Protein 6GUG (pdb70)

Organism: Aspergillus fumigatus (strain ATCC MYA-4609 / CBS 101355 / FGSC A1100 / Af293) (NCBI:txid330879)

Radius of gyration: 23.41 Å; Cα contacts (8 Å, |Δi|>4): 1168; chains: 2; bounding box: 58×47×72 Å

InterPro domains:
  IPR000801 Esterase-like [PF00756] (25-199)
  IPR029058 Alpha/Beta hydrolase fold [G3DSA:3.40.50.1820] (12-285)
  IPR029058 Alpha/Beta hydrolase fold [SSF53474] (6-284)
  IPR052558 Siderophore Hydrolyzing Esterase D [PTHR40841] (7-288)

Sequence (556 aa):
PTPVPLPNSEQFYLENDRGEPYLIQVSWPLHWEDKQTGRGPLPIIYIVDGNALFLTATEAAWRRAAASSHFAGGGIIVAIGYPLKGKLYDARRRSFDLTPPTACCAPVGYGGADVFLDFIENSVRPAVQARFPQVSLAREALYGHAYGGLLALHALFTRPQSSFDCYIASSPSIWWNSLCILHEAKAFVETQSPSLMVSWGSWEQHPPRWADELLDHYEARKRTAAELRMADNALDLCAMLHGCSRLHALIKTEYEGEDHTSVMSCSVSRGLTMFFEDWPFHQSPLPNSEQFYLENDRGEPYLIQVSWPLHWEDKQTGRGPLPIIYIVDGNALFLTATEAAWRRAAASSHFAGGGIIVAIGYPLKGKLYDARRRSFDLTPPTACCAPVGYGGADVFLDFIENSVRPAVQARFPQVSLAREALYGHAYGGLLALHALFTRPQSFDCYIASSPSIWWNSLCILHEAKAFVETSPSLMVSWGSWEQHPPRWADELLDHYEARKRTAAELRMADNALDLCAMLHGCSRLHALIKTEYEGEDHTSVMSCSVSRGLTMFFEDWPFHQ

Secondary structure (DSSP, 8-state):
-BPPP-SSEEEEEEE-TTS-EEEEEEE--TT-SSGGG--EEEEEEEEESHHHHHHHHHHHHHHGGGSTT--S--EEEEEE---SS-S--HHHHHHHTS---TTPPTT---HHHHHHHIIIIIHHHHHHHSTTEEEEEEEEEEETHHHHHHHHHHHH-TTS-SEEEEES--TTHHHHTHHHHHHHHHH----EEEEEEEHHHHSPPPPTT--HHHHHHHHHHHHHH-HHHHHHHHHHHHTT-TT-SEEEEEEETT--TTTHHHHHHHHHHHHHHHSPSPPP-/--SSEEEEEEE-TTS-EEEEEEE--TT-SSGGG--EEEEEEEEESHHHHHHHHHHHHHHGGGSTT-----EEEEEE---SS-S--HHHHHHHTS---TTPPTT---HHHHHHHIIIIIHHHHHHH-TTEEEEEEEEEEETHHHHHHHHHHHH-GGG-SEEEEES--TTHHHHTHHHHHHHHHH---EEEEEEEHHHHSPPPPTT--HHHHHHHHHHHHHHTHHHHHHHHHHHHTT-TT-SEEEEEEETT--TTTHHHHHHHHHHHHHHHSPSPP-

GO terms:
  GO:0005737 cytoplasm (C, IDA)
  GO:0016788 hydrolase activity, acting on ester bonds (F, IMP)
  GO:0033214 siderophore-iron import into cell (P, IMP)

B-factor: mean 24.09, std 9.05, range [10.11, 66.51]

Nearest PDB structures (foldseek):
  6gug-assembly1_A  TM=1.004E+00  e=7.668E-62  Aspergillus fumigatus Af293
  6gur-assembly1_B  TM=1.001E+00  e=9.579E-60  Aspergillus fumigatus Af293
  6gui-assembly1_B  TM=9.992E-01  e=1.543E-59  Aspergillus fumigatus Af293
  6gul-assembly1_B  TM=1.002E+00  e=9.224E-59  Aspergillus fumigatus Af293
  6gud-assembly1_B  TM=9.989E-01  e=9.224E-59  Aspergillus fumigatus Af293

Structure (mmCIF, N/CA/C/O backbone):
data_6GUG
#
_entry.id   6GUG
#
_cell.length_a   54.790
_cell.length_b   92.360
_cell.length_c   130.840
_cell.angle_alpha   90.00
_cell.angle_beta   90.00
_cell.angle_gamma   90.00
#
_symmetry.space_group_name_H-M   'P 21 21 21'
#
loop_
_entity.id
_entity.type
_entity.pdbx_description
1 polymer 'Siderophore esterase IroE-like, putative'
2 non-polymer GLYCEROL
3 non-polymer 'SULFATE ION'
4 water water
#
loop_
_atom_site.group_PDB
_atom_site.id
_atom_site.type_symbol
_atom_site.label_atom_id
_atom_site.label_alt_id
_atom_site.label_comp_id
_atom_site.label_asym_id
_atom_site.label_entity_id
_atom_site.label_seq_id
_atom_site.pdbx_PDB_ins_code
_atom_site.Cartn_x
_atom_site.Cartn_y
_atom_site.Cartn_z
_atom_site.occupancy
_atom_site.B_iso_or_equiv
_atom_site.auth_seq_id
_atom_site.auth_comp_id
_atom_site.auth_asym_id
_atom_site.auth_atom_id
_atom_site.pdbx_PDB_model_num
ATOM 1 N N . PRO A 1 5 ? 80.788 74.120 56.286 1.00 29.53 5 PRO A N 1
ATOM 2 C CA . PRO A 1 5 ? 79.929 74.884 55.379 1.00 28.11 5 PRO A CA 1
ATOM 3 C C . PRO A 1 5 ? 79.785 74.254 53.993 1.00 27.21 5 PRO A C 1
ATOM 4 O O . PRO A 1 5 ? 80.672 73.521 53.550 1.00 27.89 5 PRO A O 1
ATOM 8 N N . THR A 1 6 ? 78.666 74.552 53.332 1.00 25.41 6 THR A N 1
ATOM 9 C CA . THR A 1 6 ? 78.347 74.023 52.004 1.00 25.41 6 THR A CA 1
ATOM 10 C C . THR A 1 6 ? 78.170 75.178 51.019 1.00 24.49 6 THR A C 1
ATOM 11 O O . THR A 1 6 ? 78.076 76.335 51.441 1.00 23.64 6 THR A O 1
ATOM 15 N N . PRO A 1 7 ? 78.113 74.875 49.705 1.00 24.33 7 PRO A N 1
ATOM 16 C CA . PRO A 1 7 ? 77.692 75.900 48.745 1.00 23.97 7 PRO A CA 1
ATOM 17 C C . PRO A 1 7 ? 76.241 76.335 48.966 1.00 23.67 7 PRO A C 1
ATOM 18 O O . PRO A 1 7 ? 75.452 75.587 49.552 1.00 23.47 7 PRO A O 1
ATOM 22 N N . VAL A 1 8 ? 75.911 77.540 48.510 1.00 22.93 8 VAL A N 1
ATOM 23 C CA . VAL A 1 8 ? 74.556 78.078 48.619 1.00 22.83 8 VAL A CA 1
ATOM 24 C C . VAL A 1 8 ? 73.758 77.635 47.391 1.00 23.57 8 VAL A C 1
ATOM 25 O O . VAL A 1 8 ? 74.103 78.018 46.270 1.00 23.98 8 VAL A O 1
ATOM 29 N N . PRO A 1 9 ? 72.696 76.827 47.592 1.00 25.39 9 PRO A N 1
ATOM 30 C CA . PRO A 1 9 ? 71.833 76.468 46.472 1.00 25.48 9 PRO A CA 1
ATOM 31 C C . PRO A 1 9 ? 70.783 77.546 46.229 1.00 24.51 9 PRO A C 1
ATOM 32 O O . PRO A 1 9 ? 70.448 78.301 47.149 1.00 24.71 9 PRO A O 1
ATOM 36 N N . LEU A 1 10 ? 70.281 77.618 44.999 1.00 23.14 10 LEU A N 1
ATOM 37 C CA . LEU A 1 10 ? 69.174 78.507 44.664 1.00 22.50 10 LEU A CA 1
ATOM 38 C C . LEU A 1 10 ? 67.941 77.648 44.376 1.00 21.84 10 LEU A C 1
ATOM 39 O O . LEU A 1 10 ? 67.883 76.992 43.331 1.00 21.98 10 LEU A O 1
ATOM 44 N N . PRO A 1 11 ? 66.955 77.634 45.301 1.00 20.94 11 PRO A N 1
ATOM 45 C CA . PRO A 1 11 ? 65.758 76.822 45.064 1.00 21.07 11 PRO A CA 1
ATOM 46 C C . PRO A 1 11 ? 64.865 77.402 43.972 1.00 19.77 11 PRO A C 1
ATOM 47 O O . PRO A 1 11 ? 65.027 78.563 43.588 1.00 18.88 11 PRO A O 1
ATOM 51 N N . ASN A 1 12 ? 63.943 76.580 43.474 1.00 19.43 12 ASN A N 1
ATOM 52 C CA . ASN A 1 12 ? 62.980 76.982 42.442 1.00 19.45 12 ASN A CA 1
ATOM 53 C C . ASN A 1 12 ? 63.644 77.735 41.288 1.00 19.15 12 ASN A C 1
ATOM 54 O O . ASN A 1 12 ? 63.187 78.801 40.861 1.00 18.44 12 ASN A O 1
ATOM 59 N N . SER A 1 13 ? 64.740 77.158 40.807 1.00 19.64 13 SER A N 1
ATOM 60 C CA . SER A 1 13 ? 65.493 77.707 39.694 1.00 20.72 13 SER A CA 1
ATOM 61 C C . SER A 1 13 ? 66.276 76.607 38.996 1.00 20.18 13 SER A C 1
ATOM 62 O O . SER A 1 13 ? 66.507 75.532 39.558 1.00 20.58 13 SER A O 1
ATOM 65 N N . GLU A 1 14 ? 66.668 76.886 37.762 1.00 20.19 14 GLU A N 1
ATOM 66 C CA . GLU A 1 14 ? 67.584 76.025 37.026 1.00 20.98 14 GLU A CA 1
ATOM 67 C C . GLU A 1 14 ? 68.271 76.833 35.943 1.00 20.31 14 GLU A C 1
ATOM 68 O O . GLU A 1 14 ? 67.848 77.949 35.621 1.00 19.61 14 GLU A O 1
ATOM 74 N N . GLN A 1 15 ? 69.342 76.270 35.401 1.00 20.44 15 GLN A N 1
ATOM 75 C CA . GLN A 1 15 ? 70.047 76.886 34.291 1.00 20.32 15 GLN A CA 1
ATOM 76 C C . GLN A 1 15 ? 70.326 75.858 33.208 1.00 19.76 15 GLN A C 1
ATOM 77 O O . GLN A 1 15 ? 70.367 74.653 33.469 1.00 20.09 15 GLN A O 1
ATOM 83 N N . PHE A 1 16 ? 70.506 76.348 31.990 1.00 19.32 16 PHE A N 1
ATOM 84 C CA . PHE A 1 16 ? 70.898 75.508 30.866 1.00 19.58 16 PHE A CA 1
ATOM 85 C C . PHE A 1 16 ? 71.584 76.352 29.804 1.00 19.24 16 PHE A C 1
ATOM 86 O O . PHE A 1 16 ? 71.355 77.562 29.715 1.00 19.54 16 PHE A O 1
ATOM 94 N N . TYR A 1 17 ? 72.438 75.707 29.017 1.00 19.83 17 TYR A N 1
ATOM 95 C CA . TYR A 1 17 ? 73.143 76.376 27.934 1.00 20.01 17 TYR A CA 1
ATOM 96 C C . TYR A 1 17 ? 72.365 76.237 26.627 1.00 20.09 17 TYR A C 1
ATOM 97 O O . TYR A 1 17 ? 71.787 75.184 26.349 1.00 20.02 17 TYR A O 1
ATOM 106 N N . LEU A 1 18 ? 72.331 77.324 25.860 1.00 20.24 18 LEU A N 1
ATOM 107 C CA . LEU A 1 18 ? 71.807 77.346 24.493 1.00 21.53 18 LEU A CA 1
ATOM 108 C C . LEU A 1 18 ? 72.803 78.105 23.635 1.00 21.76 18 LEU A C 1
ATOM 109 O O . LEU A 1 18 ? 73.446 79.037 24.116 1.00 22.26 18 LEU A O 1
ATOM 114 N N . GLU A 1 19 ? 72.925 77.720 22.368 1.00 22.32 19 GLU A N 1
ATOM 115 C CA . GLU A 1 19 ? 73.718 78.499 21.420 1.00 23.13 19 GLU A CA 1
ATOM 116 C C . GLU A 1 19 ? 72.836 79.048 20.307 1.00 22.02 19 GLU A C 1
ATOM 117 O O . GLU A 1 19 ? 71.807 78.458 19.967 1.00 21.83 19 GLU A O 1
ATOM 123 N N . ASN A 1 20 ? 73.243 80.190 19.761 1.00 21.27 20 ASN A N 1
ATOM 124 C CA . ASN A 1 20 ? 72.529 80.815 18.644 1.00 21.61 20 ASN A CA 1
ATOM 125 C C . ASN A 1 20 ? 72.868 80.111 17.322 1.00 23.32 20 ASN A C 1
ATOM 126 O O . ASN A 1 20 ? 73.644 79.149 17.303 1.00 23.40 20 ASN A O 1
ATOM 131 N N . ASP A 1 21 ? 72.281 80.588 16.225 1.00 25.38 21 ASP A N 1
ATOM 132 C CA . ASP A 1 21 ? 72.564 80.050 14.881 1.00 27.77 21 ASP A CA 1
ATOM 133 C C . ASP A 1 21 ? 74.033 80.181 14.436 1.00 28.69 21 ASP A C 1
ATOM 134 O O . ASP A 1 21 ? 74.493 79.413 13.589 1.00 30.76 21 ASP A O 1
ATOM 139 N N . ARG A 1 22 ? 74.750 81.149 15.011 1.00 29.45 22 ARG A N 1
ATOM 140 C CA . ARG A 1 22 ? 76.172 81.381 14.723 1.00 30.45 22 ARG A CA 1
ATOM 141 C C . ARG A 1 22 ? 77.134 80.524 15.573 1.00 27.90 22 ARG A C 1
ATOM 142 O O . ARG A 1 22 ? 78.353 80.654 15.435 1.00 27.48 22 ARG A O 1
ATOM 150 N N . GLY A 1 23 ? 76.599 79.666 16.447 1.00 26.05 23 GLY A N 1
ATOM 151 C CA . GLY A 1 23 ? 77.414 78.789 17.295 1.00 25.05 23 GLY A CA 1
ATOM 152 C C . GLY A 1 23 ? 77.994 79.440 18.544 1.00 23.89 23 GLY A C 1
ATOM 153 O O . GLY A 1 23 ? 78.932 78.905 19.140 1.00 24.16 23 GLY A O 1
ATOM 154 N N . GLU A 1 24 ? 77.429 80.578 18.951 1.00 22.44 24 GLU A N 1
ATOM 155 C CA . GLU A 1 24 ? 77.911 81.333 20.110 1.00 21.96 24 GLU A CA 1
ATOM 156 C C . GLU A 1 24 ? 77.103 80.937 21.351 1.00 20.16 24 GLU A C 1
ATOM 157 O O . GLU A 1 24 ? 75.879 80.848 21.274 1.00 19.72 24 GLU A O 1
ATOM 163 N N . PRO A 1 25 ? 77.778 80.704 22.498 1.00 19.18 25 PRO A N 1
ATOM 164 C CA . PRO A 1 25 ? 77.100 80.148 23.673 1.00 18.67 25 PRO A CA 1
ATOM 165 C C . PRO A 1 25 ? 76.377 81.171 24.556 1.00 18.18 25 PRO A C 1
ATOM 166 O O . PRO A 1 25 ? 76.840 82.306 24.706 1.00 17.50 25 PRO A O 1
ATOM 170 N N . TYR A 1 26 ? 75.259 80.741 25.140 1.00 17.17 26 TYR A N 1
ATOM 171 C CA . TYR A 1 26 ? 74.523 81.514 26.144 1.00 17.16 26 TYR A CA 1
ATOM 172 C C . TYR A 1 26 ? 74.222 80.649 27.358 1.00 17.50 26 TYR A C 1
ATOM 173 O O . TYR A 1 26 ? 74.007 79.445 27.232 1.00 17.68 26 TYR A O 1
ATOM 182 N N . LEU A 1 27 ? 74.230 81.281 28.529 1.00 17.63 27 LEU A N 1
ATOM 183 C CA . LEU A 1 27 ? 73.745 80.686 29.768 1.00 18.10 27 LEU A CA 1
ATOM 184 C C . LEU A 1 27 ? 72.360 81.256 30.048 1.00 17.67 27 LEU A C 1
ATOM 185 O O . LEU A 1 27 ? 72.218 82.463 30.261 1.00 17.94 27 LEU A O 1
ATOM 190 N N . ILE A 1 28 ? 71.351 80.388 30.039 1.00 17.21 28 ILE A N 1
ATOM 191 C CA . ILE A 1 28 ? 69.977 80.774 30.345 1.00 17.30 28 ILE A CA 1
ATOM 192 C C . ILE A 1 28 ? 69.688 80.353 31.780 1.00 17.31 28 ILE A C 1
ATOM 193 O O . ILE A 1 28 ? 69.828 79.178 32.114 1.00 17.75 28 ILE A O 1
ATOM 198 N N . GLN A 1 29 ? 69.307 81.315 32.621 1.00 17.10 29 GLN A N 1
ATOM 199 C CA . GLN A 1 29 ? 68.933 81.052 34.009 1.00 17.14 29 GLN A CA 1
ATOM 200 C C . GLN A 1 29 ? 67.459 81.379 34.192 1.00 16.94 29 GLN A C 1
ATOM 201 O O . GLN A 1 29 ? 66.999 82.444 33.772 1.00 16.93 29 GLN A O 1
ATOM 207 N N . VAL A 1 30 ? 66.728 80.459 34.817 1.00 16.91 30 VAL A N 1
ATOM 208 C CA . VAL A 1 30 ? 65.282 80.576 34.976 1.00 17.28 30 VAL A CA 1
ATOM 209 C C . VAL A 1 30 ? 64.914 80.379 36.441 1.00 16.97 30 VAL A C 1
ATOM 210 O O . VAL A 1 30 ? 65.489 79.527 37.113 1.00 17.30 30 VAL A O 1
ATOM 214 N N . SER A 1 31 ? 63.965 81.178 36.928 1.00 16.50 31 SER A N 1
ATOM 215 C CA . SER A 1 31 ? 63.368 80.961 38.245 1.00 16.48 31 SER A CA 1
ATOM 216 C C . SER A 1 31 ? 61.858 81.166 38.197 1.00 16.32 31 SER A C 1
ATOM 217 O O . SER A 1 31 ? 61.329 81.826 37.298 1.00 16.31 31 SER A O 1
ATOM 220 N N . TRP A 1 32 ? 61.183 80.576 39.178 1.00 16.59 32 TRP A N 1
ATOM 221 C CA . TRP A 1 32 ? 59.723 80.567 39.256 1.00 16.93 32 TRP A CA 1
ATOM 222 C C . TRP A 1 32 ? 59.307 80.802 40.712 1.00 17.06 32 TRP A C 1
ATOM 223 O O . TRP A 1 32 ? 60.165 80.758 41.600 1.00 17.35 32 TRP A O 1
ATOM 234 N N . PRO A 1 33 ? 58.008 81.081 40.966 1.00 17.19 33 PRO A N 1
ATOM 235 C CA . PRO A 1 33 ? 57.596 81.458 42.327 1.00 17.30 33 PRO A CA 1
ATOM 236 C C . PRO A 1 33 ? 58.031 80.468 43.411 1.00 17.65 33 PRO A C 1
ATOM 237 O O . PRO A 1 33 ? 57.927 79.253 43.218 1.00 18.13 33 PRO A O 1
ATOM 241 N N . LEU A 1 34 ? 58.523 81.001 44.528 1.00 18.14 34 LEU A N 1
ATOM 242 C CA . LEU A 1 34 ? 59.140 80.197 45.589 1.00 18.98 34 LEU A CA 1
ATOM 243 C C . LEU A 1 34 ? 58.158 79.248 46.278 1.00 20.16 34 LEU A C 1
ATOM 244 O O . LEU A 1 34 ? 58.549 78.159 46.703 1.00 20.06 34 LEU A O 1
ATOM 249 N N . HIS A 1 35 ? 56.893 79.657 46.375 1.00 21.38 35 HIS A N 1
ATOM 250 C CA . HIS A 1 35 ? 55.849 78.838 47.009 1.00 22.80 35 HIS A CA 1
ATOM 251 C C . HIS A 1 35 ? 55.459 77.574 46.223 1.00 23.30 35 HIS A C 1
ATOM 252 O O . HIS A 1 35 ? 54.791 76.696 46.774 1.00 25.18 35 HIS A O 1
ATOM 259 N N . TRP A 1 36 ? 55.861 77.484 44.952 1.00 22.98 36 TRP A N 1
ATOM 260 C CA . TRP A 1 36 ? 55.663 76.265 44.155 1.00 23.37 36 TRP A CA 1
ATOM 261 C C . TRP A 1 36 ? 56.497 75.108 44.700 1.00 25.87 36 TRP A C 1
ATOM 262 O O . TRP A 1 36 ? 57.647 75.299 45.104 1.00 25.62 36 TRP A O 1
ATOM 273 N N . GLU A 1 37 ? 55.918 73.910 44.684 1.00 29.55 37 GLU A N 1
ATOM 274 C CA . GLU A 1 37 ? 56.630 72.689 45.077 1.00 33.15 37 GLU A CA 1
ATOM 275 C C . GLU A 1 37 ? 57.683 72.322 44.022 1.00 33.14 37 GLU A C 1
ATOM 276 O O . GLU A 1 37 ? 58.777 71.866 44.361 1.00 33.98 37 GLU A O 1
ATOM 282 N N . ASP A 1 38 ? 57.335 72.523 42.751 1.00 33.53 38 ASP A N 1
ATOM 283 C CA . ASP A 1 38 ? 58.262 72.348 41.624 1.00 35.04 38 ASP A CA 1
ATOM 284 C C . ASP A 1 38 ? 57.750 73.113 40.389 1.00 34.53 38 ASP A C 1
ATOM 285 O O . ASP A 1 38 ? 56.712 73.774 40.468 1.00 33.85 38 ASP A O 1
ATOM 290 N N . LYS A 1 39 ? 58.481 73.047 39.272 1.00 35.19 39 LYS A N 1
ATOM 291 C CA . LYS A 1 39 ? 58.050 73.662 37.995 1.00 36.79 39 LYS A CA 1
ATOM 292 C C . LYS A 1 39 ? 56.636 73.260 37.561 1.00 37.37 39 LYS A C 1
ATOM 293 O O . LYS A 1 39 ? 55.886 74.086 37.036 1.00 37.88 39 LYS A O 1
ATOM 299 N N . GLN A 1 40 ? 56.295 71.988 37.771 1.00 38.17 40 GLN A N 1
ATOM 300 C CA . GLN A 1 40 ? 54.982 71.438 37.396 1.00 39.92 40 GLN A CA 1
ATOM 301 C C . GLN A 1 40 ? 53.792 72.071 38.149 1.00 37.66 40 GLN A C 1
ATOM 302 O O . GLN A 1 40 ? 52.665 72.041 37.648 1.00 38.33 40 GLN A O 1
ATOM 308 N N . THR A 1 41 ? 54.044 72.643 39.330 1.00 35.42 41 THR A N 1
ATOM 309 C CA . THR A 1 41 ? 53.020 73.364 40.106 1.00 34.27 41 THR A CA 1
ATOM 310 C C . THR A 1 41 ? 52.265 74.421 39.290 1.00 34.37 41 THR A C 1
ATOM 311 O O . THR A 1 41 ? 51.044 74.540 39.408 1.00 35.10 41 THR A O 1
ATOM 315 N N . GLY A 1 42 ? 52.996 75.182 38.477 1.00 34.17 42 GLY A N 1
ATOM 316 C CA . GLY A 1 42 ? 52.405 76.232 37.652 1.00 34.78 42 GLY A CA 1
ATOM 317 C C . GLY A 1 42 ? 51.571 75.692 36.508 1.00 36.01 42 GLY A C 1
ATOM 318 O O . GLY A 1 42 ? 52.037 74.840 35.754 1.00 36.03 42 GLY A O 1
ATOM 319 N N . ARG A 1 43 ? 50.344 76.197 36.387 1.00 37.86 43 ARG A N 1
ATOM 320 C CA . ARG A 1 43 ? 49.412 75.798 35.330 1.00 39.63 43 ARG A CA 1
ATOM 321 C C . ARG A 1 43 ? 48.607 77.019 34.883 1.00 38.53 43 ARG A C 1
ATOM 322 O O . ARG A 1 43 ? 48.199 77.831 35.718 1.00 39.90 43 ARG A O 1
ATOM 330 N N . GLY A 1 44 ? 48.389 77.150 33.575 1.00 36.52 44 GLY A N 1
ATOM 331 C CA . GLY A 1 44 ? 47.600 78.255 33.020 1.00 34.82 44 GLY A CA 1
ATOM 332 C C . GLY A 1 44 ? 48.425 79.497 32.705 1.00 33.08 44 GLY A C 1
ATOM 333 O O . GLY A 1 44 ? 49.647 79.402 32.570 1.00 31.63 44 GLY A O 1
ATOM 334 N N . PRO A 1 45 ? 47.769 80.674 32.585 1.00 32.23 45 PRO A N 1
ATOM 335 C CA . PRO A 1 45 ? 48.476 81.879 32.128 1.00 30.05 45 PRO A CA 1
ATOM 336 C C . PRO A 1 45 ? 49.410 82.498 33.172 1.00 27.58 45 PRO A C 1
ATOM 337 O O . PRO A 1 45 ? 49.006 82.697 34.319 1.00 27.78 45 PRO A O 1
ATOM 341 N N . LEU A 1 46 ? 50.645 82.794 32.761 1.00 24.90 46 LEU A N 1
ATOM 342 C CA . LEU A 1 46 ? 51.617 83.495 33.604 1.00 23.47 46 LEU A CA 1
ATOM 343 C C . LEU A 1 46 ? 52.404 84.528 32.794 1.00 21.17 46 LEU A C 1
ATOM 344 O O . LEU A 1 46 ? 52.669 84.309 31.608 1.00 20.75 46 LEU A O 1
ATOM 349 N N . PRO A 1 47 ? 52.787 85.652 33.435 1.00 19.42 47 PRO A N 1
ATOM 350 C CA . PRO A 1 47 ? 53.689 86.598 32.789 1.00 18.61 47 PRO A CA 1
ATOM 351 C C . PRO A 1 47 ? 55.133 86.114 32.860 1.00 18.14 47 PRO A C 1
ATOM 352 O O . PRO A 1 47 ? 55.508 85.400 33.796 1.00 17.86 47 PRO A O 1
ATOM 356 N N . ILE A 1 48 ? 55.927 86.511 31.872 1.00 17.72 48 ILE A N 1
ATOM 357 C CA . ILE A 1 48 ? 57.333 86.125 31.789 1.00 18.08 48 ILE A CA 1
ATOM 358 C C . ILE A 1 48 ? 58.168 87.348 31.410 1.00 17.32 48 ILE A C 1
ATOM 359 O O . ILE A 1 48 ? 57.755 88.154 30.577 1.00 17.10 48 ILE A O 1
ATOM 364 N N . ILE A 1 49 ? 59.330 87.489 32.046 1.00 16.26 49 ILE A N 1
ATOM 365 C CA . ILE A 1 49 ? 60.236 88.613 31.790 1.00 16.12 49 ILE A CA 1
ATOM 366 C C . ILE A 1 49 ? 61.601 88.064 31.370 1.00 15.71 49 ILE A C 1
ATOM 367 O O . ILE A 1 49 ? 62.160 87.189 32.039 1.00 15.94 49 ILE A O 1
ATOM 372 N N . TYR A 1 50 ? 62.099 88.561 30.237 1.00 15.43 50 TYR A N 1
ATOM 373 C CA . TYR A 1 50 ? 63.413 88.206 29.709 1.00 15.74 50 TYR A CA 1
ATOM 374 C C . TYR A 1 50 ? 64.379 89.339 30.031 1.00 15.28 50 TYR A C 1
ATOM 375 O O . TYR A 1 50 ? 64.112 90.495 29.694 1.00 15.33 50 TYR A O 1
ATOM 384 N N . ILE A 1 51 ? 65.493 88.998 30.679 1.00 14.98 51 ILE A N 1
ATOM 385 C CA . ILE A 1 51 ? 66.465 89.975 31.174 1.00 14.77 51 ILE A CA 1
ATOM 386 C C . ILE A 1 51 ? 67.808 89.735 30.487 1.00 14.54 51 ILE A C 1
ATOM 387 O O . ILE A 1 51 ? 68.412 88.678 30.667 1.00 15.03 51 ILE A O 1
ATOM 392 N N . VAL A 1 52 ? 68.260 90.711 29.696 1.00 14.50 52 VAL A N 1
ATOM 393 C CA . VAL A 1 52 ? 69.578 90.639 29.041 1.00 15.01 52 VAL A CA 1
ATOM 394 C C . VAL A 1 52 ? 70.664 91.147 30.000 1.00 15.54 52 VAL A C 1
ATOM 395 O O . VAL A 1 52 ? 70.351 91.766 31.020 1.00 15.72 52 VAL A O 1
ATOM 399 N N . ASP A 1 53 ? 71.931 90.874 29.672 1.00 16.10 53 ASP A N 1
ATOM 400 C CA . ASP A 1 53 ? 73.029 90.873 30.663 1.00 16.24 53 ASP A CA 1
ATOM 401 C C . ASP A 1 53 ? 72.599 90.035 31.870 1.00 15.81 53 ASP A C 1
ATOM 402 O O . ASP A 1 53 ? 72.706 90.469 33.021 1.00 16.21 53 ASP A O 1
ATOM 407 N N . GLY A 1 54 ? 72.102 88.833 31.583 1.00 15.48 54 GLY A N 1
ATOM 408 C CA . GLY A 1 54 ? 71.424 87.993 32.569 1.00 15.23 54 GLY A CA 1
ATOM 409 C C . GLY A 1 54 ? 72.219 87.706 33.827 1.00 15.15 54 GLY A C 1
ATOM 410 O O . GLY A 1 54 ? 71.665 87.693 34.929 1.00 15.41 54 GLY A O 1
ATOM 411 N N . ASN A 1 55 ? 73.525 87.507 33.663 1.00 15.03 55 ASN A N 1
ATOM 412 C CA . ASN A 1 55 ? 74.415 87.193 34.788 1.00 15.43 55 ASN A CA 1
ATOM 413 C C . ASN A 1 55 ? 74.384 88.270 35.872 1.00 15.79 55 ASN A C 1
ATOM 414 O O . ASN A 1 55 ? 74.483 87.960 37.060 1.00 16.69 55 ASN A O 1
ATOM 419 N N . ALA A 1 56 ? 74.261 89.527 35.451 1.00 15.74 56 ALA A N 1
ATOM 420 C CA . ALA A 1 56 ? 74.324 90.669 36.364 1.00 15.88 56 ALA A CA 1
ATOM 421 C C . ALA A 1 56 ? 73.071 90.883 37.213 1.00 15.72 56 ALA A C 1
ATOM 422 O O . ALA A 1 56 ? 73.154 91.538 38.253 1.00 16.05 56 ALA A O 1
ATOM 424 N N . LEU A 1 57 ? 71.928 90.353 36.770 1.00 15.52 57 LEU A N 1
ATOM 425 C CA . LEU A 1 57 ? 70.616 90.692 37.347 1.00 15.70 57 LEU A CA 1
ATOM 426 C C . LEU A 1 57 ? 69.726 89.523 37.798 1.00 14.83 57 LEU A C 1
ATOM 427 O O . LEU A 1 57 ? 68.693 89.759 38.430 1.00 14.88 57 LEU A O 1
ATOM 432 N N . PHE A 1 58 ? 70.109 88.283 37.489 1.00 14.59 58 PHE A N 1
ATOM 433 C CA . PHE A 1 58 ? 69.243 87.117 37.720 1.00 14.82 58 PHE A CA 1
ATOM 434 C C . PHE A 1 58 ? 68.837 86.934 39.182 1.00 14.46 58 PHE A C 1
ATOM 435 O O . PHE A 1 58 ? 67.668 86.693 39.477 1.00 14.62 58 PHE A O 1
ATOM 443 N N . LEU A 1 59 ? 69.807 87.045 40.086 1.00 14.27 59 LEU A N 1
ATOM 444 C CA . LEU A 1 59 ? 69.562 86.798 41.513 1.00 14.71 59 LEU A CA 1
ATOM 445 C C . LEU A 1 59 ? 68.668 87.866 42.150 1.00 14.47 59 LEU A C 1
ATOM 446 O O . LEU A 1 59 ? 67.782 87.536 42.940 1.00 15.07 59 LEU A O 1
ATOM 451 N N . THR A 1 60 ? 68.890 89.131 41.789 1.00 13.95 60 THR A N 1
ATOM 452 C CA . THR A 1 60 ? 68.079 90.247 42.287 1.00 13.99 60 THR A CA 1
ATOM 453 C C . THR A 1 60 ? 66.647 90.166 41.757 1.00 14.06 60 THR A C 1
ATOM 454 O O . THR A 1 60 ? 65.695 90.332 42.519 1.00 14.55 60 THR A O 1
ATOM 458 N N . ALA A 1 61 ? 66.500 89.910 40.458 1.00 14.03 61 ALA A N 1
ATOM 459 C CA . ALA A 1 61 ? 65.174 89.731 39.859 1.00 14.12 61 ALA A CA 1
ATOM 460 C C . ALA A 1 61 ? 64.436 88.553 40.498 1.00 14.25 61 ALA A C 1
ATOM 461 O O . ALA A 1 61 ? 63.261 88.673 40.849 1.00 14.62 61 ALA A O 1
ATOM 463 N N . THR A 1 62 ? 65.143 87.435 40.666 1.00 14.44 62 THR A N 1
ATOM 464 C CA . THR A 1 62 ? 64.592 86.228 41.296 1.00 14.84 62 THR A CA 1
ATOM 465 C C . THR A 1 62 ? 64.094 86.506 42.714 1.00 14.59 62 THR A C 1
ATOM 466 O O . THR A 1 62 ? 62.948 86.200 43.044 1.00 15.18 62 THR A O 1
ATOM 470 N N . GLU A 1 63 ? 64.956 87.095 43.538 1.00 14.27 63 GLU A N 1
ATOM 471 C CA . GLU A 1 63 ? 64.626 87.334 44.944 1.00 14.21 63 GLU A CA 1
ATOM 472 C C . GLU A 1 63 ? 63.592 88.448 45.127 1.00 14.28 63 GLU A C 1
ATOM 473 O O . GLU A 1 63 ? 62.743 88.356 46.016 1.00 14.51 63 GLU A O 1
ATOM 479 N N . ALA A 1 64 ? 63.658 89.489 44.295 1.00 14.07 64 ALA A N 1
ATOM 480 C CA . ALA A 1 64 ? 62.637 90.545 44.303 1.00 14.30 64 ALA A CA 1
ATOM 481 C C . ALA A 1 64 ? 61.260 89.983 43.953 1.00 14.56 64 ALA A C 1
ATOM 482 O O . ALA A 1 64 ? 60.271 90.342 44.588 1.00 15.28 64 ALA A O 1
ATOM 484 N N . ALA A 1 65 ? 61.209 89.090 42.963 1.00 14.34 65 ALA A N 1
ATOM 485 C CA . ALA A 1 65 ? 59.970 88.385 42.612 1.00 14.33 65 ALA A CA 1
ATOM 486 C C . ALA A 1 65 ? 59.437 87.559 43.787 1.00 14.61 65 ALA A C 1
ATOM 487 O O . ALA A 1 65 ? 58.237 87.571 44.062 1.00 14.89 65 ALA A O 1
ATOM 489 N N . TRP A 1 66 ? 60.334 86.863 44.483 1.00 14.50 66 TRP A N 1
ATOM 490 C CA . TRP A 1 66 ? 59.960 86.075 45.663 1.00 14.80 66 TRP A CA 1
ATOM 491 C C . TRP A 1 66 ? 59.461 86.934 46.824 1.00 14.70 66 TRP A C 1
ATOM 492 O O . TRP A 1 66 ? 58.502 86.557 47.502 1.00 15.27 66 TRP A O 1
ATOM 503 N N . ARG A 1 67 ? 60.100 88.085 47.041 1.00 14.39 67 ARG A N 1
ATOM 504 C CA . ARG A 1 67 ? 59.654 89.040 48.068 1.00 14.36 67 ARG A CA 1
ATOM 505 C C . ARG A 1 67 ? 58.213 89.527 47.854 1.00 14.60 67 ARG A C 1
ATOM 506 O O . ARG A 1 67 ? 57.508 89.800 48.827 1.00 15.31 67 ARG A O 1
ATOM 514 N N . ARG A 1 68 ? 57.771 89.602 46.597 1.00 14.82 68 ARG A N 1
ATOM 515 C CA . ARG A 1 68 ? 56.393 90.008 46.288 1.00 15.42 68 ARG A CA 1
ATOM 516 C C . ARG A 1 68 ? 55.313 89.086 46.860 1.00 16.03 68 ARG A C 1
ATOM 517 O O . ARG A 1 68 ? 54.180 89.531 47.031 1.00 16.52 68 ARG A O 1
ATOM 525 N N . ALA A 1 69 ? 55.648 87.830 47.161 1.00 16.70 69 ALA A N 1
ATOM 526 C CA . ALA A 1 69 ? 54.695 86.893 47.780 1.00 17.94 69 ALA A CA 1
ATOM 527 C C . ALA A 1 69 ? 54.071 87.404 49.090 1.00 19.17 69 ALA A C 1
ATOM 528 O O . ALA A 1 69 ? 52.932 87.054 49.405 1.00 20.82 69 ALA A O 1
ATOM 530 N N . ALA A 1 70 ? 54.814 88.229 49.834 1.00 19.69 70 ALA A N 1
ATOM 531 C CA . ALA A 1 70 ? 54.324 88.858 51.070 1.00 20.54 70 ALA A CA 1
ATOM 532 C C . ALA A 1 70 ? 53.607 90.208 50.870 1.00 21.18 70 ALA A C 1
ATOM 533 O O . ALA A 1 70 ? 53.112 90.783 51.842 1.00 22.54 70 ALA A O 1
ATOM 535 N N . ALA A 1 71 ? 53.541 90.703 49.630 1.00 20.51 71 ALA A N 1
ATOM 536 C CA . ALA A 1 71 ? 52.928 92.001 49.321 1.00 20.38 71 ALA A CA 1
ATOM 537 C C . ALA A 1 71 ? 51.430 91.855 49.058 1.00 20.85 71 ALA A C 1
ATOM 538 O O . ALA A 1 71 ? 50.976 90.807 48.591 1.00 20.64 71 ALA A O 1
ATOM 540 N N . SER A 1 72 ? 50.682 92.924 49.335 1.00 21.86 72 SER A N 1
ATOM 541 C CA A SER A 1 72 ? 49.219 92.920 49.218 0.50 22.69 72 SER A CA 1
ATOM 542 C CA B SER A 1 72 ? 49.220 92.907 49.222 0.50 22.40 72 SER A CA 1
ATOM 543 C C . SER A 1 72 ? 48.722 92.745 47.781 1.00 22.22 72 SER A C 1
ATOM 544 O O . SER A 1 72 ? 47.681 92.128 47.555 1.00 22.91 72 SER A O 1
ATOM 549 N N . HIS A 1 73 ? 49.469 93.285 46.814 1.00 20.77 73 HIS A N 1
ATOM 550 C CA . HIS A 1 73 ? 49.069 93.246 45.394 1.00 20.32 73 HIS A CA 1
ATOM 551 C C . HIS A 1 73 ? 49.576 92.005 44.622 1.00 19.70 73 HIS A C 1
ATOM 552 O O . HIS A 1 73 ? 49.465 91.954 43.394 1.00 19.64 73 HIS A O 1
ATOM 559 N N . PHE A 1 74 ? 50.111 91.010 45.337 1.00 19.10 74 PHE A N 1
ATOM 560 C CA . PHE A 1 74 ? 50.592 89.758 44.730 1.00 19.21 74 PHE A CA 1
ATOM 561 C C . PHE A 1 74 ? 49.462 89.008 44.020 1.00 20.60 74 PHE A C 1
ATOM 562 O O . PHE A 1 74 ? 48.364 88.881 44.565 1.00 21.56 74 PHE A O 1
ATOM 570 N N . ALA A 1 75 ? 49.745 88.523 42.810 1.00 20.97 75 ALA A N 1
ATOM 571 C CA . ALA A 1 75 ? 48.763 87.807 41.985 1.00 21.41 75 ALA A CA 1
ATOM 572 C C . ALA A 1 75 ? 49.320 86.487 41.431 1.00 21.57 75 ALA A C 1
ATOM 573 O O . ALA A 1 75 ? 48.992 86.086 40.310 1.00 22.82 75 ALA A O 1
ATOM 575 N N . GLY A 1 76 ? 50.150 85.813 42.229 1.00 21.09 76 GLY A N 1
ATOM 576 C CA . GLY A 1 76 ? 50.729 84.516 41.864 1.00 20.70 76 GLY A CA 1
ATOM 577 C C . GLY A 1 76 ? 52.124 84.554 41.259 1.00 20.51 76 GLY A C 1
ATOM 578 O O . GLY A 1 76 ? 52.767 83.507 41.134 1.00 21.18 76 GLY A O 1
ATOM 579 N N . GLY A 1 77 ? 52.593 85.741 40.873 1.00 19.52 77 GLY A N 1
ATOM 580 C CA . GLY A 1 77 ? 53.949 85.916 40.360 1.00 19.45 77 GLY A CA 1
ATOM 581 C C . GLY A 1 77 ? 54.093 85.577 38.887 1.00 19.01 77 GLY A C 1
ATOM 582 O O . GLY A 1 77 ? 53.130 85.653 38.121 1.00 20.29 77 GLY A O 1
ATOM 583 N N . GLY A 1 78 ? 55.310 85.210 38.497 1.00 18.28 78 GLY A N 1
ATOM 584 C CA . GLY A 1 78 ? 55.629 84.899 37.104 1.00 18.27 78 GLY A CA 1
ATOM 585 C C . GLY A 1 78 ? 56.987 84.238 36.962 1.00 18.06 78 GLY A C 1
ATOM 586 O O . GLY A 1 78 ? 57.607 83.862 37.958 1.00 18.22 78 GLY A O 1
ATOM 587 N N . ILE A 1 79 ? 57.445 84.107 35.719 1.00 17.76 79 ILE A N 1
ATOM 588 C CA . ILE A 1 79 ? 58.702 83.422 35.405 1.00 18.23 79 ILE A CA 1
ATOM 589 C C . ILE A 1 79 ? 59.778 84.454 35.050 1.00 17.34 79 ILE A C 1
ATOM 590 O O . ILE A 1 79 ? 59.529 85.372 34.268 1.00 17.39 79 ILE A O 1
ATOM 595 N N . ILE A 1 80 ? 60.960 84.294 35.646 1.00 16.85 80 ILE A N 1
ATOM 596 C CA . ILE A 1 80 ? 62.132 85.126 35.360 1.00 17.47 80 ILE A CA 1
ATOM 597 C C . ILE A 1 80 ? 63.053 84.341 34.431 1.00 16.75 80 ILE A C 1
ATOM 598 O O . ILE A 1 80 ? 63.382 83.196 34.727 1.00 16.87 80 ILE A O 1
ATOM 603 N N . VAL A 1 81 ? 63.462 84.957 33.320 1.00 16.43 81 VAL A N 1
ATOM 604 C CA . VAL A 1 81 ? 64.437 84.366 32.394 1.00 16.57 81 VAL A CA 1
ATOM 605 C C . VAL A 1 81 ? 65.595 85.341 32.207 1.00 16.34 81 VAL A C 1
ATOM 606 O O . VAL A 1 81 ? 65.420 86.415 31.633 1.00 17.25 81 VAL A O 1
ATOM 610 N N . ALA A 1 82 ? 66.773 84.963 32.697 1.00 15.36 82 ALA A N 1
ATOM 611 C CA . ALA A 1 82 ? 67.982 85.760 32.526 1.00 15.30 82 ALA A CA 1
ATOM 612 C C . ALA A 1 82 ? 68.808 85.165 31.390 1.00 15.37 82 ALA A C 1
ATOM 613 O O . ALA A 1 82 ? 69.161 83.984 31.426 1.00 15.75 82 ALA A O 1
ATOM 615 N N . ILE A 1 83 ? 69.098 85.988 30.384 1.00 15.04 83 ILE A N 1
ATOM 616 C CA . ILE A 1 83 ? 69.823 85.562 29.190 1.00 15.12 83 ILE A CA 1
ATOM 617 C C . ILE A 1 83 ? 71.238 86.115 29.308 1.00 14.98 83 ILE A C 1
ATOM 618 O O . ILE A 1 83 ? 71.465 87.314 29.115 1.00 15.11 83 ILE A O 1
ATOM 623 N N . GLY A 1 84 ? 72.174 85.231 29.649 1.00 15.22 84 GLY A N 1
ATOM 624 C CA . GLY A 1 84 ? 73.549 85.606 29.964 1.00 15.73 84 GLY A CA 1
ATOM 625 C C . GLY A 1 84 ? 74.583 84.824 29.181 1.00 16.27 84 GLY A C 1
ATOM 626 O O . GLY A 1 84 ? 74.266 84.189 28.172 1.00 16.59 84 GLY A O 1
ATOM 627 N N . TYR A 1 85 ? 75.821 84.867 29.669 1.00 16.88 85 TYR A N 1
ATOM 628 C CA . TYR A 1 85 ? 76.975 84.260 29.002 1.00 17.62 85 TYR A CA 1
ATOM 629 C C . TYR A 1 85 ? 77.745 83.363 29.971 1.00 18.55 85 TYR A C 1
ATOM 630 O O . TYR A 1 85 ? 77.632 83.536 31.188 1.00 18.72 85 TYR A O 1
ATOM 639 N N . PRO A 1 86 ? 78.528 82.396 29.442 1.00 19.77 86 PRO A N 1
ATOM 640 C CA . PRO A 1 86 ? 79.420 81.631 30.323 1.00 20.37 86 PRO A CA 1
ATOM 641 C C . PRO A 1 86 ? 80.532 82.526 30.882 1.00 20.67 86 PRO A C 1
ATOM 642 O O . PRO A 1 86 ? 81.403 82.972 30.131 1.00 21.42 86 PRO A O 1
ATOM 646 N N . LEU A 1 87 ? 80.471 82.801 32.186 1.00 20.59 87 LEU A N 1
ATOM 647 C CA . LEU A 1 87 ? 81.387 83.735 32.844 1.00 21.05 87 LEU A CA 1
ATOM 648 C C . LEU A 1 87 ? 81.866 83.212 34.195 1.00 21.83 87 LEU A C 1
ATOM 649 O O . LEU A 1 87 ? 81.145 82.485 34.881 1.00 22.33 87 LEU A O 1
ATOM 654 N N . LYS A 1 88 ? 83.091 83.594 34.558 1.00 22.33 88 LYS A N 1
ATOM 655 C CA . LYS A 1 88 ? 83.653 83.337 35.884 1.00 23.49 88 LYS A CA 1
ATOM 656 C C . LYS A 1 88 ? 84.299 84.624 36.399 1.00 22.18 88 LYS A C 1
ATOM 657 O O . LYS A 1 88 ? 85.102 85.243 35.699 1.00 22.37 88 LYS A O 1
ATOM 663 N N . GLY A 1 89 ? 83.933 85.024 37.617 1.00 20.59 89 GLY A N 1
ATOM 664 C CA . GLY A 1 89 ? 84.556 86.166 38.289 1.00 20.96 89 GLY A CA 1
ATOM 665 C C . GLY A 1 89 ? 84.072 87.551 37.892 1.00 20.26 89 GLY A C 1
ATOM 666 O O . GLY A 1 89 ? 84.586 88.550 38.399 1.00 20.29 89 GLY A O 1
ATOM 667 N N . LYS A 1 90 ? 83.082 87.619 37.002 1.00 20.09 90 LYS A N 1
ATOM 668 C CA . LYS A 1 90 ? 82.523 88.890 36.544 1.00 20.16 90 LYS A CA 1
ATOM 669 C C . LYS A 1 90 ? 81.095 88.682 36.050 1.00 18.40 90 LYS A C 1
ATOM 670 O O . LYS A 1 90 ? 80.666 87.547 35.836 1.00 17.55 90 LYS A O 1
ATOM 676 N N . LEU A 1 91 ? 80.377 89.787 35.869 1.00 16.71 91 LEU A N 1
ATOM 677 C CA . LEU A 1 91 ? 78.953 89.762 35.524 1.00 16.08 91 LEU A CA 1
ATOM 678 C C . LEU A 1 91 ? 78.630 90.132 34.075 1.00 16.31 91 LEU A C 1
ATOM 679 O O . LEU A 1 91 ? 77.477 89.999 33.663 1.00 16.34 91 LEU A O 1
ATOM 684 N N . TYR A 1 92 ? 79.624 90.598 33.314 1.00 16.89 92 TYR A N 1
ATOM 685 C CA . TYR A 1 92 ? 79.410 91.052 31.935 1.00 17.07 92 TYR A CA 1
ATOM 686 C C . TYR A 1 92 ? 80.461 90.481 30.993 1.00 17.83 92 TYR A C 1
ATOM 687 O O . TYR A 1 92 ? 81.624 90.336 31.372 1.00 18.19 92 TYR A O 1
ATOM 696 N N . ASP A 1 93 ? 80.035 90.149 29.775 1.00 18.54 93 ASP A N 1
ATOM 697 C CA . ASP A 1 93 ? 80.947 89.809 28.684 1.00 19.14 93 ASP A CA 1
ATOM 698 C C . ASP A 1 93 ? 80.943 90.992 27.720 1.00 18.84 93 ASP A C 1
ATOM 699 O O . ASP A 1 93 ? 80.027 91.133 26.907 1.00 18.94 93 ASP A O 1
ATOM 704 N N . ALA A 1 94 ? 81.971 91.836 27.822 1.00 19.43 94 ALA A N 1
ATOM 705 C CA . ALA A 1 94 ? 82.039 93.098 27.075 1.00 19.86 94 ALA A CA 1
ATOM 706 C C . ALA A 1 94 ? 82.015 92.907 25.557 1.00 20.42 94 ALA A C 1
ATOM 707 O O . ALA A 1 94 ? 81.300 93.624 24.856 1.00 20.62 94 ALA A O 1
ATOM 709 N N . ARG A 1 95 ? 82.789 91.941 25.063 1.00 20.95 95 ARG A N 1
ATOM 710 C CA . ARG A 1 95 ? 82.851 91.651 23.624 1.00 21.76 95 ARG A CA 1
ATOM 711 C C . ARG A 1 95 ? 81.516 91.129 23.087 1.00 20.64 95 ARG A C 1
ATOM 712 O O . ARG A 1 95 ? 81.017 91.621 22.074 1.00 20.67 95 ARG A O 1
ATOM 720 N N . ARG A 1 96 ? 80.951 90.134 23.768 1.00 19.60 96 ARG A N 1
ATOM 721 C CA . ARG A 1 96 ? 79.695 89.509 23.335 1.00 19.15 96 ARG A CA 1
ATOM 722 C C . ARG A 1 96 ? 78.513 90.479 23.376 1.00 18.64 96 ARG A C 1
ATOM 723 O O . ARG A 1 96 ? 77.734 90.545 22.423 1.00 18.50 96 ARG A O 1
ATOM 731 N N . ARG A 1 97 ? 78.389 91.227 24.473 1.00 18.19 97 ARG A N 1
ATOM 732 C CA . ARG A 1 97 ? 77.282 92.177 24.644 1.00 17.74 97 ARG A CA 1
ATOM 733 C C . ARG A 1 97 ? 77.373 93.381 23.697 1.00 17.83 97 ARG A C 1
ATOM 734 O O .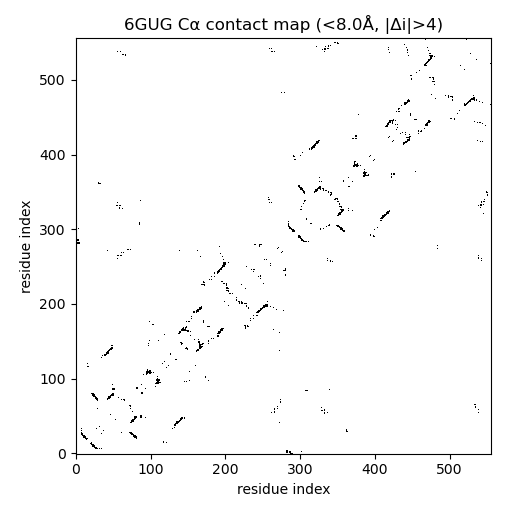 ARG A 1 97 ? 76.345 93.922 23.292 1.00 17.86 97 ARG A O 1
ATOM 742 N N . SER A 1 98 ? 78.593 93.796 23.354 1.00 18.31 98 SER A N 1
ATOM 743 C CA . SER A 1 98 ? 78.797 94.886 22.393 1.00 18.75 98 SER A CA 1
ATOM 744 C C . SER A 1 98 ? 78.167 94.575 21.033 1.00 18.51 98 SER A C 1
ATOM 745 O O . SER A 1 98 ? 77.608 95.465 20.393 1.00 19.15 98 SER A O 1
ATOM 748 N N . PHE A 1 99 ? 78.247 93.313 20.610 1.00 18.05 99 PHE A N 1
ATOM 749 C CA . PHE A 1 99 ? 77.586 92.869 19.381 1.00 18.12 99 PHE A CA 1
ATOM 750 C C . PHE A 1 99 ? 76.090 92.641 19.597 1.00 17.76 99 PHE A C 1
ATOM 751 O O . PHE A 1 99 ? 75.271 93.152 18.835 1.00 17.91 99 PHE A O 1
ATOM 759 N N . ASP A 1 100 ? 75.743 91.882 20.636 1.00 17.25 100 ASP A N 1
ATOM 760 C CA . ASP A 1 100 ? 74.350 91.476 20.890 1.00 16.99 100 ASP A CA 1
ATOM 761 C C . ASP A 1 100 ? 73.371 92.616 21.170 1.00 16.38 100 ASP A C 1
ATOM 762 O O . ASP A 1 100 ? 72.193 92.495 20.847 1.00 16.07 100 ASP A O 1
ATOM 767 N N . LEU A 1 101 ? 73.842 93.700 21.783 1.00 16.71 101 LEU A N 1
ATOM 768 C CA . LEU A 1 101 ? 72.945 94.735 22.312 1.00 16.74 101 LEU A CA 1
ATOM 769 C C . LEU A 1 101 ? 72.853 96.026 21.491 1.00 17.23 101 LEU A C 1
ATOM 770 O O . LEU A 1 101 ? 72.023 96.881 21.804 1.00 17.90 101 LEU A O 1
ATOM 775 N N . THR A 1 102 ? 73.675 96.166 20.448 1.00 17.18 102 THR A N 1
ATOM 776 C CA . THR A 1 102 ? 73.696 97.389 19.639 1.00 17.61 102 THR A CA 1
ATOM 777 C C . THR A 1 102 ? 73.093 97.139 18.249 1.00 18.13 102 THR A C 1
ATOM 778 O O . THR A 1 102 ? 73.335 96.087 17.655 1.00 17.86 102 THR A O 1
ATOM 782 N N . PRO A 1 103 ? 72.296 98.100 17.733 1.00 18.78 103 PRO A N 1
ATOM 783 C CA . PRO A 1 103 ? 71.646 97.925 16.431 1.00 19.02 103 PRO A CA 1
ATOM 784 C C . PRO A 1 103 ? 72.596 98.162 15.250 1.00 19.29 103 PRO A C 1
ATOM 785 O O . PRO A 1 103 ? 73.610 98.846 15.410 1.00 19.15 103 PRO A O 1
ATOM 789 N N . PRO A 1 104 ? 72.271 97.600 14.068 1.00 19.86 104 PRO A N 1
ATOM 790 C CA . PRO A 1 104 ? 73.147 97.736 12.902 1.00 20.19 104 PRO A CA 1
ATOM 791 C C . PRO A 1 104 ? 73.159 99.154 12.326 1.00 20.90 104 PRO A C 1
ATOM 792 O O . PRO A 1 104 ? 72.097 99.744 12.126 1.00 20.96 104 PRO A O 1
ATOM 796 N N . THR A 1 105 ? 74.357 99.691 12.097 1.00 22.20 105 THR A N 1
ATOM 797 C CA . THR A 1 105 ? 74.543 100.965 11.389 1.00 24.07 105 THR A CA 1
ATOM 798 C C . THR A 1 105 ? 75.765 100.864 10.477 1.00 24.15 105 THR A C 1
ATOM 799 O O . THR A 1 105 ? 76.638 100.017 10.688 1.00 23.99 105 THR A O 1
ATOM 803 N N . ALA A 1 106 ? 75.821 101.732 9.471 1.00 24.66 106 ALA A N 1
ATOM 804 C CA . ALA A 1 106 ? 76.922 101.729 8.499 1.00 25.64 106 ALA A CA 1
ATOM 805 C C . ALA A 1 106 ? 78.269 102.171 9.089 1.00 27.56 106 ALA A C 1
ATOM 806 O O . ALA A 1 106 ? 79.314 101.731 8.606 1.00 27.87 106 ALA A O 1
ATOM 808 N N . CYS A 1 107 ? 78.231 103.025 10.120 1.00 29.53 107 CYS A N 1
ATOM 809 C CA A CYS A 1 107 ? 79.450 103.536 10.761 0.50 31.02 107 CYS A CA 1
ATOM 810 C CA B CYS A 1 107 ? 79.434 103.554 10.775 0.50 30.78 107 CYS A CA 1
ATOM 811 C C . CYS A 1 107 ? 79.774 102.842 12.091 1.00 31.26 107 CYS A C 1
ATOM 812 O O . CYS A 1 107 ? 80.730 103.225 12.773 1.00 33.05 107 CYS A O 1
ATOM 817 N N . ALA A 1 108 ? 78.998 101.816 12.457 1.00 30.54 108 ALA A N 1
ATOM 818 C CA . ALA A 1 108 ? 79.271 101.045 13.682 1.00 30.67 108 ALA A CA 1
ATOM 819 C C . ALA A 1 108 ? 80.620 100.327 13.555 1.00 29.89 108 ALA A C 1
ATOM 820 O O . ALA A 1 108 ? 80.900 99.749 12.501 1.00 29.50 108 ALA A O 1
ATOM 822 N N . PRO A 1 109 ? 81.462 100.363 14.613 1.00 29.43 109 PRO A N 1
ATOM 823 C CA . PRO A 1 109 ? 82.738 99.635 14.542 1.00 28.63 109 PRO A CA 1
ATOM 824 C C . PRO A 1 109 ? 82.585 98.117 14.438 1.00 26.02 109 PRO A C 1
ATOM 825 O O . PRO A 1 109 ? 81.486 97.583 14.618 1.00 25.18 109 PRO A O 1
ATOM 829 N N . VAL A 1 110 ? 83.698 97.440 14.160 1.00 25.49 110 VAL A N 1
ATOM 830 C CA . VAL A 1 110 ? 83.733 95.976 14.110 1.00 25.07 110 VAL A CA 1
ATOM 831 C C . VAL A 1 110 ? 83.368 95.441 15.499 1.00 23.64 110 VAL A C 1
ATOM 832 O O . VAL A 1 110 ? 83.835 95.967 16.511 1.00 24.18 110 VAL A O 1
ATOM 836 N N . GLY A 1 111 ? 82.517 94.417 15.535 1.00 22.55 111 GLY A N 1
ATOM 837 C CA . GLY A 1 111 ? 82.028 93.844 16.793 1.00 21.55 111 GLY A CA 1
ATOM 838 C C . GLY A 1 111 ? 80.766 94.480 17.359 1.00 21.48 111 GLY A C 1
ATOM 839 O O . GLY A 1 111 ? 80.367 94.151 18.476 1.00 22.07 111 GLY A O 1
ATOM 840 N N . TYR A 1 112 ? 80.143 9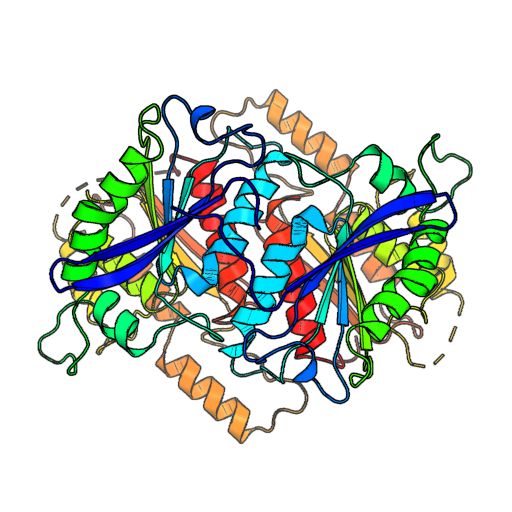5.386 16.602 1.00 21.01 112 TYR A N 1
ATOM 841 C CA . TYR A 1 112 ? 78.866 96.001 16.977 1.00 20.77 112 TYR A CA 1
ATOM 842 C C . TYR A 1 112 ? 77.824 95.720 15.898 1.00 20.57 112 TYR A C 1
ATOM 843 O O . TYR A 1 112 ? 78.163 95.300 14.788 1.00 21.52 112 TYR A O 1
ATOM 852 N N . GLY A 1 113 ? 76.556 95.942 16.239 1.00 19.43 113 GLY A N 1
ATOM 853 C CA . GLY A 1 113 ? 75.454 95.859 15.275 1.00 18.85 113 GLY A CA 1
ATOM 854 C C . GLY A 1 113 ? 74.802 94.496 15.108 1.00 18.53 113 GLY A C 1
ATOM 855 O O . GLY A 1 113 ? 74.302 94.181 14.024 1.00 19.02 113 GLY A O 1
ATOM 856 N N . GLY A 1 114 ? 74.778 93.701 16.178 1.00 17.82 114 GLY A N 1
ATOM 857 C CA . GLY A 1 114 ? 74.201 92.350 16.147 1.00 17.52 114 GLY A CA 1
ATOM 858 C C . GLY A 1 114 ? 72.882 92.185 16.888 1.00 16.62 114 GLY A C 1
ATOM 859 O O . GLY A 1 114 ? 72.496 91.058 17.202 1.00 16.96 114 GLY A O 1
ATOM 860 N N . ALA A 1 115 ? 72.182 93.291 17.150 1.00 16.29 115 ALA A N 1
ATOM 861 C CA . ALA A 1 115 ? 70.930 93.266 17.927 1.00 16.47 115 ALA A CA 1
ATOM 862 C C . ALA A 1 115 ? 69.831 92.401 17.314 1.00 16.73 115 ALA A C 1
ATOM 863 O O . ALA A 1 115 ? 69.109 91.719 18.039 1.00 16.78 115 ALA A O 1
ATOM 865 N N . ASP A 1 116 ? 69.708 92.425 15.989 1.00 17.14 116 ASP A N 1
ATOM 866 C CA . ASP A 1 116 ? 68.667 91.647 15.306 1.00 17.59 116 ASP A CA 1
ATOM 867 C C . ASP A 1 116 ? 68.959 90.147 15.336 1.00 17.59 116 ASP A C 1
ATOM 868 O O .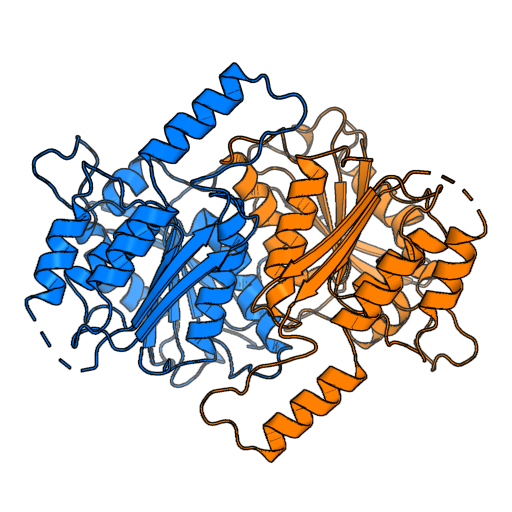 ASP A 1 116 ? 68.034 89.341 15.452 1.00 17.93 116 ASP A O 1
ATOM 873 N N . VAL A 1 117 ? 70.240 89.784 15.257 1.00 17.56 117 VAL A N 1
ATOM 874 C CA . VAL A 1 117 ? 70.666 88.387 15.413 1.00 17.72 117 VAL A CA 1
ATOM 875 C C . VAL A 1 117 ? 70.287 87.900 16.815 1.00 17.65 117 VAL A C 1
ATOM 876 O O . VAL A 1 117 ? 69.763 86.796 16.975 1.00 17.76 117 VAL A O 1
ATOM 880 N N . PHE A 1 118 ? 70.542 88.742 17.817 1.00 17.41 118 PHE A N 1
ATOM 881 C CA . PHE A 1 118 ? 70.250 88.418 19.213 1.00 16.98 118 PHE A CA 1
ATOM 882 C C . PHE A 1 118 ? 68.747 88.348 19.493 1.00 16.68 118 PHE A C 1
ATOM 883 O O . PHE A 1 118 ? 68.290 87.428 20.170 1.00 17.05 118 PHE A O 1
ATOM 891 N N . LEU A 1 119 ? 67.980 89.301 18.967 1.00 16.46 119 LEU A N 1
ATOM 892 C CA . LEU A 1 119 ? 66.521 89.286 19.139 1.00 16.73 119 LEU A CA 1
ATOM 893 C C . LEU A 1 119 ? 65.879 88.062 18.480 1.00 17.48 119 LEU A C 1
ATOM 894 O O . LEU A 1 119 ? 64.962 87.470 19.046 1.00 17.76 119 LEU A O 1
ATOM 899 N N . ASP A 1 120 ? 66.374 87.678 17.301 1.00 18.12 120 ASP A N 1
ATOM 900 C CA . ASP A 1 120 ? 65.956 86.421 16.661 1.00 19.16 120 ASP A CA 1
ATOM 901 C C . ASP A 1 120 ? 66.254 85.210 17.551 1.00 19.14 120 ASP A C 1
ATOM 902 O O . ASP A 1 120 ? 65.413 84.321 17.683 1.00 19.83 120 ASP A O 1
ATOM 907 N N . PHE A 1 121 ? 67.441 85.189 18.161 1.00 18.53 121 PHE A N 1
ATOM 908 C CA . PHE A 1 121 ? 67.817 84.131 19.111 1.00 18.77 121 PHE A CA 1
ATOM 909 C C . PHE A 1 121 ? 66.858 84.059 20.307 1.00 18.44 121 PHE A C 1
ATOM 910 O O . PHE A 1 121 ? 66.445 82.968 20.703 1.00 18.45 121 PHE A O 1
ATOM 918 N N . ILE A 1 122 ? 66.492 85.214 20.860 1.00 18.04 122 ILE A N 1
ATOM 919 C CA . ILE A 1 122 ? 65.565 85.259 21.999 1.00 18.09 122 ILE A CA 1
ATOM 920 C C . ILE A 1 122 ? 64.192 84.702 21.596 1.00 18.50 122 ILE A C 1
ATOM 921 O O . ILE A 1 122 ? 63.625 83.866 22.302 1.00 18.67 122 ILE A O 1
ATOM 926 N N . GLU A 1 123 ? 63.678 85.154 20.455 1.00 18.61 123 GLU A N 1
ATOM 927 C CA . GLU A 1 123 ? 62.346 84.749 19.992 1.00 19.34 123 GLU A CA 1
ATOM 928 C C . GLU A 1 123 ? 62.268 83.306 19.487 1.00 20.14 123 GLU A C 1
ATOM 929 O O . GLU A 1 123 ? 61.281 82.618 19.754 1.00 20.92 123 GLU A O 1
ATOM 935 N N . ASN A 1 124 ? 63.292 82.863 18.757 1.00 21.17 124 ASN A N 1
ATOM 936 C CA . ASN A 1 124 ? 63.272 81.558 18.075 1.00 22.37 124 ASN A CA 1
ATOM 937 C C . ASN A 1 124 ? 63.978 80.414 18.815 1.00 21.90 124 ASN A C 1
ATOM 938 O O . ASN A 1 124 ? 63.778 79.254 18.452 1.00 23.04 124 ASN A O 1
ATOM 943 N N . SER A 1 125 ? 64.802 80.725 19.820 1.00 20.91 125 SER A N 1
ATOM 944 C CA . SER A 1 125 ? 65.491 79.693 20.619 1.00 20.43 125 SER A CA 1
ATOM 945 C C . SER A 1 125 ? 65.175 79.755 22.116 1.00 19.74 125 SER A C 1
ATOM 946 O O . SER A 1 125 ? 64.789 78.742 22.701 1.00 20.21 125 SER A O 1
ATOM 949 N N . VAL A 1 126 ? 65.322 80.930 22.729 1.00 18.99 126 VAL A N 1
ATOM 950 C CA . VAL A 1 126 ? 65.128 81.069 24.183 1.00 18.50 126 VAL A CA 1
ATOM 951 C C . VAL A 1 126 ? 63.661 80.868 24.574 1.00 18.63 126 VAL A C 1
ATOM 952 O O . VAL A 1 126 ? 63.365 80.095 25.485 1.00 18.69 126 VAL A O 1
ATOM 956 N N . ARG A 1 127 ? 62.756 81.558 23.881 1.00 19.31 127 ARG A N 1
ATOM 957 C CA . ARG A 1 127 ? 61.314 81.465 24.165 1.00 19.96 127 ARG A CA 1
ATOM 958 C C . ARG A 1 127 ? 60.766 80.020 24.076 1.00 20.51 127 ARG A C 1
ATOM 959 O O . ARG A 1 127 ? 60.136 79.559 25.030 1.00 20.00 127 ARG A O 1
ATOM 967 N N . PRO A 1 128 ? 61.009 79.305 22.951 1.00 21.00 128 PRO A N 1
ATOM 968 C CA . PRO A 1 128 ? 60.583 77.891 22.895 1.00 21.37 128 PRO A CA 1
ATOM 969 C C . PRO A 1 128 ? 61.257 76.973 23.920 1.00 21.50 128 PRO A C 1
ATOM 970 O O . PRO A 1 128 ? 60.613 76.047 24.422 1.00 22.19 128 PRO A O 1
ATOM 974 N N . ALA A 1 129 ? 62.535 77.219 24.212 1.00 21.04 129 ALA A N 1
ATOM 975 C CA . ALA A 1 129 ? 63.268 76.435 25.210 1.00 21.24 129 ALA A CA 1
ATOM 976 C C . ALA A 1 129 ? 62.638 76.571 26.592 1.00 21.56 129 ALA A C 1
ATOM 977 O O . ALA A 1 129 ? 62.463 75.575 27.290 1.00 22.93 129 ALA A O 1
ATOM 979 N N . VAL A 1 130 ? 62.284 77.800 26.968 1.00 21.65 130 VAL A N 1
ATOM 980 C CA . VAL A 1 130 ? 61.619 78.062 28.250 1.00 22.53 130 VAL A CA 1
ATOM 981 C C . VAL A 1 130 ? 60.189 77.501 28.246 1.00 23.01 130 VAL A C 1
ATOM 982 O O . VAL A 1 130 ? 59.762 76.912 29.238 1.00 23.15 130 VAL A O 1
ATOM 986 N N . GLN A 1 131 ? 59.467 77.662 27.135 1.00 23.72 131 GLN A N 1
ATOM 987 C CA . GLN A 1 131 ? 58.116 77.094 26.988 1.00 24.85 131 GLN A CA 1
ATOM 988 C C . GLN A 1 131 ? 58.098 75.571 27.170 1.00 25.17 131 GLN A C 1
ATOM 989 O O . GLN A 1 131 ? 57.183 75.035 27.795 1.00 25.54 131 GLN A O 1
ATOM 995 N N . ALA A 1 132 ? 59.106 74.891 26.624 1.00 25.26 132 ALA A N 1
ATOM 996 C CA . ALA A 1 132 ? 59.244 73.433 26.763 1.00 26.19 132 ALA A CA 1
ATOM 997 C C . ALA A 1 132 ? 59.487 72.969 28.207 1.00 27.75 132 ALA A C 1
ATOM 998 O O . ALA A 1 132 ? 59.155 71.833 28.553 1.00 29.04 132 ALA A O 1
ATOM 1000 N N . ARG A 1 133 ? 60.068 73.841 29.033 1.00 29.05 133 ARG A N 1
ATOM 1001 C CA . ARG A 1 133 ? 60.314 73.551 30.453 1.00 30.60 133 ARG A CA 1
ATOM 1002 C C . ARG A 1 133 ? 59.080 73.784 31.339 1.00 28.98 133 ARG A C 1
ATOM 1003 O O . ARG A 1 133 ? 59.012 73.248 32.448 1.00 29.43 133 ARG A O 1
ATOM 1011 N N . PHE A 1 134 ? 58.126 74.585 30.855 1.00 27.85 134 PHE A N 1
ATOM 1012 C CA . PHE A 1 134 ? 56.825 74.778 31.506 1.00 28.05 134 PHE A CA 1
ATOM 1013 C C . PHE A 1 134 ? 55.699 74.452 30.511 1.00 29.22 134 PHE A C 1
ATOM 1014 O O . PHE A 1 134 ? 54.966 75.353 30.090 1.00 28.64 134 PHE A O 1
ATOM 1022 N N . PRO A 1 135 ? 55.554 73.164 30.126 1.00 30.83 135 PRO A N 1
ATOM 1023 C CA . PRO A 1 135 ? 54.584 72.800 29.078 1.00 32.12 135 PRO A CA 1
ATOM 1024 C C . PRO A 1 135 ? 53.111 73.103 29.399 1.00 33.50 135 PRO A C 1
ATOM 1025 O O . PRO A 1 135 ? 52.347 73.412 28.483 1.00 34.82 135 PRO A O 1
ATOM 1029 N N . GLN A 1 136 ? 52.728 73.021 30.675 1.00 34.82 136 GLN A N 1
ATOM 1030 C CA . GLN A 1 136 ? 51.349 73.324 31.101 1.00 36.88 136 GLN A CA 1
ATOM 1031 C C . GLN A 1 136 ? 51.095 74.809 31.444 1.00 33.93 136 GLN A C 1
ATOM 1032 O O . GLN A 1 136 ? 49.991 75.161 31.869 1.00 33.48 136 GLN A O 1
ATOM 1038 N N . VAL A 1 137 ? 52.106 75.663 31.256 1.00 31.18 137 VAL A N 1
ATOM 1039 C CA . VAL A 1 137 ? 51.969 77.119 31.373 1.00 29.88 137 VAL A CA 1
ATOM 1040 C C . VAL A 1 137 ? 51.817 77.731 29.980 1.00 29.59 137 VAL A C 1
ATOM 1041 O O . VAL A 1 137 ? 52.532 77.347 29.051 1.00 30.64 137 VAL A O 1
ATOM 1045 N N . SER A 1 138 ? 50.885 78.675 29.847 1.00 28.74 138 SER A N 1
ATOM 1046 C CA . SER A 1 138 ? 50.791 79.534 28.665 1.00 28.89 138 SER A CA 1
ATOM 1047 C C . SER A 1 138 ? 51.397 80.897 29.000 1.00 28.46 138 SER A C 1
ATOM 1048 O O . SER A 1 138 ? 51.199 81.414 30.102 1.00 27.41 138 SER A O 1
ATOM 1051 N N . LEU A 1 139 ? 52.141 81.468 28.055 1.00 28.38 139 LEU A N 1
ATOM 1052 C CA . LEU A 1 139 ? 52.776 82.771 28.254 1.00 29.05 139 LEU A CA 1
ATOM 1053 C C . LEU A 1 139 ? 51.748 83.876 27.996 1.00 27.84 139 LEU A C 1
ATOM 1054 O O . LEU A 1 139 ? 51.512 84.266 26.849 1.00 28.66 139 LEU A O 1
ATOM 1059 N N . ALA A 1 140 ? 51.128 84.353 29.078 1.00 26.24 140 ALA A N 1
ATOM 1060 C CA . ALA A 1 140 ? 50.077 85.381 29.016 1.00 25.94 140 ALA A CA 1
ATOM 1061 C C . ALA A 1 140 ? 50.578 86.685 28.403 1.00 23.86 140 ALA A C 1
ATOM 1062 O O . ALA A 1 140 ? 49.889 87.306 27.592 1.00 25.00 140 ALA A O 1
ATOM 1064 N N . ARG A 1 141 ? 51.778 87.088 28.809 1.00 21.02 141 ARG A N 1
ATOM 1065 C CA . ARG A 1 141 ? 52.434 88.280 28.283 1.00 19.30 141 ARG A CA 1
ATOM 1066 C C . ARG A 1 141 ? 53.938 88.183 28.512 1.00 18.52 141 ARG A C 1
ATOM 1067 O O . ARG A 1 141 ? 54.381 87.479 29.420 1.00 18.56 141 ARG A O 1
ATOM 1075 N N . GLU A 1 142 ? 54.703 88.902 27.693 1.00 17.88 142 GLU A N 1
ATOM 1076 C CA . GLU A 1 142 ? 56.164 88.830 27.697 1.00 17.80 142 GLU A CA 1
ATOM 1077 C C . GLU A 1 142 ? 56.787 90.222 27.766 1.00 17.00 142 GLU A C 1
ATOM 1078 O O . GLU A 1 142 ? 56.380 91.120 27.026 1.00 17.00 142 GLU A O 1
ATOM 1084 N N . ALA A 1 143 ? 57.768 90.388 28.655 1.00 16.29 143 ALA A N 1
ATOM 1085 C CA . ALA A 1 143 ? 58.518 91.639 28.789 1.00 15.81 143 ALA A CA 1
ATOM 1086 C C . ALA A 1 143 ? 59.995 91.427 28.464 1.00 15.56 143 ALA A C 1
ATOM 1087 O O . ALA A 1 143 ? 60.560 90.380 28.786 1.00 15.18 143 ALA A O 1
ATOM 1089 N N . LEU A 1 144 ? 60.604 92.425 27.822 1.00 15.30 144 LEU A N 1
ATOM 1090 C CA . LEU A 1 144 ? 62.044 92.448 27.563 1.00 15.17 144 LEU A CA 1
ATOM 1091 C C . LEU A 1 144 ? 62.666 93.574 28.381 1.00 14.78 144 LEU A C 1
ATOM 1092 O O . LEU A 1 144 ? 62.330 94.745 28.178 1.00 15.23 144 LEU A O 1
ATOM 1097 N N . TYR A 1 145 ? 63.556 93.207 29.306 1.00 14.46 145 TYR A N 1
ATOM 1098 C CA . TYR A 1 145 ? 64.291 94.160 30.137 1.00 14.10 145 TYR A CA 1
ATOM 1099 C C . TYR A 1 145 ? 65.755 94.206 29.719 1.00 13.57 145 TYR A C 1
ATOM 1100 O O . TYR A 1 145 ? 66.374 93.168 29.486 1.00 13.91 145 TYR A O 1
ATOM 1109 N N . GLY A 1 146 ? 66.315 95.411 29.682 1.00 13.23 146 GLY A N 1
ATOM 1110 C CA . GLY A 1 146 ? 67.759 95.581 29.572 1.00 13.40 146 GLY A CA 1
ATOM 1111 C C . GLY A 1 146 ? 68.230 96.901 30.150 1.00 13.50 146 GLY A C 1
ATOM 1112 O O . GLY A 1 146 ? 67.468 97.872 30.204 1.00 13.84 146 GLY A O 1
ATOM 1113 N N . HIS A 1 147 ? 69.493 96.924 30.576 1.00 13.94 147 HIS A N 1
ATOM 1114 C CA . HIS A 1 147 ? 70.112 98.098 31.187 1.00 14.37 147 HIS A CA 1
ATOM 1115 C C . HIS A 1 147 ? 71.316 98.574 30.374 1.00 14.75 147 HIS A C 1
ATOM 1116 O O . HIS A 1 147 ? 72.118 97.758 29.919 1.00 15.18 147 HIS A O 1
ATOM 1123 N N . ALA A 1 148 ? 71.424 99.895 30.199 1.00 15.28 148 ALA A N 1
ATOM 1124 C CA . ALA A 1 148 ? 72.520 100.536 29.447 1.00 15.93 148 ALA A CA 1
ATOM 1125 C C . ALA A 1 148 ? 72.469 100.153 27.955 1.00 16.10 148 ALA A C 1
ATOM 1126 O O . ALA A 1 148 ? 71.505 100.532 27.283 1.00 16.27 148 ALA A O 1
ATOM 1128 N N . TYR A 1 149 ? 73.452 99.418 27.424 1.00 16.28 149 TYR A N 1
ATOM 1129 C CA . TYR A 1 149 ? 73.307 98.830 26.080 1.00 16.61 149 TYR A CA 1
ATOM 1130 C C . TYR A 1 149 ? 72.070 97.926 25.994 1.00 16.04 149 TYR A C 1
ATOM 1131 O O . TYR A 1 149 ? 71.428 97.856 24.946 1.00 16.05 149 TYR A O 1
ATOM 1140 N N . GLY A 1 150 ? 71.745 97.239 27.089 1.00 15.49 150 GLY A N 1
ATOM 1141 C CA . GLY A 1 150 ? 70.505 96.466 27.185 1.00 15.16 150 GLY A CA 1
ATOM 1142 C C . GLY A 1 150 ? 69.246 97.301 27.008 1.00 14.83 150 GLY A C 1
ATOM 1143 O O . GLY A 1 150 ? 68.266 96.833 26.429 1.00 14.90 150 GLY A O 1
ATOM 1144 N N . GLY A 1 151 ? 69.266 98.528 27.527 1.00 15.09 151 GLY A N 1
ATOM 1145 C CA . GLY A 1 151 ? 68.169 99.478 27.356 1.00 15.47 151 GLY A CA 1
ATOM 1146 C C . GLY A 1 151 ? 68.052 99.934 25.915 1.00 16.00 151 GLY A C 1
ATOM 1147 O O . GLY A 1 151 ? 66.946 100.079 25.396 1.00 16.04 151 GLY A O 1
ATOM 1148 N N . LEU A 1 152 ? 69.200 100.156 25.276 1.00 16.76 152 LEU A N 1
ATOM 1149 C CA . LEU A 1 152 ? 69.263 100.435 23.841 1.00 17.39 152 LEU A CA 1
ATOM 1150 C C . LEU A 1 152 ? 68.658 99.289 23.023 1.00 16.87 152 LEU A C 1
ATOM 1151 O O . LEU A 1 152 ? 67.908 99.539 22.077 1.00 17.38 152 LEU A O 1
ATOM 1156 N N . LEU A 1 153 ? 68.970 98.044 23.396 1.00 16.50 153 LEU A N 1
ATOM 1157 C CA . LEU A 1 153 ? 68.373 96.863 22.749 1.00 16.68 153 LEU A CA 1
ATOM 1158 C C . LEU A 1 153 ? 66.851 96.856 22.882 1.00 16.29 153 LEU A C 1
ATOM 1159 O O . LEU A 1 153 ? 66.147 96.601 21.904 1.00 16.73 153 LEU A O 1
ATOM 1164 N N . ALA A 1 154 ? 66.357 97.115 24.092 1.00 16.18 154 ALA A N 1
ATOM 1165 C CA . ALA A 1 154 ? 64.913 97.149 24.357 1.00 16.33 154 ALA A CA 1
ATOM 1166 C C . ALA A 1 154 ? 64.191 98.179 23.489 1.00 16.39 154 ALA A C 1
ATOM 1167 O O . ALA A 1 154 ? 63.119 97.895 22.948 1.00 17.12 154 ALA A O 1
ATOM 1169 N N . LEU A 1 155 ? 64.786 99.364 23.356 1.00 16.74 155 LEU A N 1
ATOM 1170 C CA . LEU A 1 155 ? 64.248 100.416 22.485 1.00 17.11 155 LEU A CA 1
ATOM 1171 C C . LEU A 1 155 ? 64.286 100.004 21.015 1.00 17.24 155 LEU A C 1
ATOM 1172 O O . LEU A 1 155 ? 63.309 100.207 20.291 1.00 18.13 155 LEU A O 1
ATOM 1177 N N . HIS A 1 156 ? 65.405 99.423 20.583 1.00 17.18 156 HIS A N 1
ATOM 1178 C CA . HIS A 1 156 ? 65.536 98.914 19.212 1.00 17.45 156 HIS A CA 1
ATOM 1179 C C . HIS A 1 156 ? 64.459 97.873 18.888 1.00 17.35 156 HIS A C 1
ATOM 1180 O O . HIS A 1 156 ? 63.854 97.921 17.815 1.00 18.04 156 HIS A O 1
ATOM 1187 N N . ALA A 1 157 ? 64.226 96.949 19.821 1.00 17.02 157 ALA A N 1
ATOM 1188 C CA . ALA A 1 157 ? 63.187 95.923 19.675 1.00 16.98 157 ALA A CA 1
ATOM 1189 C C . ALA A 1 157 ? 61.794 96.538 19.526 1.00 17.14 157 ALA A C 1
ATOM 1190 O O . ALA A 1 157 ? 61.027 96.127 18.657 1.00 17.78 157 ALA A O 1
ATOM 1192 N N . LEU A 1 158 ? 61.480 97.527 20.363 1.00 17.35 158 LEU A N 1
ATOM 1193 C CA . LEU A 1 158 ? 60.204 98.249 20.266 1.00 17.57 158 LEU A CA 1
ATOM 1194 C C . LEU A 1 158 ? 60.022 98.918 18.904 1.00 18.02 158 LEU A C 1
ATOM 1195 O O . LEU A 1 158 ? 58.970 98.779 18.282 1.00 18.39 158 LEU A O 1
ATOM 1200 N N . PHE A 1 159 ? 61.046 99.639 18.450 1.00 18.27 159 PHE A N 1
ATOM 1201 C CA . PHE A 1 159 ? 60.932 100.450 17.232 1.00 18.61 159 PHE A CA 1
ATOM 1202 C C . PHE A 1 159 ? 60.945 99.637 15.932 1.00 18.93 159 PHE A C 1
ATOM 1203 O O . PHE A 1 159 ? 60.365 100.080 14.938 1.00 20.17 159 PHE A O 1
ATOM 1211 N N . THR A 1 160 ? 61.590 98.467 15.935 1.00 18.81 160 THR A N 1
ATOM 1212 C CA . THR A 1 160 ? 61.723 97.639 14.720 1.00 18.92 160 THR A CA 1
ATOM 1213 C C . THR A 1 160 ? 60.913 96.334 14.707 1.00 19.10 160 THR A C 1
ATOM 1214 O O . THR A 1 160 ? 60.652 95.794 13.628 1.00 20.73 160 THR A O 1
ATOM 1218 N N . ARG A 1 161 ? 60.532 95.820 15.879 1.00 18.68 161 ARG A N 1
ATOM 1219 C CA . ARG A 1 161 ? 59.680 94.625 15.971 1.00 18.94 161 ARG A CA 1
ATOM 1220 C C . ARG A 1 161 ? 58.699 94.724 17.158 1.00 18.97 161 ARG A C 1
ATOM 1221 O O . ARG A 1 161 ? 58.713 93.878 18.054 1.00 18.68 161 ARG A O 1
ATOM 1229 N N . PRO A 1 162 ? 57.827 95.757 17.155 1.00 19.53 162 PRO A N 1
ATOM 1230 C CA . PRO A 1 162 ? 56.962 96.056 18.314 1.00 19.87 162 PRO A CA 1
ATOM 1231 C C . PRO A 1 162 ? 56.049 94.924 18.804 1.00 20.39 162 PRO A C 1
ATOM 1232 O O . PRO A 1 162 ? 55.735 94.878 19.994 1.00 20.56 162 PRO A O 1
ATOM 1236 N N . GLN A 1 163 ? 55.644 94.019 17.913 1.00 21.41 163 GLN A N 1
ATOM 1237 C CA . GLN A 1 163 ? 54.773 92.897 18.289 1.00 23.03 163 GLN A CA 1
ATOM 1238 C C . GLN A 1 163 ? 55.502 91.697 18.921 1.00 21.34 163 GLN A C 1
ATOM 1239 O O . GLN A 1 163 ? 54.845 90.740 19.341 1.00 22.43 163 GLN A O 1
ATOM 1245 N N . SER A 1 164 ? 56.836 91.754 19.002 1.00 20.18 164 SER A N 1
ATOM 1246 C CA A SER A 1 164 ? 57.645 90.663 19.563 0.50 19.97 164 SER A CA 1
ATOM 1247 C CA B SER A 1 164 ? 57.622 90.650 19.559 0.50 19.96 164 SER A CA 1
ATOM 1248 C C . SER A 1 164 ? 57.436 90.480 21.068 1.00 19.61 164 SER A C 1
ATOM 1249 O O . SER A 1 164 ? 57.409 89.350 21.562 1.00 20.16 164 SER A O 1
ATOM 1254 N N . PHE A 1 165 ? 57.311 91.596 21.789 1.00 19.05 165 PHE A N 1
ATOM 1255 C CA . PHE A 1 165 ? 57.044 91.588 23.235 1.00 18.62 165 PHE A CA 1
ATOM 1256 C C . PHE A 1 165 ? 55.922 92.565 23.577 1.00 18.37 165 PHE A C 1
ATOM 1257 O O . PHE A 1 165 ? 55.681 93.534 22.850 1.00 19.01 165 PHE A O 1
ATOM 1265 N N . ASP A 1 166 ? 55.250 92.302 24.695 1.00 17.62 166 ASP A N 1
ATOM 1266 C CA . ASP A 1 166 ? 54.146 93.141 25.173 1.00 18.23 166 ASP A CA 1
ATOM 1267 C C . ASP A 1 166 ? 54.644 94.390 25.892 1.00 17.97 166 ASP A C 1
ATOM 1268 O O . ASP A 1 166 ? 54.010 95.446 25.819 1.00 18.31 166 ASP A O 1
ATOM 1273 N N . CYS A 1 167 ? 55.766 94.258 26.599 1.00 18.01 167 CYS A N 1
ATOM 1274 C CA . CYS A 1 167 ? 56.347 95.353 27.370 1.00 17.85 167 CYS A CA 1
ATOM 1275 C C . CYS A 1 167 ? 57.857 95.422 27.156 1.00 16.89 167 CYS A C 1
ATOM 1276 O O . CYS A 1 167 ? 58.532 94.394 27.110 1.00 17.26 167 CYS A O 1
ATOM 1279 N N . TYR A 1 168 ? 58.371 96.641 27.019 1.00 16.03 168 TYR A N 1
ATOM 1280 C CA . TYR A 1 168 ? 59.799 96.890 26.856 1.00 15.98 168 TYR A CA 1
ATOM 1281 C C . TYR A 1 168 ? 60.236 97.754 28.026 1.00 15.63 168 TYR A C 1
ATOM 1282 O O . TYR A 1 168 ? 59.624 98.785 28.294 1.00 15.90 168 TYR A O 1
ATOM 1291 N N . ILE A 1 169 ? 61.270 97.314 28.740 1.00 15.40 169 ILE A N 1
ATOM 1292 C CA . ILE A 1 169 ? 61.749 98.013 29.932 1.00 15.47 169 ILE A CA 1
ATOM 1293 C C . ILE A 1 169 ? 63.196 98.426 29.672 1.00 15.23 169 ILE A C 1
ATOM 1294 O O . ILE A 1 169 ? 64.099 97.590 29.680 1.00 15.59 169 ILE A O 1
ATOM 1299 N N . ALA A 1 170 ? 63.390 99.720 29.417 1.00 15.29 170 ALA A N 1
ATOM 1300 C CA . ALA A 1 170 ? 64.695 100.280 29.075 1.00 15.62 170 ALA A CA 1
ATOM 1301 C C . ALA A 1 170 ? 65.269 101.024 30.277 1.00 15.67 170 ALA A C 1
ATOM 1302 O O . ALA A 1 170 ? 64.873 102.155 30.566 1.00 15.95 170 ALA A O 1
ATOM 1304 N N . SER A 1 171 ? 66.193 100.373 30.979 1.00 15.47 171 SER A N 1
ATOM 1305 C CA . SER A 1 171 ? 66.851 100.958 32.149 1.00 15.41 171 SER A CA 1
ATOM 1306 C C . SER A 1 171 ? 68.112 101.699 31.704 1.00 15.52 171 SER A C 1
ATOM 1307 O O . SER A 1 171 ? 69.000 101.101 31.102 1.00 15.62 171 SER A O 1
ATOM 1310 N N . SER A 1 172 ? 68.169 103.000 31.990 1.00 15.80 172 SER A N 1
ATOM 1311 C CA . SER A 1 172 ? 69.295 103.868 31.620 1.00 16.20 172 SER A CA 1
ATOM 1312 C C . SER A 1 172 ? 69.817 103.598 30.201 1.00 15.89 172 SER A C 1
ATOM 1313 O O . SER A 1 172 ? 71.002 103.321 30.019 1.00 15.66 172 SER A O 1
ATOM 1316 N N . PRO A 1 173 ? 68.929 103.680 29.193 1.00 16.30 173 PRO A N 1
ATOM 1317 C CA . PRO A 1 173 ? 69.312 103.279 27.835 1.00 16.72 173 PRO A CA 1
ATOM 1318 C C . PRO A 1 173 ? 70.427 104.147 27.254 1.00 16.94 173 PRO A C 1
ATOM 1319 O O . PRO A 1 173 ? 70.402 105.371 27.410 1.00 17.11 173 PRO A O 1
ATOM 1323 N N . SER A 1 174 ? 71.388 103.512 26.587 1.00 17.55 174 SER A N 1
ATOM 1324 C CA . SER A 1 174 ? 72.533 104.212 26.003 1.00 18.37 174 SER A CA 1
ATOM 1325 C C . SER A 1 174 ? 72.139 104.888 24.687 1.00 18.77 174 SER A C 1
ATOM 1326 O O . SER A 1 174 ? 72.632 104.523 23.616 1.00 19.45 174 SER A O 1
ATOM 1329 N N . ILE A 1 175 ? 71.266 105.891 24.785 1.00 19.05 175 ILE A N 1
ATOM 1330 C CA . ILE A 1 175 ? 70.730 106.597 23.611 1.00 19.48 175 ILE A CA 1
ATOM 1331 C C . ILE A 1 175 ? 71.852 107.340 22.874 1.00 20.36 175 ILE A C 1
ATOM 1332 O O . ILE A 1 175 ? 71.814 107.457 21.652 1.00 21.05 175 ILE A O 1
ATOM 1337 N N . TRP A 1 176 ? 72.842 107.824 23.627 1.00 21.35 176 TRP A N 1
ATOM 1338 C CA . TRP A 1 176 ? 74.078 108.411 23.074 1.00 22.12 176 TRP A CA 1
ATOM 1339 C C . TRP A 1 176 ? 74.817 107.581 22.009 1.00 22.53 176 TRP A C 1
ATOM 1340 O O . TRP A 1 176 ? 75.472 108.161 21.141 1.00 23.71 176 TRP A O 1
ATOM 1351 N N . TRP A 1 177 ? 74.725 106.249 22.085 1.00 22.13 177 TRP A N 1
ATOM 1352 C CA . TRP A 1 177 ? 75.540 105.350 21.249 1.00 22.20 177 TRP A CA 1
ATOM 1353 C C . TRP A 1 177 ? 75.481 105.637 19.741 1.00 23.40 177 TRP A C 1
ATOM 1354 O O . TRP A 1 177 ? 74.397 105.736 19.158 1.00 23.26 177 TRP A O 1
ATOM 1365 N N . ASN A 1 178 ? 76.667 105.765 19.140 1.00 25.13 178 ASN A N 1
ATOM 1366 C CA . ASN A 1 178 ? 76.850 105.915 17.691 1.00 27.08 178 ASN A CA 1
ATOM 1367 C C . ASN A 1 178 ? 76.095 107.128 17.125 1.00 28.36 178 ASN A C 1
ATOM 1368 O O . ASN A 1 178 ? 75.276 107.004 16.209 1.00 28.64 178 ASN A O 1
ATOM 1373 N N . SER A 1 179 ? 76.388 108.295 17.700 1.00 30.01 179 SER A N 1
ATOM 1374 C CA . SER A 1 179 ? 75.786 109.578 17.304 1.00 30.77 179 SER A CA 1
ATOM 1375 C C . SER A 1 179 ? 74.249 109.577 17.367 1.00 30.03 179 SER A C 1
ATOM 1376 O O . SER A 1 179 ? 73.578 110.112 16.480 1.00 30.86 179 SER A O 1
ATOM 1379 N N . LEU A 1 180 ? 73.712 108.978 18.432 1.00 29.14 180 LEU A N 1
ATOM 1380 C CA . LEU A 1 180 ? 72.264 108.876 18.666 1.00 28.83 180 LEU A CA 1
ATOM 1381 C C . LEU A 1 180 ? 71.501 108.254 17.488 1.00 27.96 180 LEU A C 1
ATOM 1382 O O . LEU A 1 180 ? 70.469 108.771 17.052 1.00 27.72 180 LEU A O 1
ATOM 1387 N N . CYS A 1 181 ? 72.016 107.125 16.998 1.00 27.69 181 CYS A N 1
ATOM 1388 C CA . CYS A 1 181 ? 71.425 106.416 15.852 1.00 27.76 181 CYS A CA 1
ATOM 1389 C C . CYS A 1 181 ? 70.030 105.842 16.127 1.00 26.67 181 CYS A C 1
ATOM 1390 O O . CYS A 1 181 ? 69.244 105.661 15.195 1.00 26.17 181 CYS A O 1
ATOM 1393 N N . ILE A 1 182 ? 69.733 105.554 17.396 1.00 25.85 182 ILE A N 1
ATOM 1394 C CA . ILE A 1 182 ? 68.417 105.038 17.810 1.00 25.44 182 ILE A CA 1
ATOM 1395 C C . ILE A 1 182 ? 67.252 106.004 17.512 1.00 25.15 182 ILE A C 1
ATOM 1396 O O . ILE A 1 182 ? 66.122 105.557 17.303 1.00 25.25 182 ILE A O 1
ATOM 1401 N N . LEU A 1 183 ? 67.527 107.310 17.481 1.00 25.48 183 LEU A N 1
ATOM 1402 C CA . LEU A 1 183 ? 66.494 108.320 17.196 1.00 26.71 183 LEU A CA 1
ATOM 1403 C C . LEU A 1 183 ? 65.946 108.276 15.761 1.00 27.38 183 LEU A C 1
ATOM 1404 O O . LEU A 1 183 ? 64.820 108.718 15.524 1.00 27.12 183 LEU A O 1
ATOM 1409 N N . HIS A 1 184 ? 66.729 107.751 14.817 1.00 28.24 184 HIS A N 1
ATOM 1410 C CA . HIS A 1 184 ? 66.241 107.499 13.450 1.00 29.24 184 HIS A CA 1
ATOM 1411 C C . HIS A 1 184 ? 65.110 106.468 13.463 1.00 27.28 184 HIS A C 1
ATOM 1412 O O . HIS A 1 184 ? 64.087 106.643 12.796 1.00 27.59 184 HIS A O 1
ATOM 1419 N N . GLU A 1 185 ? 65.311 105.399 14.231 1.00 25.80 185 GLU A N 1
ATOM 1420 C CA . GLU A 1 185 ? 64.319 104.330 14.381 1.00 25.38 185 GLU A CA 1
ATOM 1421 C C . GLU A 1 185 ? 63.098 104.782 15.182 1.00 24.37 185 GLU A C 1
ATOM 1422 O O . GLU A 1 185 ? 61.972 104.390 14.869 1.00 23.08 185 GLU A O 1
ATOM 1428 N N . ALA A 1 186 ? 63.327 105.596 16.214 1.00 24.08 186 ALA A N 1
ATOM 1429 C CA . ALA A 1 186 ? 62.238 106.190 16.998 1.00 24.94 186 ALA A CA 1
ATOM 1430 C C . ALA A 1 186 ? 61.344 107.093 16.143 1.00 26.45 186 ALA A C 1
ATOM 1431 O O . ALA A 1 186 ? 60.122 107.068 16.288 1.00 26.22 186 ALA A O 1
ATOM 1433 N N . LYS A 1 187 ? 61.962 107.880 15.260 1.00 28.10 187 LYS A N 1
ATOM 1434 C CA . LYS A 1 187 ? 61.234 108.773 14.348 1.00 30.13 187 LYS A CA 1
ATOM 1435 C C . LYS A 1 187 ? 60.380 107.985 13.359 1.00 29.30 187 LYS A C 1
ATOM 1436 O O . LYS A 1 187 ? 59.213 108.312 13.142 1.00 29.67 187 LYS A O 1
ATOM 1442 N N . ALA A 1 188 ? 60.976 106.956 12.761 1.00 28.22 188 ALA A N 1
ATOM 1443 C CA . ALA A 1 188 ? 60.261 106.060 11.847 1.00 28.29 188 ALA A CA 1
ATOM 1444 C C . ALA A 1 188 ? 59.106 105.324 12.532 1.00 27.81 188 ALA A C 1
ATOM 1445 O O . ALA A 1 188 ? 58.059 105.109 11.919 1.00 28.82 188 ALA A O 1
ATOM 1447 N N . PHE A 1 189 ? 59.305 104.948 13.796 1.00 26.55 189 PHE A N 1
ATOM 1448 C CA . PHE A 1 189 ? 58.276 104.274 14.594 1.00 26.05 189 PHE A CA 1
ATOM 1449 C C . PHE A 1 189 ? 57.035 105.153 14.795 1.00 27.17 189 PHE A C 1
ATOM 1450 O O . PHE A 1 189 ? 55.917 104.703 14.549 1.00 27.23 189 PHE A O 1
ATOM 1458 N N . VAL A 1 190 ? 57.238 106.396 15.232 1.00 29.20 190 VAL A N 1
ATOM 1459 C CA . VAL A 1 190 ? 56.116 107.326 15.481 1.00 31.88 190 VAL A CA 1
ATOM 1460 C C . VAL A 1 190 ? 55.396 107.795 14.208 1.00 34.69 190 VAL A C 1
ATOM 1461 O O . VAL A 1 190 ? 54.190 108.045 14.240 1.00 35.28 190 VAL A O 1
ATOM 1465 N N . GLU A 1 191 ? 56.133 107.909 13.103 1.00 36.26 191 GLU A N 1
ATOM 1466 C CA . GLU A 1 191 ? 55.568 108.369 11.825 1.00 38.85 191 GLU A CA 1
ATOM 1467 C C . GLU A 1 191 ? 54.856 107.275 11.013 1.00 41.42 191 GLU A C 1
ATOM 1468 O O . GLU A 1 191 ? 54.163 107.586 10.041 1.00 43.01 191 GLU A O 1
ATOM 1474 N N . THR A 1 192 ? 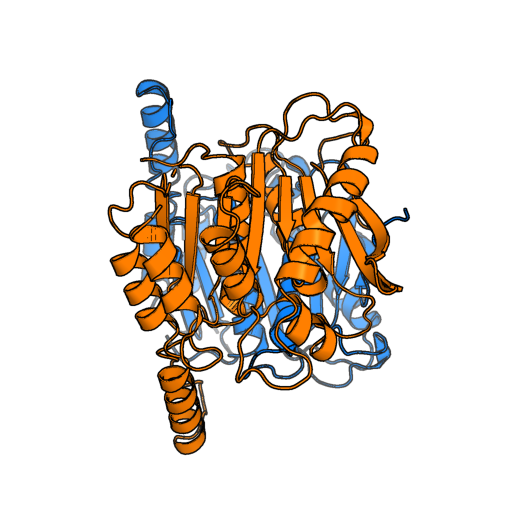55.023 106.010 11.406 1.00 44.36 192 THR A N 1
ATOM 1475 C CA . THR A 1 192 ? 54.316 104.893 10.772 1.00 47.58 192 THR A CA 1
ATOM 1476 C C . THR A 1 192 ? 52.853 104.868 11.217 1.00 48.66 192 THR A C 1
ATOM 1477 O O . THR A 1 192 ? 52.536 105.164 12.371 1.00 48.93 192 THR A O 1
ATOM 1481 N N . GLN A 1 199 ? 47.028 95.022 19.270 1.00 42.01 199 GLN A N 1
ATOM 1482 C CA . GLN A 1 199 ? 47.242 95.659 20.567 1.00 41.97 199 GLN A CA 1
ATOM 1483 C C . GLN A 1 199 ? 48.640 96.278 20.646 1.00 36.62 199 GLN A C 1
ATOM 1484 O O . GLN A 1 199 ? 49.637 95.605 20.375 1.00 36.24 199 GLN A O 1
ATOM 1490 N N . SER A 1 200 ? 48.698 97.553 21.026 1.00 31.88 200 SER A N 1
ATOM 1491 C CA . SER A 1 200 ? 49.963 98.283 21.130 1.00 28.38 200 SER A CA 1
ATOM 1492 C C . SER A 1 200 ? 50.734 97.877 22.393 1.00 25.99 200 SER A C 1
ATOM 1493 O O . SER A 1 200 ? 50.125 97.690 23.449 1.00 26.17 200 SER A O 1
ATOM 1496 N N . PRO A 1 201 ? 52.074 97.747 22.292 1.00 23.00 201 PRO A N 1
ATOM 1497 C CA . PRO A 1 201 ? 52.879 97.440 23.477 1.00 21.50 201 PRO A CA 1
ATOM 1498 C C . PRO A 1 201 ? 53.069 98.650 24.393 1.00 20.62 201 PRO A C 1
ATOM 1499 O O . PRO A 1 201 ? 52.636 99.758 24.063 1.00 20.50 201 PRO A O 1
ATOM 1503 N N . SER A 1 202 ? 53.713 98.422 25.537 1.00 19.93 202 SER A N 1
ATOM 1504 C CA . SER A 1 202 ? 54.039 99.480 26.494 1.00 19.45 202 SER A CA 1
ATOM 1505 C C . SER A 1 202 ? 55.549 99.608 26.669 1.00 18.88 202 SER A C 1
ATOM 1506 O O . SER A 1 202 ? 56.299 98.667 26.389 1.00 18.64 202 SER A O 1
ATOM 1509 N 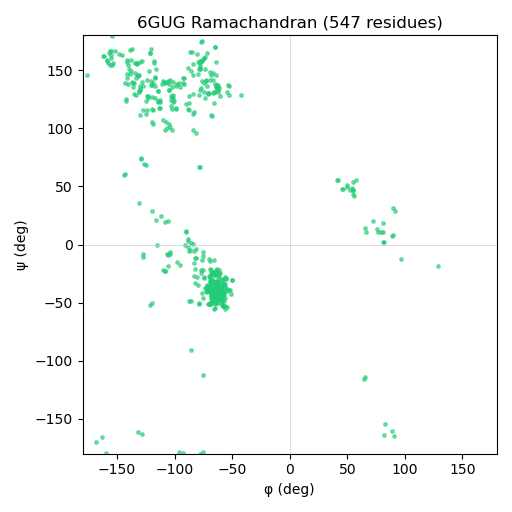N . LEU A 1 203 ? 55.978 100.783 27.128 1.00 18.38 203 LEU A N 1
ATOM 1510 C CA . LEU A 1 203 ? 57.393 101.093 27.334 1.00 18.48 203 LEU A CA 1
ATOM 1511 C C . LEU A 1 203 ? 57.607 101.689 28.723 1.00 18.65 203 LEU A C 1
ATOM 1512 O O . LEU A 1 203 ? 56.874 102.592 29.133 1.00 18.74 203 LEU A O 1
ATOM 1517 N N . MET A 1 204 ? 58.609 101.171 29.434 1.00 18.74 204 MET A N 1
ATOM 1518 C CA . MET A 1 204 ? 59.086 101.750 30.689 1.00 19.65 204 MET A CA 1
ATOM 1519 C C . MET A 1 204 ? 60.511 102.245 30.460 1.00 19.12 204 MET A C 1
ATOM 1520 O O . MET A 1 204 ? 61.369 101.467 30.044 1.00 19.91 204 MET A O 1
ATOM 1525 N N . VAL A 1 205 ? 60.754 103.531 30.713 1.00 18.65 205 VAL A N 1
ATOM 1526 C CA . VAL A 1 205 ? 62.095 104.120 30.612 1.00 18.91 205 VAL A CA 1
ATOM 1527 C C . VAL A 1 205 ? 62.493 104.644 31.987 1.00 18.71 205 VAL A C 1
ATOM 1528 O O . VAL A 1 205 ? 61.670 105.227 32.689 1.00 19.58 205 VAL A O 1
ATOM 1532 N N . SER A 1 206 ? 63.748 104.435 32.375 1.00 17.56 206 SER A N 1
ATOM 1533 C CA . SER A 1 206 ? 64.249 104.988 33.633 1.00 16.98 206 SER A CA 1
ATOM 1534 C C . SER A 1 206 ? 65.725 105.341 33.581 1.00 16.56 206 SER A C 1
ATOM 1535 O O . SER A 1 206 ? 66.450 104.924 32.679 1.00 17.09 206 SER A O 1
ATOM 1538 N N . TRP A 1 207 ? 66.143 106.139 34.556 1.00 16.20 207 TRP A N 1
ATOM 1539 C CA . TRP A 1 207 ? 67.539 106.530 34.720 1.00 16.54 207 TRP A CA 1
ATOM 1540 C C . TRP A 1 207 ? 67.744 107.053 36.140 1.00 16.47 207 TRP A C 1
ATOM 1541 O O . TRP A 1 207 ? 66.776 107.382 36.831 1.00 16.74 207 TRP A O 1
ATOM 1552 N N . GLY A 1 208 ? 69.000 107.108 36.569 1.00 16.26 208 GLY A N 1
ATOM 1553 C CA . GLY A 1 208 ? 69.362 107.661 37.873 1.00 16.48 208 GLY A CA 1
ATOM 1554 C C . GLY A 1 208 ? 69.696 109.139 37.761 1.00 17.65 208 GLY A C 1
ATOM 1555 O O . GLY A 1 208 ? 70.297 109.565 36.773 1.00 18.27 208 GLY A O 1
ATOM 1556 N N . SER A 1 209 ? 69.325 109.919 38.777 1.00 18.02 209 SER A N 1
ATOM 1557 C CA . SER A 1 209 ? 69.549 111.376 38.761 1.00 18.89 209 SER A CA 1
ATOM 1558 C C . SER A 1 209 ? 71.033 111.769 38.798 1.00 19.39 209 SER A C 1
ATOM 1559 O O . SER A 1 209 ? 71.396 112.858 38.349 1.00 20.94 209 SER A O 1
ATOM 1562 N N . TRP A 1 210 ? 71.876 110.887 39.336 1.00 19.13 210 TRP A N 1
ATOM 1563 C CA . TRP A 1 210 ? 73.325 111.111 39.400 1.00 19.41 210 TRP A CA 1
ATOM 1564 C C . TRP A 1 210 ? 74.086 110.747 38.116 1.00 19.38 210 TRP A C 1
ATOM 1565 O O . TRP A 1 210 ? 75.286 111.001 38.031 1.00 20.12 210 TRP A O 1
ATOM 1576 N N . GLU A 1 211 ? 73.412 110.162 37.124 1.00 18.93 211 GLU A N 1
ATOM 1577 C CA . GLU A 1 211 ? 74.087 109.750 35.888 1.00 18.93 211 GLU A CA 1
ATOM 1578 C C . GLU A 1 211 ? 74.605 110.949 35.091 1.00 19.78 211 GLU A C 1
ATOM 1579 O O . GLU A 1 211 ? 75.800 111.030 34.804 1.00 20.30 211 GLU A O 1
ATOM 1585 N N . GLN A 1 212 ? 73.714 111.884 34.768 1.00 20.16 212 GLN A N 1
ATOM 1586 C CA . GLN A 1 212 ? 74.096 113.100 34.037 1.00 21.19 212 GLN A CA 1
ATOM 1587 C C . GLN A 1 212 ? 74.706 114.176 34.940 1.00 22.29 212 GLN A C 1
ATOM 1588 O O . GLN A 1 212 ? 75.510 114.987 34.472 1.00 23.56 212 GLN A O 1
ATOM 1594 N N . HIS A 1 213 ? 74.317 114.186 36.217 1.00 22.26 213 HIS A N 1
ATOM 1595 C CA . HIS A 1 213 ? 74.779 115.188 37.182 1.00 22.89 213 HIS A CA 1
ATOM 1596 C C . HIS A 1 213 ? 75.313 114.497 38.441 1.00 21.97 213 HIS A C 1
ATOM 1597 O O . HIS A 1 213 ? 74.651 114.497 39.484 1.00 22.02 213 HIS A O 1
ATOM 1604 N N . PRO A 1 214 ? 76.518 113.899 38.345 1.00 21.40 214 PRO A N 1
ATOM 1605 C CA . PRO A 1 214 ? 77.075 113.162 39.480 1.00 21.54 214 PRO A CA 1
ATOM 1606 C C . PRO A 1 214 ? 77.565 114.076 40.603 1.00 21.61 214 PRO A C 1
ATOM 1607 O O . PRO A 1 214 ? 78.122 115.138 40.317 1.00 22.19 214 PRO A O 1
ATOM 1611 N N . PRO A 1 215 ? 77.354 113.674 41.873 1.00 21.58 215 PRO A N 1
ATOM 1612 C CA . PRO A 1 215 ? 77.959 114.407 42.976 1.00 21.70 215 PRO A CA 1
ATOM 1613 C C . PRO A 1 215 ? 79.434 114.056 43.111 1.00 21.48 215 PRO A C 1
ATOM 1614 O O . PRO A 1 215 ? 79.870 112.994 42.658 1.00 20.76 215 PRO A O 1
ATOM 1618 N N . ARG A 1 216 ? 80.183 114.949 43.744 1.00 21.34 216 ARG A N 1
ATOM 1619 C CA . ARG A 1 216 ? 81.603 114.743 43.981 1.00 21.87 216 ARG A CA 1
ATOM 1620 C C . ARG A 1 216 ? 81.806 113.713 45.090 1.00 21.96 216 ARG A C 1
ATOM 1621 O O . ARG A 1 216 ? 81.077 113.725 46.086 1.00 22.75 216 ARG A O 1
ATOM 1629 N N . TRP A 1 217 ? 82.781 112.821 44.912 1.00 22.18 217 TRP A N 1
ATOM 1630 C CA . TRP A 1 217 ? 83.146 111.857 45.956 1.00 22.86 217 TRP A CA 1
ATOM 1631 C C . TRP A 1 217 ? 83.944 112.563 47.047 1.00 24.08 217 TRP A C 1
ATOM 1632 O O . TRP A 1 217 ? 84.520 113.629 46.818 1.00 24.66 217 TRP A O 1
ATOM 1643 N N . ALA A 1 218 ? 83.988 111.952 48.228 1.00 25.10 218 ALA A N 1
ATOM 1644 C CA . ALA A 1 218 ? 84.881 112.407 49.292 1.00 25.98 218 ALA A CA 1
ATOM 1645 C C . ALA A 1 218 ? 86.334 112.208 48.850 1.00 27.32 218 ALA A C 1
ATOM 1646 O O . ALA A 1 218 ? 86.661 111.195 48.225 1.00 27.77 218 ALA A O 1
ATOM 1648 N N . ASP A 1 219 ? 87.177 113.201 49.138 1.00 28.41 219 ASP A N 1
ATOM 1649 C CA . ASP A 1 219 ? 88.614 113.193 48.796 1.00 30.11 219 ASP A CA 1
ATOM 1650 C C . ASP A 1 219 ? 88.948 113.203 47.287 1.00 28.60 219 ASP A C 1
ATOM 1651 O O . ASP A 1 219 ? 90.101 112.968 46.914 1.00 30.04 219 ASP A O 1
ATOM 1656 N N . GLU A 1 220 ? 87.968 113.503 46.432 1.00 26.19 220 GLU A N 1
ATOM 1657 C CA . GLU A 1 220 ? 88.184 113.536 44.983 1.00 24.90 220 GLU A CA 1
ATOM 1658 C C . GLU A 1 220 ? 88.742 114.900 44.596 1.00 24.81 220 GLU A C 1
ATOM 1659 O O . GLU A 1 220 ? 88.179 115.929 44.976 1.00 25.06 220 GLU A O 1
ATOM 1665 N N . LEU A 1 221 ? 89.838 114.904 43.838 1.00 24.16 221 LEU A N 1
ATOM 1666 C CA . LEU A 1 221 ? 90.423 116.150 43.336 1.00 24.34 221 LEU A CA 1
ATOM 1667 C C . LEU A 1 221 ? 89.495 116.781 42.297 1.00 19.99 221 LEU A C 1
ATOM 1668 O O . LEU A 1 221 ? 88.827 116.072 41.542 1.0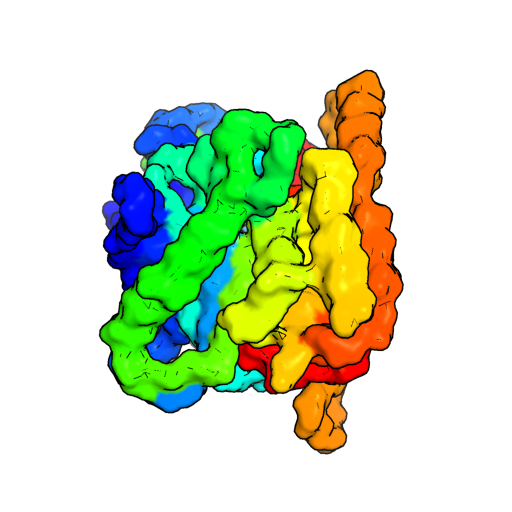0 20.94 221 LEU A O 1
ATOM 1673 N N . LEU A 1 222 ? 89.463 118.115 42.273 1.00 10.11 222 LEU A N 1
ATOM 1674 C CA . LEU A 1 222 ? 88.544 118.864 41.407 1.00 17.73 222 LEU A CA 1
ATOM 1675 C C . LEU A 1 222 ? 88.698 118.514 39.928 1.00 19.14 222 LEU A C 1
ATOM 1676 O O . LEU A 1 222 ? 87.700 118.365 39.225 1.00 19.77 222 LEU A O 1
ATOM 1681 N N . ASP A 1 223 ? 89.942 118.381 39.468 1.00 20.57 223 ASP A N 1
ATOM 1682 C CA . ASP A 1 223 ? 90.215 118.045 38.065 1.00 22.26 223 ASP A CA 1
ATOM 1683 C C . ASP A 1 223 ? 89.610 116.693 37.674 1.00 21.78 223 ASP A C 1
ATOM 1684 O O . ASP A 1 223 ? 89.047 116.554 36.587 1.00 21.88 223 ASP A O 1
ATOM 1689 N N . HIS A 1 224 ? 89.729 115.714 38.568 1.00 20.27 224 HIS A N 1
ATOM 1690 C CA . HIS A 1 224 ? 89.123 114.395 38.371 1.00 22.71 224 HIS A CA 1
ATOM 1691 C C . HIS A 1 224 ? 87.590 114.468 38.335 1.00 18.84 224 HIS A C 1
ATOM 1692 O O . HIS A 1 224 ? 86.958 113.807 37.510 1.00 20.63 224 HIS A O 1
ATOM 1699 N N . TYR A 1 225 ? 87.007 115.268 39.232 1.00 10.19 225 TYR A N 1
ATOM 1700 C CA . TYR A 1 225 ? 85.550 115.462 39.282 1.00 17.41 225 TYR A CA 1
ATOM 1701 C C . TYR A 1 225 ? 85.003 116.165 38.035 1.00 17.54 225 TYR A C 1
ATOM 1702 O O . TYR A 1 225 ? 83.968 115.760 37.496 1.00 18.37 225 TYR A O 1
ATOM 1711 N N . GLU A 1 226 ? 85.694 117.212 37.583 1.00 15.81 226 GLU A N 1
ATOM 1712 C CA . GLU A 1 226 ? 85.313 117.913 36.351 1.00 18.43 226 GLU A CA 1
ATOM 1713 C C . GLU A 1 226 ? 85.374 117.000 35.119 1.00 19.64 226 GLU A C 1
ATOM 1714 O O . GLU A 1 226 ? 84.546 117.127 34.216 1.00 20.14 226 GLU A O 1
ATOM 1720 N N . ALA A 1 227 ? 86.342 116.081 35.096 1.00 20.60 227 ALA A N 1
ATOM 1721 C CA . ALA A 1 227 ? 86.434 115.072 34.034 1.00 21.43 227 ALA A CA 1
ATOM 1722 C C . ALA A 1 227 ? 85.227 114.125 34.027 1.00 21.14 227 ALA A C 1
ATOM 1723 O O . ALA A 1 227 ? 84.712 113.790 32.959 1.00 21.57 227 ALA A O 1
ATOM 1725 N N . ARG A 1 228 ? 84.780 113.704 35.213 1.00 20.73 228 ARG A N 1
ATOM 1726 C CA . ARG A 1 228 ? 83.559 112.889 35.338 1.00 20.82 228 ARG A CA 1
ATOM 1727 C C . ARG A 1 228 ? 82.309 113.654 34.895 1.00 19.58 228 ARG A C 1
ATOM 1728 O O . ARG A 1 228 ? 81.436 113.088 34.233 1.00 20.80 228 ARG A O 1
ATOM 1736 N N . LYS A 1 229 ? 82.230 114.935 35.264 1.00 14.04 229 LYS A N 1
ATOM 1737 C CA . LYS A 1 229 ? 81.115 115.795 34.842 1.00 20.32 229 LYS A CA 1
ATOM 1738 C C . LYS A 1 229 ? 81.080 116.017 33.326 1.00 21.38 229 LYS A C 1
ATOM 1739 O O . LYS A 1 229 ? 80.000 116.066 32.735 1.00 22.26 229 LYS A O 1
ATOM 1745 N N . ARG A 1 230 ? 82.257 116.147 32.712 1.00 22.56 230 ARG A N 1
ATOM 1746 C CA . ARG A 1 230 ? 82.376 116.307 31.257 1.00 23.91 230 ARG A CA 1
ATOM 1747 C C . ARG A 1 230 ? 81.864 115.066 30.523 1.00 23.69 230 ARG A C 1
ATOM 1748 O O . ARG A 1 230 ? 81.079 115.183 29.580 1.00 23.65 230 ARG A O 1
ATOM 1756 N N . THR A 1 231 ? 82.316 113.890 30.963 1.00 23.54 231 THR A N 1
ATOM 1757 C CA . THR A 1 231 ? 81.853 112.609 30.414 1.00 24.21 231 THR A CA 1
ATOM 1758 C C . THR A 1 231 ? 80.342 112.440 30.590 1.00 23.09 231 THR A C 1
ATOM 1759 O O . THR A 1 231 ? 79.651 112.042 29.653 1.00 23.27 231 THR A O 1
ATOM 1763 N N . ALA A 1 232 ? 79.843 112.752 31.785 1.00 22.45 232 ALA A N 1
ATOM 1764 C CA . ALA A 1 232 ? 78.406 112.686 32.082 1.00 23.00 232 ALA A CA 1
ATOM 1765 C C . ALA A 1 232 ? 77.574 113.604 31.180 1.00 23.30 232 ALA A C 1
ATOM 1766 O O . ALA A 1 232 ? 76.491 113.220 30.731 1.00 23.60 232 ALA A O 1
ATOM 1768 N N . ALA A 1 233 ? 78.086 114.807 30.921 1.00 23.89 233 ALA A N 1
ATOM 1769 C CA . ALA A 1 233 ? 77.437 115.761 30.014 1.00 24.56 233 ALA A CA 1
ATOM 1770 C C . ALA A 1 233 ? 77.377 115.253 28.569 1.00 25.32 233 ALA A C 1
ATOM 1771 O O . ALA A 1 233 ? 76.389 115.490 27.872 1.00 25.94 233 ALA A O 1
ATOM 1773 N N . GLU A 1 234 ? 78.432 114.564 28.132 1.00 25.98 234 GLU A N 1
ATOM 1774 C CA . GLU A 1 234 ? 78.489 113.976 26.783 1.00 27.17 234 GLU A CA 1
ATOM 1775 C C . GLU A 1 234 ? 77.485 112.836 26.602 1.00 25.92 234 GLU A C 1
ATOM 1776 O O . GLU A 1 234 ? 76.795 112.774 25.580 1.00 26.60 234 GLU A O 1
ATOM 1782 N N . LEU A 1 235 ? 77.413 111.942 27.589 1.00 24.90 235 LEU A N 1
ATOM 1783 C CA . LEU A 1 235 ? 76.472 110.814 27.554 1.00 24.90 235 LEU A CA 1
ATOM 1784 C C . LEU A 1 235 ? 75.017 111.279 27.651 1.00 23.17 235 LEU A C 1
ATOM 1785 O O . LEU A 1 235 ? 74.135 110.663 27.049 1.00 23.23 235 LEU A O 1
ATOM 1790 N N . ARG A 1 236 ? 74.775 112.348 28.415 1.00 22.58 236 ARG A N 1
ATOM 1791 C CA . ARG A 1 236 ? 73.489 113.059 28.418 1.00 22.48 236 ARG A CA 1
ATOM 1792 C C . ARG A 1 236 ? 72.311 112.117 28.720 1.00 21.44 236 ARG A C 1
ATOM 1793 O O . ARG A 1 236 ? 71.287 112.142 28.040 1.00 21.44 236 ARG A O 1
ATOM 1801 N N . MET A 1 237 ? 72.472 111.293 29.755 1.00 20.51 237 MET A N 1
ATOM 1802 C CA . MET A 1 237 ? 71.535 110.198 30.042 1.00 20.19 237 MET A CA 1
ATOM 1803 C C . MET A 1 237 ? 70.096 110.674 30.242 1.00 19.92 237 MET A C 1
ATOM 1804 O O . MET A 1 237 ? 69.178 110.164 29.598 1.00 20.26 237 MET A O 1
ATOM 1809 N N . ALA A 1 238 ? 69.912 111.647 31.132 1.00 20.43 238 ALA A N 1
ATOM 1810 C CA . ALA A 1 238 ? 68.576 112.131 31.489 1.00 21.11 238 ALA A CA 1
ATOM 1811 C C . ALA A 1 238 ? 67.911 112.891 30.344 1.00 21.69 238 ALA A C 1
ATOM 1812 O O . ALA A 1 238 ? 66.770 112.598 29.987 1.00 21.95 238 ALA A O 1
ATOM 1814 N N . ASP A 1 239 ? 68.626 113.856 29.768 1.00 21.74 239 ASP A N 1
ATOM 1815 C CA . ASP A 1 239 ? 68.057 114.701 28.712 1.00 22.51 239 ASP A CA 1
ATOM 1816 C C . ASP A 1 239 ? 67.805 113.952 27.394 1.00 22.12 239 ASP A C 1
ATOM 1817 O O . ASP A 1 239 ? 66.813 114.234 26.723 1.00 22.45 239 ASP A O 1
ATOM 1822 N N . ASN A 1 240 ? 68.675 113.005 27.028 1.00 21.49 240 ASN A N 1
ATOM 1823 C CA . ASN A 1 240 ? 68.412 112.135 25.863 1.00 21.35 240 ASN A CA 1
ATOM 1824 C C . ASN A 1 240 ? 67.170 111.267 26.085 1.00 21.27 240 ASN A C 1
ATOM 1825 O O . ASN A 1 240 ? 66.360 111.098 25.172 1.00 21.74 240 ASN A O 1
ATOM 1830 N N . ALA A 1 241 ? 67.029 110.725 27.295 1.00 21.30 241 ALA A N 1
ATOM 1831 C CA . ALA A 1 241 ? 65.847 109.936 27.663 1.00 21.36 241 ALA A CA 1
ATOM 1832 C C . ALA A 1 241 ? 64.567 110.778 27.654 1.00 21.69 241 ALA A C 1
ATOM 1833 O O . ALA A 1 241 ? 63.534 110.328 27.157 1.00 22.17 241 ALA A O 1
ATOM 1835 N N . LEU A 1 242 ? 64.643 111.996 28.195 1.00 22.38 242 LEU A N 1
ATOM 1836 C CA . LEU A 1 242 ? 63.498 112.919 28.201 1.00 23.12 242 LEU A CA 1
ATOM 1837 C C . LEU A 1 242 ? 63.100 113.374 26.793 1.00 23.82 242 LEU A C 1
ATOM 1838 O O . LEU A 1 242 ? 61.909 113.483 26.496 1.00 24.16 242 LEU A O 1
ATOM 1843 N N . ASP A 1 243 ? 64.093 113.637 25.942 1.00 24.51 243 ASP A N 1
ATOM 1844 C CA . ASP A 1 243 ? 63.849 113.967 24.528 1.00 25.77 243 ASP A CA 1
ATOM 1845 C C . ASP A 1 243 ? 63.144 112.828 23.788 1.00 26.10 243 ASP A C 1
ATOM 1846 O O . ASP A 1 243 ? 62.211 113.073 23.021 1.00 26.75 243 ASP A O 1
ATOM 1851 N N . LEU A 1 244 ? 63.591 111.594 24.021 1.00 26.09 244 LEU A N 1
ATOM 1852 C CA . LEU A 1 244 ? 62.965 110.416 23.408 1.00 25.92 244 LEU A CA 1
ATOM 1853 C C . LEU A 1 244 ? 61.532 110.208 23.902 1.00 25.21 244 LEU A C 1
ATOM 1854 O O . LEU A 1 244 ? 60.643 109.911 23.107 1.00 26.00 244 LEU A O 1
ATOM 1859 N N . CYS A 1 245 ? 61.317 110.351 25.209 1.00 25.29 245 CYS A N 1
ATOM 1860 C CA . CYS A 1 245 ? 59.980 110.190 25.795 1.00 26.02 245 CYS A CA 1
ATOM 1861 C C . CYS A 1 245 ? 58.981 111.241 25.295 1.00 27.25 245 CYS A C 1
ATOM 1862 O O . CYS A 1 245 ? 57.821 110.917 25.042 1.00 27.67 245 CYS A O 1
ATOM 1865 N N . ALA A 1 246 ? 59.440 112.484 25.150 1.00 28.45 246 ALA A N 1
ATOM 1866 C CA . ALA A 1 246 ? 58.631 113.560 24.555 1.00 29.17 246 ALA A CA 1
ATOM 1867 C C . ALA A 1 246 ? 58.283 113.271 23.090 1.00 30.53 246 ALA A C 1
ATOM 1868 O O . ALA A 1 246 ? 57.174 113.557 22.636 1.00 32.23 246 ALA A O 1
ATOM 1870 N N . MET A 1 247 ? 59.249 112.702 22.373 1.00 31.23 247 MET A N 1
ATOM 1871 C CA . MET A 1 247 ? 59.093 112.285 20.976 1.00 33.12 247 MET A CA 1
ATOM 1872 C C . MET A 1 247 ? 58.053 111.166 20.805 1.00 30.87 247 MET A C 1
ATOM 1873 O O . MET A 1 247 ? 57.271 111.184 19.849 1.00 31.76 247 MET A O 1
ATOM 1878 N N . LEU A 1 248 ? 58.049 110.206 21.732 1.00 28.56 248 LEU A N 1
ATOM 1879 C CA . LEU A 1 248 ? 57.090 109.090 21.722 1.00 27.33 248 LEU A CA 1
ATOM 1880 C C . LEU A 1 248 ? 55.729 109.410 22.358 1.00 28.57 248 LEU A C 1
ATOM 1881 O O . LEU A 1 248 ? 54.774 108.657 22.158 1.00 27.84 248 LEU A O 1
ATOM 1886 N N . HIS A 1 249 ? 55.642 110.500 23.124 1.00 31.12 249 HIS A N 1
ATOM 1887 C CA . HIS A 1 249 ? 54.420 110.838 23.864 1.00 33.49 249 HIS A CA 1
ATOM 1888 C C . HIS A 1 249 ? 53.234 111.094 22.931 1.00 33.87 249 HIS A C 1
ATOM 1889 O O . HIS A 1 249 ? 53.351 111.837 21.956 1.00 33.37 249 HIS A O 1
ATOM 1896 N N . GLY A 1 250 ? 52.102 110.461 23.239 1.00 34.61 250 GLY A N 1
ATOM 1897 C CA . GLY A 1 250 ? 50.892 110.568 22.426 1.00 34.67 250 GLY A CA 1
ATOM 1898 C C . GLY A 1 250 ? 50.900 109.779 21.123 1.00 34.65 250 GLY A C 1
ATOM 1899 O O . GLY A 1 250 ? 50.038 110.000 20.270 1.00 35.38 250 GLY A O 1
ATOM 1900 N N . CYS A 1 251 ? 51.853 108.858 20.966 1.00 34.25 251 CYS A N 1
ATOM 1901 C CA . CYS A 1 251 ? 51.935 108.019 19.768 1.00 34.59 251 CYS A CA 1
ATOM 1902 C C . CYS A 1 251 ? 50.893 106.904 19.854 1.00 34.67 251 CYS A C 1
ATOM 1903 O O . CYS A 1 251 ? 50.775 106.239 20.887 1.00 34.69 251 CYS A O 1
ATOM 1906 N N . SER A 1 252 ? 50.150 106.706 18.766 1.00 34.96 252 SER A N 1
ATOM 1907 C CA . SER A 1 252 ? 49.071 105.710 18.715 1.00 35.74 252 SER A CA 1
ATOM 1908 C C . SER A 1 252 ? 49.557 104.254 18.738 1.00 34.48 252 SER A C 1
ATOM 1909 O O . SER A 1 252 ? 48.792 103.355 19.096 1.00 35.50 252 SER A O 1
ATOM 1912 N N . ARG A 1 253 ? 50.818 104.027 18.364 1.00 31.90 253 ARG A N 1
ATOM 1913 C CA . ARG A 1 253 ? 51.412 102.684 18.357 1.00 30.65 253 ARG A CA 1
ATOM 1914 C C . ARG A 1 253 ? 51.961 102.227 19.717 1.00 29.11 253 ARG A C 1
ATOM 1915 O O . ARG A 1 253 ? 52.500 101.124 19.816 1.00 29.04 253 ARG A O 1
ATOM 1923 N N . LEU A 1 254 ? 51.839 103.069 20.745 1.00 27.84 254 LEU A N 1
ATOM 1924 C CA . LEU A 1 254 ? 52.282 102.750 22.100 1.00 26.96 254 LEU A CA 1
ATOM 1925 C C . LEU A 1 254 ? 51.084 102.891 23.044 1.00 25.76 254 LEU A C 1
ATOM 1926 O O . LEU A 1 254 ? 50.423 103.934 23.052 1.00 26.77 254 LEU A O 1
ATOM 1931 N N . HIS A 1 255 ? 50.798 101.842 23.817 1.00 24.62 255 HIS A N 1
ATOM 1932 C CA . HIS A 1 255 ? 49.676 101.853 24.769 1.00 24.80 255 HIS A CA 1
ATOM 1933 C C . HIS A 1 255 ? 49.965 102.765 25.959 1.00 24.19 255 HIS A C 1
ATOM 1934 O O . HIS A 1 255 ? 49.143 103.615 26.311 1.00 24.98 255 HIS A O 1
ATOM 1941 N N . ALA A 1 256 ? 51.128 102.566 26.577 1.00 23.43 256 ALA A N 1
ATOM 1942 C CA . ALA A 1 256 ? 51.545 103.343 27.742 1.00 23.13 256 ALA A CA 1
ATOM 1943 C C . ALA A 1 256 ? 53.037 103.653 27.689 1.00 22.44 256 ALA A C 1
ATOM 1944 O O . ALA A 1 256 ? 53.829 102.857 27.175 1.00 21.65 256 ALA A O 1
ATOM 1946 N N . LEU A 1 257 ? 53.397 104.820 28.221 1.00 23.13 257 LEU A N 1
ATOM 1947 C CA . LEU A 1 257 ? 54.780 105.276 28.322 1.00 24.50 257 LEU A CA 1
ATOM 1948 C C . LEU A 1 257 ? 55.015 105.723 29.760 1.00 24.22 257 LEU A C 1
ATOM 1949 O O . LEU A 1 257 ? 54.454 106.731 30.196 1.00 25.50 257 LEU A O 1
ATOM 1954 N N . ILE A 1 258 ? 55.835 104.966 30.487 1.00 23.41 258 ILE A N 1
ATOM 1955 C CA . ILE A 1 258 ? 56.141 105.247 31.889 1.00 23.81 258 ILE A CA 1
ATOM 1956 C C . ILE A 1 258 ? 57.609 105.654 31.979 1.00 23.35 258 ILE A C 1
ATOM 1957 O O . ILE A 1 258 ? 58.483 104.910 31.537 1.00 23.36 258 ILE A O 1
ATOM 1962 N N . LYS A 1 259 ? 57.872 106.836 32.539 1.00 22.96 259 LYS A N 1
ATOM 1963 C CA . LYS A 1 259 ? 59.243 107.322 32.729 1.00 23.49 259 LYS A CA 1
ATOM 1964 C C . LYS A 1 259 ? 59.511 107.666 34.192 1.00 22.42 259 LYS A C 1
ATOM 1965 O O . LYS A 1 259 ? 58.640 108.206 34.879 1.00 22.43 259 LYS A O 1
ATOM 1971 N N . THR A 1 260 ? 60.721 107.343 34.651 1.00 20.93 260 THR A N 1
ATOM 1972 C CA . THR A 1 260 ? 61.112 107.486 36.056 1.00 20.84 260 THR A CA 1
ATOM 1973 C C . THR A 1 260 ? 62.558 107.960 36.170 1.00 19.59 260 THR A C 1
ATOM 1974 O O . THR A 1 260 ? 63.458 107.332 35.616 1.00 18.91 260 THR A O 1
ATOM 1978 N N . GLU A 1 261 ? 62.775 109.062 36.887 1.00 19.20 261 GLU A N 1
ATOM 1979 C CA . GLU A 1 261 ? 64.109 109.429 37.358 1.00 19.03 261 GLU A CA 1
ATOM 1980 C C . GLU A 1 261 ? 64.230 108.982 38.811 1.00 18.56 261 GLU A C 1
ATOM 1981 O O . GLU A 1 261 ? 63.480 109.454 39.667 1.00 19.46 261 GLU A O 1
ATOM 1987 N N . TYR A 1 262 ? 65.163 108.068 39.078 1.00 17.41 262 TYR A N 1
ATOM 1988 C CA . TYR A 1 262 ? 65.446 107.620 40.444 1.00 16.83 262 TYR A CA 1
ATOM 1989 C C . TYR A 1 262 ? 66.416 108.591 41.112 1.00 17.34 262 TYR A C 1
ATOM 1990 O O . TYR A 1 262 ? 67.583 108.680 40.713 1.00 17.04 262 TYR A O 1
ATOM 1999 N N . GLU A 1 263 ? 65.934 109.311 42.126 1.00 17.72 263 GLU A N 1
ATOM 2000 C CA . GLU A 1 263 ? 66.755 110.291 42.838 1.00 18.80 263 GLU A CA 1
ATOM 2001 C C . GLU A 1 263 ? 67.894 109.599 43.584 1.00 17.95 263 GLU A C 1
ATOM 2002 O O . GLU A 1 263 ? 67.677 108.614 44.291 1.00 17.89 263 GLU A O 1
ATOM 2008 N N . GLY A 1 264 ? 69.105 110.117 43.402 1.00 17.26 264 GLY A N 1
ATOM 2009 C CA . GLY A 1 264 ? 70.272 109.646 44.139 1.00 17.21 264 GLY A CA 1
ATOM 2010 C C . GLY A 1 264 ? 70.913 108.355 43.661 1.00 17.22 264 GLY A C 1
ATOM 2011 O O . GLY A 1 264 ? 71.773 107.811 44.357 1.00 17.53 264 GLY A O 1
ATOM 2012 N N . GLU A 1 265 ? 70.517 107.861 42.486 1.00 17.29 265 GLU A N 1
ATOM 2013 C CA . GLU A 1 265 ? 71.068 106.618 41.943 1.00 17.73 265 GLU A CA 1
ATOM 2014 C C . GLU A 1 265 ? 72.041 106.915 40.808 1.00 18.45 265 GLU A C 1
ATOM 2015 O O . GLU A 1 265 ? 71.782 107.788 39.976 1.00 17.92 265 GLU A O 1
ATOM 2021 N N . ASP A 1 266 ? 73.157 106.186 40.796 1.00 19.67 266 ASP A N 1
ATOM 2022 C CA . ASP A 1 266 ? 74.146 106.250 39.709 1.00 20.76 266 ASP A CA 1
ATOM 2023 C C . ASP A 1 266 ? 73.844 105.162 38.664 1.00 19.26 266 ASP A C 1
ATOM 2024 O O . ASP A 1 266 ? 72.869 104.415 38.803 1.00 18.50 266 ASP A O 1
ATOM 2029 N N . HIS A 1 267 ? 74.664 105.089 37.617 1.00 18.38 267 HIS A N 1
ATOM 2030 C CA . HIS A 1 267 ? 74.459 104.142 36.507 1.00 17.91 267 HIS A CA 1
ATOM 2031 C C . HIS A 1 267 ? 74.401 102.670 36.943 1.00 16.90 267 HIS A C 1
ATOM 2032 O O . HIS A 1 267 ? 73.644 101.881 36.371 1.00 16.98 267 HIS A O 1
ATOM 2039 N N . THR A 1 268 ? 75.192 102.312 37.953 1.00 16.19 268 THR A N 1
ATOM 2040 C CA . THR A 1 268 ? 75.224 100.948 38.487 1.00 16.29 268 THR A CA 1
ATOM 2041 C C . THR A 1 268 ? 74.141 100.723 39.544 1.00 15.86 268 THR A C 1
ATOM 2042 O O . THR A 1 268 ? 73.415 99.728 39.489 1.00 15.50 268 THR A O 1
ATOM 2046 N N . SER A 1 269 ? 74.046 101.641 40.504 1.00 16.25 269 SER A N 1
ATOM 2047 C CA . SER A 1 269 ? 73.136 101.489 41.649 1.00 16.48 269 SER A CA 1
ATOM 2048 C C . SER A 1 269 ? 71.657 101.446 41.257 1.00 16.09 269 SER A C 1
ATOM 2049 O O . SER A 1 269 ? 70.862 100.764 41.907 1.00 17.17 269 SER A O 1
ATOM 2052 N N . VAL A 1 270 ? 71.299 102.154 40.185 1.00 15.29 270 VAL A N 1
ATOM 2053 C CA . VAL A 1 270 ? 69.911 102.200 39.701 1.00 14.97 270 VAL A CA 1
ATOM 2054 C C . VAL A 1 270 ? 69.380 100.835 39.218 1.00 14.95 270 VAL A C 1
ATOM 2055 O O . VAL A 1 270 ? 68.168 100.623 39.187 1.00 15.05 270 VAL A O 1
ATOM 2059 N N . MET A 1 271 ? 70.285 99.921 38.857 1.00 14.87 271 MET A N 1
ATOM 2060 C CA . MET A 1 271 ? 69.914 98.586 38.363 1.00 14.88 271 MET A CA 1
ATOM 2061 C C . MET A 1 271 ? 69.056 97.793 39.352 1.00 14.67 271 MET A C 1
ATOM 2062 O O . MET A 1 271 ? 68.106 97.122 38.943 1.00 14.67 271 MET A O 1
ATOM 2067 N N . SER A 1 272 ? 69.387 97.875 40.641 1.00 15.30 272 SER A N 1
ATOM 2068 C CA . SER A 1 272 ? 68.598 97.213 41.690 1.00 15.97 272 SER A CA 1
ATOM 2069 C C . SER A 1 272 ? 67.155 97.718 41.708 1.00 16.45 272 SER A C 1
ATOM 2070 O O . SER A 1 272 ? 66.216 96.922 41.762 1.00 17.58 272 SER A O 1
ATOM 2073 N N . CYS A 1 273 ? 66.996 99.039 41.642 1.00 16.91 273 CYS A N 1
ATOM 2074 C CA . CYS A 1 273 ? 65.679 99.680 41.632 1.00 17.82 273 CYS A CA 1
ATOM 2075 C C . CYS A 1 273 ? 64.875 99.379 40.368 1.00 16.79 273 CYS A C 1
ATOM 2076 O O . CYS A 1 273 ? 63.693 99.037 40.450 1.00 16.31 273 CYS A O 1
ATOM 2079 N N . SER A 1 274 ? 65.515 99.510 39.206 1.00 16.09 274 SER A N 1
ATOM 2080 C CA . SER A 1 274 ? 64.805 99.427 37.924 1.00 15.89 274 SER A CA 1
ATOM 2081 C C . SER A 1 274 ? 64.352 98.009 37.566 1.00 15.27 274 SER A C 1
ATOM 2082 O O . SER A 1 274 ? 63.252 97.836 37.041 1.00 15.35 274 SER A O 1
ATOM 2085 N N . VAL A 1 275 ? 65.185 97.002 37.838 1.00 14.95 275 VAL A N 1
ATOM 2086 C CA . VAL A 1 275 ? 64.791 95.607 37.582 1.00 14.89 275 VAL A CA 1
ATOM 2087 C C . VAL A 1 275 ? 63.675 95.165 38.538 1.00 15.09 275 VAL A C 1
ATOM 2088 O O . VAL A 1 275 ? 62.756 94.450 38.129 1.00 15.34 275 VAL A O 1
ATOM 2092 N N . SER A 1 276 ? 63.747 95.614 39.793 1.00 15.43 276 SER A N 1
ATOM 2093 C CA . SER A 1 276 ? 62.742 95.278 40.801 1.00 16.41 276 SER A CA 1
ATOM 2094 C C . SER A 1 276 ? 61.386 95.910 40.477 1.00 16.04 276 SER A C 1
ATOM 2095 O O . SER A 1 276 ? 60.361 95.223 40.508 1.00 16.37 276 SER A O 1
ATOM 2098 N N . ARG A 1 277 ? 61.378 97.202 40.148 1.00 15.63 277 ARG A N 1
ATOM 2099 C CA . ARG A 1 277 ? 60.133 97.876 39.753 1.00 15.73 277 ARG A CA 1
ATOM 2100 C C . ARG A 1 277 ? 59.586 97.335 38.432 1.00 15.80 277 ARG A C 1
ATOM 2101 O O . ARG A 1 277 ? 58.373 97.170 38.289 1.00 15.97 277 ARG A O 1
ATOM 2109 N N . GLY A 1 278 ? 60.479 97.078 37.477 1.00 15.84 278 GLY A N 1
ATOM 2110 C CA . GLY A 1 278 ? 60.097 96.568 36.162 1.00 15.70 278 GLY A CA 1
ATOM 2111 C C . GLY A 1 278 ? 59.308 95.274 36.226 1.00 15.80 278 GLY A C 1
ATOM 2112 O O . GLY A 1 278 ? 58.213 95.183 35.666 1.00 16.28 278 GLY A O 1
ATOM 2113 N N . LEU A 1 279 ? 59.855 94.279 36.924 1.00 15.90 279 LEU A N 1
ATOM 2114 C CA . LEU A 1 279 ? 59.181 92.984 37.067 1.00 16.48 279 LEU A CA 1
ATOM 2115 C C . LEU A 1 279 ? 57.911 93.094 37.914 1.00 16.23 279 LEU A C 1
ATOM 2116 O O . LEU A 1 279 ? 56.910 92.450 37.606 1.00 16.58 279 LEU A O 1
ATOM 2121 N N . THR A 1 280 ? 57.949 93.914 38.966 1.00 15.98 280 THR A N 1
ATOM 2122 C CA . THR A 1 280 ? 56.796 94.080 39.861 1.00 16.09 280 THR A CA 1
ATOM 2123 C C . THR A 1 280 ? 55.599 94.689 39.135 1.00 16.20 280 THR A C 1
ATOM 2124 O O . THR A 1 280 ? 54.489 94.162 39.224 1.00 16.56 280 THR A O 1
ATOM 2128 N N . MET A 1 281 ? 55.829 95.788 38.419 1.00 16.54 281 MET A N 1
ATOM 2129 C CA . MET A 1 281 ? 54.768 96.432 37.640 1.00 17.21 281 MET A CA 1
ATOM 2130 C C . MET A 1 281 ? 54.243 95.519 36.532 1.00 16.86 281 MET A C 1
ATOM 2131 O O . MET A 1 281 ? 53.030 95.417 36.338 1.00 17.00 281 MET A O 1
ATOM 2136 N N . PHE A 1 282 ? 55.147 94.838 35.830 1.00 16.58 282 PHE A N 1
ATOM 2137 C CA . PHE A 1 282 ? 54.746 93.912 34.769 1.00 16.55 282 PHE A CA 1
ATOM 2138 C C . PHE A 1 282 ? 53.928 92.724 35.295 1.00 16.46 282 PHE A C 1
ATOM 2139 O O . PHE A 1 282 ? 52.972 92.300 34.644 1.00 16.96 282 PHE A O 1
ATOM 2147 N N . PHE A 1 283 ? 54.298 92.203 36.465 1.00 16.53 283 PHE A N 1
ATOM 2148 C CA . PHE A 1 283 ? 53.581 91.074 37.073 1.00 17.03 283 PHE A CA 1
ATOM 2149 C C . PHE A 1 283 ? 52.251 91.476 37.724 1.00 17.66 283 PHE A C 1
ATOM 2150 O O . PHE A 1 283 ? 51.262 90.755 37.582 1.00 19.58 283 PHE A O 1
ATOM 2158 N N . GLU A 1 284 ? 52.228 92.613 38.424 1.00 17.59 284 GLU A N 1
ATOM 2159 C CA . GLU A 1 284 ? 51.099 92.984 39.301 1.00 17.83 284 GLU A CA 1
ATOM 2160 C C . GLU A 1 284 ? 50.188 94.120 38.826 1.00 18.82 284 GLU A C 1
ATOM 2161 O O . GLU A 1 284 ? 49.041 94.198 39.271 1.00 19.66 284 GLU A O 1
ATOM 2167 N N . ASP A 1 285 ? 50.683 94.998 37.953 1.00 19.56 285 ASP A N 1
ATOM 2168 C CA . ASP A 1 285 ? 49.956 96.221 37.577 1.00 20.67 285 ASP A CA 1
ATOM 2169 C C . ASP A 1 285 ? 49.550 96.265 36.097 1.00 20.88 285 ASP A C 1
ATOM 2170 O O . ASP A 1 285 ? 49.256 97.337 35.561 1.00 22.13 285 ASP A O 1
ATOM 2175 N N . TRP A 1 286 ? 49.491 95.095 35.458 1.00 20.50 286 TRP A N 1
ATOM 2176 C CA . TRP A 1 286 ? 49.157 94.985 34.037 1.00 21.33 286 TRP A CA 1
ATOM 2177 C C . TRP A 1 286 ? 47.644 94.793 33.854 1.00 23.24 286 TRP A C 1
ATOM 2178 O O . TRP A 1 286 ? 47.032 94.030 34.605 1.00 24.50 286 TRP A O 1
ATOM 2189 N N . PRO A 1 287 ? 47.032 95.473 32.859 1.00 24.63 287 PRO A N 1
ATOM 2190 C CA . PRO A 1 287 ? 47.610 96.433 31.913 1.00 25.20 287 PRO A CA 1
ATOM 2191 C C . PRO A 1 287 ? 47.817 97.807 32.539 1.00 26.12 287 PRO A C 1
ATOM 2192 O O . PRO A 1 287 ? 47.081 98.187 33.456 1.00 26.56 287 PRO A O 1
ATOM 2196 N N . PHE A 1 288 ? 48.808 98.541 32.035 1.00 26.97 288 PHE A N 1
ATOM 2197 C CA . PHE A 1 288 ? 49.088 99.896 32.512 1.00 28.36 288 PHE A CA 1
ATOM 2198 C C . PHE A 1 288 ? 48.015 100.849 31.996 1.00 33.11 288 PHE A C 1
ATOM 2199 O O . PHE A 1 288 ? 47.432 100.621 30.932 1.00 32.62 288 PHE A O 1
ATOM 2207 N N . HIS A 1 289 ? 47.755 101.908 32.760 1.00 40.19 289 HIS A N 1
ATOM 2208 C CA . HIS A 1 289 ? 46.786 102.932 32.369 1.00 47.89 289 HIS A CA 1
ATOM 2209 C C . HIS A 1 289 ? 47.329 103.725 31.178 1.00 51.53 289 HIS A C 1
ATOM 2210 O O . HIS A 1 289 ? 48.544 103.905 31.047 1.00 51.76 289 HIS A O 1
ATOM 2217 N N . GLN A 1 290 ? 46.422 104.188 30.318 1.00 56.10 290 GLN A N 1
ATOM 2218 C CA . GLN A 1 290 ? 46.789 104.816 29.043 1.00 59.47 290 GLN A CA 1
ATOM 2219 C C . GLN A 1 290 ? 47.544 106.126 29.276 1.00 61.35 290 GLN A C 1
ATOM 2220 O O . GLN A 1 290 ? 47.102 106.967 30.062 1.00 62.69 290 GLN A O 1
ATOM 2226 N N . SER A 1 291 ? 48.680 106.285 28.596 1.00 62.54 291 SER A N 1
ATOM 2227 C CA . SER A 1 291 ? 49.551 107.449 28.783 1.00 63.09 291 SER A CA 1
ATOM 2228 C C . SER A 1 291 ? 50.455 107.679 27.573 1.00 62.94 291 SER A C 1
ATOM 2229 O O . SER A 1 291 ? 51.376 106.903 27.314 1.00 63.08 291 SER A O 1
ATOM 2232 N N . PRO B 1 9 ? 75.555 75.733 42.165 1.00 29.70 9 PRO B N 1
ATOM 2233 C CA . PRO B 1 9 ? 75.286 76.750 43.180 1.00 28.99 9 PRO B CA 1
ATOM 2234 C C . PRO B 1 9 ? 75.794 78.138 42.794 1.00 27.17 9 PRO B C 1
ATOM 2235 O O . PRO B 1 9 ? 76.384 78.312 41.726 1.00 28.70 9 PRO B O 1
ATOM 2239 N N . LEU B 1 10 ? 75.546 79.109 43.671 1.00 25.37 10 LEU B N 1
ATOM 2240 C CA . LEU B 1 10 ? 76.115 80.453 43.550 1.00 24.58 10 LEU B CA 1
ATOM 2241 C C . LEU B 1 10 ? 77.635 80.400 43.684 1.00 22.50 10 LEU B C 1
ATOM 2242 O O . LEU B 1 10 ? 78.152 79.589 44.454 1.00 23.26 10 LEU B O 1
ATOM 2247 N N . PRO B 1 11 ? 78.354 81.275 42.958 1.00 19.85 11 PRO B N 1
ATOM 2248 C CA . PRO B 1 11 ? 79.793 81.386 43.182 1.00 19.44 11 PRO B CA 1
ATOM 2249 C C . PRO B 1 11 ? 80.105 82.250 44.402 1.00 18.86 11 PRO B C 1
ATOM 2250 O O . PRO B 1 11 ? 79.230 82.972 44.892 1.00 18.19 11 PRO B O 1
ATOM 2254 N N . ASN B 1 12 ? 81.342 82.148 44.885 1.00 18.77 12 ASN B N 1
ATOM 2255 C CA . ASN B 1 12 ? 81.888 83.025 45.931 1.00 18.49 12 ASN B CA 1
ATOM 2256 C C . ASN B 1 12 ? 80.936 83.249 47.111 1.00 18.27 12 ASN B C 1
ATOM 2257 O O . ASN B 1 12 ? 80.704 84.378 47.558 1.00 17.64 12 ASN B O 1
ATOM 2262 N N . SER B 1 13 ? 80.391 82.141 47.599 1.00 18.91 13 SER B N 1
ATOM 2263 C CA . SER B 1 13 ? 79.488 82.154 48.736 1.00 20.21 13 SER B CA 1
ATOM 2264 C C . SER B 1 13 ? 79.441 80.788 49.400 1.00 19.58 13 SER B C 1
ATOM 2265 O O . SER B 1 13 ? 79.792 79.773 48.791 1.00 20.17 13 SER B O 1
ATOM 2268 N N . GLU B 1 14 ? 79.014 80.780 50.657 1.00 19.49 14 GLU B N 1
ATOM 2269 C CA . GLU B 1 14 ? 78.787 79.543 51.397 1.00 19.94 14 GLU B CA 1
ATOM 2270 C C . GLU B 1 14 ? 77.706 79.758 52.443 1.00 19.58 14 GLU B C 1
ATOM 2271 O O . GLU B 1 14 ? 77.338 80.898 52.746 1.00 19.01 14 GLU B O 1
ATOM 2277 N N . GLN B 1 15 ? 77.208 78.654 52.991 1.00 19.70 15 GLN B N 1
ATOM 2278 C CA . GLN B 1 15 ? 76.268 78.704 54.103 1.00 19.85 15 GLN B CA 1
ATOM 2279 C C . GLN B 1 15 ? 76.547 77.613 55.126 1.00 20.10 15 GLN B C 1
ATOM 2280 O O . GLN B 1 15 ? 77.125 76.572 54.806 1.00 20.83 15 GLN B O 1
ATOM 2286 N N . PHE B 1 16 ? 76.135 77.877 56.361 1.00 20.35 16 PHE B N 1
ATOM 2287 C CA . PHE B 1 16 ? 76.234 76.908 57.448 1.00 20.77 16 PHE B CA 1
ATOM 2288 C C . PHE B 1 16 ? 75.195 77.219 58.513 1.00 21.29 16 PHE B C 1
ATOM 2289 O O . PHE B 1 16 ? 74.637 78.320 58.546 1.00 21.41 16 PHE B O 1
ATOM 2297 N N . TYR B 1 17 ? 74.941 76.239 59.375 1.00 22.45 17 TYR B N 1
ATOM 2298 C CA . TYR B 1 17 ? 73.978 76.389 60.458 1.00 23.51 17 TYR B CA 1
ATOM 2299 C C . TYR B 1 17 ? 74.687 76.624 61.786 1.00 23.43 17 TYR B C 1
ATOM 2300 O O . TYR B 1 17 ? 75.682 75.964 62.092 1.00 24.32 17 TYR B O 1
ATOM 2309 N N . LEU B 1 18 ? 74.178 77.591 62.549 1.00 23.22 18 LEU B N 1
ATOM 2310 C CA . LEU B 1 18 ? 74.603 77.838 63.924 1.00 24.28 18 LEU B CA 1
ATOM 2311 C C . LEU B 1 18 ? 73.385 77.739 64.823 1.00 25.14 18 LEU B C 1
ATOM 2312 O O . LEU B 1 18 ? 72.271 78.055 64.402 1.00 26.19 18 LEU B O 1
ATOM 2317 N N . GLU B 1 19 ? 73.604 77.305 66.060 1.00 25.60 19 GLU B N 1
ATOM 2318 C CA . GLU B 1 19 ? 72.566 77.301 67.082 1.00 26.49 19 GLU B CA 1
ATOM 2319 C C . GLU B 1 19 ? 72.899 78.359 68.124 1.00 26.23 19 GLU B C 1
ATOM 2320 O O . GLU B 1 19 ? 74.066 78.539 68.476 1.00 26.48 19 GLU B O 1
ATOM 2326 N N . ASN B 1 20 ? 71.876 79.064 68.607 1.00 26.20 20 ASN B N 1
ATOM 2327 C CA . ASN B 1 20 ? 72.050 79.997 69.726 1.00 27.29 20 ASN B CA 1
ATOM 2328 C C . ASN B 1 20 ? 72.176 79.221 71.048 1.00 29.05 20 ASN B C 1
ATOM 2329 O O . ASN B 1 20 ? 72.138 77.986 71.055 1.00 28.44 20 ASN B O 1
ATOM 2334 N N . ASP B 1 21 ? 72.307 79.942 72.159 1.00 31.91 21 ASP B N 1
ATOM 2335 C CA . ASP B 1 21 ? 72.528 79.318 73.475 1.00 35.38 21 ASP B CA 1
ATOM 2336 C C . ASP B 1 21 ? 71.356 78.472 74.007 1.00 36.12 21 ASP B C 1
ATOM 2337 O O . ASP B 1 21 ? 71.534 77.719 74.965 1.00 37.64 21 ASP B O 1
ATOM 2342 N N . ARG B 1 22 ? 70.179 78.592 73.388 1.00 36.75 22 ARG B N 1
ATOM 2343 C CA . ARG B 1 22 ? 69.007 77.764 73.722 1.00 37.86 22 ARG B CA 1
ATOM 2344 C C . ARG B 1 22 ? 68.625 76.783 72.593 1.00 35.43 22 ARG B C 1
ATOM 2345 O O . ARG B 1 22 ? 67.477 76.337 72.507 1.00 35.33 22 ARG B O 1
ATOM 2353 N N . GLY B 1 23 ? 69.599 76.436 71.747 1.00 32.97 23 GLY B N 1
ATOM 2354 C CA . GLY B 1 23 ? 69.455 75.357 70.765 1.00 31.86 23 GLY B CA 1
ATOM 2355 C C . GLY B 1 23 ? 68.648 75.641 69.506 1.00 30.80 23 GLY B C 1
ATOM 2356 O O . GLY B 1 23 ? 68.352 74.713 68.750 1.00 30.82 23 GLY B O 1
ATOM 2357 N N . GLU B 1 24 ? 68.309 76.907 69.264 1.00 29.44 24 GLU B N 1
ATOM 2358 C CA . GLU B 1 24 ? 67.482 77.288 68.115 1.00 28.44 24 GLU B CA 1
ATOM 2359 C C . GLU B 1 24 ? 68.371 77.528 66.888 1.00 26.96 24 GLU B C 1
ATOM 2360 O O . GLU B 1 24 ? 69.324 78.304 66.972 1.00 25.69 24 GLU B O 1
ATOM 2366 N N . PRO B 1 25 ? 68.063 76.872 65.746 1.00 25.99 25 PRO B N 1
ATOM 2367 C CA . PRO B 1 25 ? 68.957 76.922 64.585 1.00 24.55 25 PRO B CA 1
ATOM 2368 C C . PRO B 1 25 ? 68.843 78.202 63.749 1.00 22.94 25 PRO B C 1
ATOM 2369 O O . PRO B 1 25 ? 67.756 78.771 63.623 1.00 22.18 25 PRO B O 1
ATOM 2373 N N . TYR B 1 26 ? 69.973 78.627 63.184 1.00 21.36 26 TYR B N 1
ATOM 2374 C CA . TYR B 1 26 ? 70.042 79.762 62.261 1.00 20.47 26 TYR B CA 1
ATOM 2375 C C . TYR B 1 26 ? 70.806 79.365 61.008 1.00 20.78 26 TYR B C 1
ATOM 2376 O O . TYR B 1 26 ? 71.837 78.707 61.098 1.00 21.34 26 TYR B O 1
ATOM 2385 N N . LEU B 1 27 ? 70.286 79.763 59.849 1.00 19.97 27 LEU B N 1
ATOM 2386 C CA . LEU B 1 27 ? 71.007 79.663 58.583 1.00 19.84 27 LEU B CA 1
ATOM 2387 C C . LEU B 1 27 ? 71.850 80.921 58.397 1.00 19.05 27 LEU B C 1
ATOM 2388 O O . LEU B 1 27 ? 71.305 82.022 58.278 1.00 19.62 27 LEU B O 1
ATOM 2393 N N . ILE B 1 28 ? 73.172 80.751 58.378 1.00 18.28 28 ILE B N 1
ATOM 2394 C CA . ILE B 1 28 ? 74.109 81.843 58.116 1.00 18.02 28 ILE B CA 1
ATOM 2395 C C . ILE B 1 28 ? 74.598 81.701 56.679 1.00 17.68 28 ILE B C 1
ATOM 2396 O O . ILE B 1 28 ? 75.183 80.680 56.331 1.00 18.56 28 ILE B O 1
ATOM 2401 N N . GLN B 1 29 ? 74.343 82.717 55.854 1.00 17.05 29 GLN B N 1
ATOM 2402 C CA . GLN B 1 29 ? 74.794 82.743 54.461 1.00 17.21 29 GLN B CA 1
ATOM 2403 C C . GLN B 1 29 ? 75.809 83.866 54.293 1.00 16.81 29 GLN B C 1
ATOM 2404 O O . GLN B 1 29 ? 75.576 84.991 54.740 1.00 16.98 29 GLN B O 1
ATOM 2410 N N . VAL B 1 30 ? 76.937 83.547 53.659 1.00 16.40 30 VAL B N 1
ATOM 2411 C CA . VAL B 1 30 ? 78.057 84.475 53.514 1.00 16.51 30 VAL B CA 1
ATOM 2412 C C . VAL B 1 30 ? 78.452 84.562 52.046 1.00 16.31 30 VAL B C 1
ATOM 2413 O O . VAL B 1 30 ? 78.516 83.540 51.365 1.00 16.53 30 VAL B O 1
ATOM 2417 N N . SER B 1 31 ? 78.705 85.779 51.566 1.00 15.78 31 SER B N 1
ATOM 2418 C CA . SER B 1 31 ? 79.290 85.989 50.239 1.00 15.65 31 SER B CA 1
ATOM 2419 C C . SER B 1 31 ? 80.413 87.024 50.302 1.00 15.73 31 SER B C 1
ATOM 2420 O O . SER B 1 31 ? 80.468 87.852 51.216 1.00 15.58 31 SER B O 1
ATOM 2423 N N . TRP B 1 32 ? 81.309 86.944 49.322 1.00 16.17 32 TRP B N 1
ATOM 2424 C CA . TRP B 1 32 ? 82.499 87.794 49.238 1.00 16.45 32 TRP B CA 1
ATOM 2425 C C . TRP B 1 32 ? 82.669 88.254 47.786 1.00 16.36 32 TRP B C 1
ATOM 2426 O O . TRP B 1 32 ? 81.972 87.741 46.904 1.00 16.61 32 TRP B O 1
ATOM 2437 N N . PRO B 1 33 ? 83.560 89.241 47.530 1.00 16.40 33 PRO B N 1
ATOM 2438 C CA . PRO B 1 33 ? 83.653 89.802 46.175 1.00 16.68 33 PRO B CA 1
ATOM 2439 C C . PRO B 1 33 ? 83.875 88.755 45.079 1.00 16.88 33 PRO B C 1
ATOM 2440 O O . PRO B 1 33 ? 84.670 87.827 45.255 1.00 17.54 33 PRO B O 1
ATOM 2444 N N . LEU B 1 34 ? 83.157 88.918 43.969 1.00 16.87 34 LEU B N 1
ATOM 2445 C CA . LEU B 1 34 ? 83.118 87.924 42.892 1.00 17.07 34 LEU B CA 1
ATOM 2446 C C . LEU B 1 34 ? 84.461 87.753 42.180 1.00 17.94 34 LEU B C 1
ATOM 2447 O O . LEU B 1 34 ? 84.775 86.658 41.713 1.00 17.62 34 LEU B O 1
ATOM 2452 N N . HIS B 1 35 ? 85.244 88.829 42.109 1.00 18.81 35 HIS B N 1
ATOM 2453 C CA . HIS B 1 35 ? 86.565 88.800 41.459 1.00 19.94 35 HIS B CA 1
ATOM 2454 C C . HIS B 1 35 ? 87.649 88.006 42.217 1.00 20.72 35 HIS B C 1
ATOM 2455 O O . HIS B 1 35 ? 88.714 87.747 41.656 1.00 22.38 35 HIS B O 1
ATOM 2462 N N . TRP B 1 36 ? 87.389 87.636 43.474 1.00 20.65 36 TRP B N 1
ATOM 2463 C CA . TRP B 1 36 ? 88.298 86.767 44.237 1.00 21.08 36 TRP B CA 1
ATOM 2464 C C . TRP B 1 36 ? 88.303 85.344 43.676 1.00 23.42 36 TRP B C 1
ATOM 2465 O O . TRP B 1 36 ? 87.256 84.823 43.291 1.00 23.32 36 TRP B O 1
ATOM 2476 N N . GLU B 1 37 ? 89.477 84.713 43.660 1.00 27.43 37 GLU B N 1
ATOM 2477 C CA . GLU B 1 37 ? 89.603 83.316 43.222 1.00 32.39 37 GLU B CA 1
ATOM 2478 C C . GLU B 1 37 ? 89.032 82.356 44.273 1.00 32.71 37 GLU B C 1
ATOM 2479 O O . GLU B 1 37 ? 88.421 81.345 43.924 1.00 35.00 37 GLU B O 1
ATOM 2485 N N . ASP B 1 38 ? 89.247 82.678 45.549 1.00 32.98 38 ASP B N 1
ATOM 2486 C CA . ASP B 1 38 ? 88.649 81.944 46.674 1.00 34.11 38 ASP B CA 1
ATOM 2487 C C . ASP B 1 38 ? 88.533 82.853 47.909 1.00 32.65 38 ASP B C 1
ATOM 2488 O O . ASP B 1 38 ? 88.910 84.026 47.847 1.00 31.64 38 ASP B O 1
ATOM 2493 N N . LYS B 1 39 ? 88.001 82.321 49.013 1.00 32.05 39 LYS B N 1
ATOM 2494 C CA . LYS B 1 39 ? 87.934 83.058 50.293 1.00 32.98 39 LYS B CA 1
ATOM 2495 C C . LYS B 1 39 ? 89.281 83.628 50.746 1.00 33.79 39 LYS B C 1
ATOM 2496 O O . LYS B 1 39 ? 89.339 84.744 51.261 1.00 33.66 39 LYS B O 1
ATOM 2502 N N . GLN B 1 40 ? 90.353 82.864 50.535 1.00 35.44 40 GLN B N 1
ATOM 2503 C CA . GLN B 1 40 ? 91.694 83.237 51.012 1.00 36.90 40 GLN B CA 1
ATOM 2504 C C . GLN B 1 40 ? 92.370 84.355 50.195 1.00 35.04 40 GLN B C 1
ATOM 2505 O O . GLN B 1 40 ? 93.446 84.823 50.574 1.00 36.48 40 GLN B O 1
ATOM 2511 N N . THR B 1 41 ? 91.756 84.773 49.085 1.00 32.98 41 THR B N 1
ATOM 2512 C CA . THR B 1 41 ? 92.162 85.991 48.368 1.00 32.29 41 THR B CA 1
ATOM 2513 C C . THR B 1 41 ? 92.119 87.227 49.275 1.00 31.60 41 THR B C 1
ATOM 2514 O O . THR B 1 41 ? 93.007 88.080 49.206 1.00 31.54 41 THR B O 1
ATOM 2518 N N . GLY B 1 42 ? 91.085 87.313 50.112 1.00 30.96 42 GLY B N 1
ATOM 2519 C CA . GLY B 1 42 ? 90.915 88.424 51.045 1.00 31.26 42 GLY B CA 1
ATOM 2520 C C . GLY B 1 42 ? 91.988 88.496 52.117 1.00 31.68 42 GLY B C 1
ATOM 2521 O O . GLY B 1 42 ? 92.187 87.539 52.868 1.00 31.51 42 GLY B O 1
ATOM 2522 N N . ARG B 1 43 ? 92.686 89.630 52.168 1.00 32.02 43 ARG B N 1
ATOM 2523 C CA . ARG B 1 43 ? 93.679 89.914 53.206 1.00 32.69 43 ARG B CA 1
ATOM 2524 C C . ARG B 1 43 ? 93.566 91.378 53.625 1.00 29.91 43 ARG B C 1
ATOM 2525 O O . ARG B 1 43 ? 93.399 92.256 52.775 1.00 31.50 43 ARG B O 1
ATOM 2533 N N . GLY B 1 44 ? 93.656 91.632 54.930 1.00 27.07 44 GLY B N 1
ATOM 2534 C CA . GLY B 1 44 ? 93.635 92.996 55.463 1.00 26.35 44 GLY B CA 1
ATOM 2535 C C . GLY B 1 44 ? 92.236 93.493 55.802 1.00 25.42 44 GLY B C 1
ATOM 2536 O O . GLY B 1 44 ? 91.304 92.692 55.902 1.00 24.93 44 GLY B O 1
ATOM 2537 N N . PRO B 1 45 ? 92.081 94.820 55.990 1.00 24.44 45 PRO B N 1
ATOM 2538 C CA . PRO B 1 45 ? 90.814 95.389 56.466 1.00 23.73 45 PRO B CA 1
ATOM 2539 C C . PRO B 1 45 ? 89.697 95.401 55.420 1.00 22.94 45 PRO B C 1
ATOM 2540 O O . PRO B 1 45 ? 89.888 95.928 54.323 1.00 23.53 45 PRO B O 1
ATOM 2544 N N . LEU B 1 46 ? 88.547 94.821 55.774 1.00 22.08 46 LEU B N 1
ATOM 2545 C CA . LEU B 1 46 ? 87.353 94.825 54.923 1.00 21.19 46 LEU B CA 1
ATOM 2546 C C . LEU B 1 46 ? 86.110 95.211 55.725 1.00 19.56 46 LEU B C 1
ATOM 2547 O O . LEU B 1 46 ? 86.007 94.865 56.905 1.00 19.30 46 LEU B O 1
ATOM 2552 N N . PRO B 1 47 ? 85.157 95.918 55.084 1.00 18.19 47 PRO B N 1
ATOM 2553 C CA . PRO B 1 47 ? 83.872 96.171 55.731 1.00 17.75 47 PRO B CA 1
ATOM 2554 C C . PRO B 1 47 ? 82.977 94.937 55.661 1.00 17.63 47 PRO B C 1
ATOM 2555 O O . PRO B 1 47 ? 83.093 94.139 54.725 1.00 17.49 47 PRO B O 1
ATOM 2559 N N . ILE B 1 48 ? 82.096 94.792 56.647 1.00 17.60 48 ILE B N 1
ATOM 2560 C CA . ILE B 1 48 ? 81.180 93.652 56.724 1.00 18.14 48 ILE B CA 1
ATOM 2561 C C . ILE B 1 48 ? 79.787 94.144 57.116 1.00 17.33 48 ILE B C 1
ATOM 2562 O O . ILE B 1 48 ? 79.651 95.037 57.954 1.00 17.14 48 ILE B O 1
ATOM 2567 N N . ILE B 1 49 ? 78.762 93.567 56.491 1.00 16.51 49 ILE B N 1
ATOM 2568 C CA . ILE B 1 49 ? 77.371 93.942 56.756 1.00 16.08 49 ILE B CA 1
ATOM 2569 C C . ILE B 1 49 ? 76.585 92.694 57.160 1.00 15.90 49 ILE B C 1
ATOM 2570 O O . ILE B 1 49 ? 76.640 91.667 56.477 1.00 16.24 49 ILE B O 1
ATOM 2575 N N . TYR B 1 50 ? 75.890 92.792 58.294 1.00 15.69 50 TYR B N 1
ATOM 2576 C CA . TYR B 1 50 ? 75.043 91.722 58.816 1.00 15.54 50 TYR B CA 1
ATOM 2577 C C . TYR B 1 50 ? 73.593 92.077 58.515 1.00 15.34 50 TYR B C 1
ATOM 2578 O O . TYR B 1 50 ? 73.140 93.171 58.866 1.00 15.53 50 TYR B O 1
ATOM 2587 N N . ILE B 1 51 ? 72.879 91.151 57.874 1.00 14.93 51 ILE B N 1
ATOM 2588 C CA . ILE B 1 51 ? 71.512 91.374 57.397 1.00 14.99 51 ILE B CA 1
ATOM 2589 C C . ILE B 1 51 ? 70.572 90.375 58.074 1.00 14.99 51 ILE B C 1
ATOM 2590 O O . ILE B 1 51 ? 70.711 89.165 57.884 1.00 15.34 51 ILE B O 1
ATOM 2595 N N . VAL B 1 52 ? 69.624 90.888 58.860 1.00 14.82 52 VAL B N 1
ATOM 2596 C CA . VAL B 1 52 ? 68.607 90.049 59.516 1.00 15.38 52 VAL B CA 1
ATOM 2597 C C . VAL B 1 52 ? 67.418 89.849 58.564 1.00 15.78 52 VAL B C 1
ATOM 2598 O O . VAL B 1 52 ? 67.303 90.558 57.560 1.00 15.89 52 VAL B O 1
ATOM 2602 N N . ASP B 1 53 ? 66.551 88.881 58.880 1.00 16.22 53 ASP B N 1
ATOM 2603 C CA . ASP B 1 53 ? 65.651 88.255 57.887 1.00 16.56 53 ASP B CA 1
ATOM 2604 C C . ASP B 1 53 ? 66.480 87.842 56.667 1.00 16.35 53 ASP B C 1
ATOM 2605 O O . ASP B 1 53 ? 66.146 88.168 55.521 1.00 16.79 53 ASP B O 1
ATOM 2610 N N . GLY B 1 54 ? 67.566 87.122 56.939 1.00 15.86 54 GLY B N 1
ATOM 2611 C CA . GLY B 1 54 ? 68.595 86.823 55.946 1.00 15.67 54 GLY B CA 1
ATOM 2612 C C . GLY B 1 54 ? 68.104 86.142 54.683 1.00 15.76 54 GLY B C 1
ATOM 2613 O O . GLY B 1 54 ? 68.585 86.443 53.589 1.00 16.03 54 GLY B O 1
ATOM 2614 N N . ASN B 1 55 ? 67.129 85.245 54.833 1.00 15.79 55 ASN B N 1
ATOM 2615 C CA . ASN B 1 55 ? 66.563 84.503 53.694 1.00 16.02 55 ASN B CA 1
ATOM 2616 C C . ASN B 1 55 ? 65.950 85.423 52.637 1.00 15.96 55 ASN B C 1
ATOM 2617 O O . ASN B 1 55 ? 65.996 85.117 51.447 1.00 17.02 55 ASN B O 1
ATOM 2622 N N . ALA B 1 56 ? 65.363 86.534 53.082 1.00 15.84 56 ALA B N 1
ATOM 2623 C CA . ALA B 1 56 ? 64.664 87.462 52.191 1.00 15.75 56 ALA B CA 1
ATOM 2624 C C . ALA B 1 56 ? 65.580 88.364 51.362 1.00 15.52 56 ALA B C 1
ATOM 2625 O O . ALA B 1 56 ? 65.145 88.879 50.331 1.00 15.70 56 ALA B O 1
ATOM 2627 N N . LEU B 1 57 ? 66.823 88.564 51.812 1.00 15.12 57 LEU B N 1
ATOM 2628 C CA . LEU B 1 57 ? 67.707 89.609 51.268 1.00 15.32 57 LEU B CA 1
ATOM 2629 C C . LEU B 1 57 ? 69.110 89.175 50.810 1.00 14.78 57 LEU B C 1
ATOM 2630 O O . LEU B 1 57 ? 69.801 89.965 50.162 1.00 14.58 57 LEU B O 1
ATOM 2635 N N . PHE B 1 58 ? 69.536 87.950 51.129 1.00 14.58 58 PHE B N 1
ATOM 2636 C CA . PHE B 1 58 ? 70.921 87.521 50.868 1.00 14.48 58 PHE B CA 1
ATOM 2637 C C . PHE B 1 58 ? 71.335 87.663 49.405 1.00 14.39 58 PHE B C 1
ATOM 2638 O O . PHE B 1 58 ? 72.418 88.171 49.109 1.00 14.81 58 PHE B O 1
ATOM 2646 N N . LEU B 1 59 ? 70.467 87.215 48.503 1.00 14.32 59 LEU B N 1
ATOM 2647 C CA . LEU B 1 59 ? 70.792 87.167 47.073 1.00 14.66 59 LEU B CA 1
ATOM 2648 C C . LEU B 1 59 ? 70.893 88.561 46.448 1.00 14.58 59 LEU B C 1
ATOM 2649 O O . LEU B 1 59 ? 71.782 88.806 45.632 1.00 14.42 59 LEU B O 1
ATOM 2654 N N . THR B 1 60 ? 69.995 89.466 46.839 1.00 14.47 60 THR B N 1
ATOM 2655 C CA . THR B 1 60 ? 70.009 90.848 46.347 1.00 14.44 60 THR B CA 1
ATOM 2656 C C . THR B 1 60 ? 71.224 91.611 46.878 1.00 14.05 60 THR B C 1
ATOM 2657 O O . THR B 1 60 ? 71.901 92.304 46.118 1.00 14.04 60 THR B O 1
ATOM 2661 N N . ALA B 1 61 ? 71.493 91.485 48.177 1.00 13.78 61 ALA B N 1
ATOM 2662 C CA . ALA B 1 61 ? 72.687 92.089 48.776 1.00 13.79 61 ALA B CA 1
ATOM 2663 C C . ALA B 1 61 ? 73.963 91.569 48.110 1.00 13.91 61 ALA B C 1
ATOM 2664 O O . ALA B 1 61 ? 74.847 92.352 47.755 1.00 14.07 61 ALA B O 1
ATOM 2666 N N . THR B 1 62 ? 74.035 90.249 47.934 1.00 13.87 62 THR B N 1
ATOM 2667 C CA . THR B 1 62 ? 75.183 89.596 47.296 1.00 13.85 62 THR B CA 1
ATOM 2668 C C . THR B 1 62 ? 75.410 90.115 45.875 1.00 13.77 62 THR B C 1
ATOM 2669 O O . THR B 1 62 ? 76.524 90.512 45.528 1.00 14.32 62 THR B O 1
ATOM 2673 N N . GLU B 1 63 ? 74.353 90.121 45.067 1.00 13.55 63 GLU B N 1
ATOM 2674 C CA . GLU B 1 63 ? 74.473 90.509 43.660 1.00 13.74 63 GLU B CA 1
ATOM 2675 C C . GLU B 1 63 ? 74.673 92.017 43.480 1.00 13.78 63 GLU B C 1
ATOM 2676 O O . GLU B 1 63 ? 75.416 92.436 42.590 1.00 14.32 63 GLU B O 1
ATOM 2682 N N . ALA B 1 64 ? 74.013 92.825 44.312 1.00 13.71 64 ALA B N 1
ATOM 2683 C CA . ALA B 1 64 ? 74.225 94.278 44.304 1.00 13.87 64 ALA B CA 1
ATOM 2684 C C . ALA B 1 64 ? 75.676 94.627 44.640 1.00 13.89 64 ALA B C 1
ATOM 2685 O O . ALA B 1 64 ? 76.267 95.499 44.003 1.00 14.02 64 ALA B O 1
ATOM 2687 N N . ALA B 1 65 ? 76.242 93.936 45.630 1.00 13.86 65 ALA B N 1
ATOM 2688 C CA . ALA B 1 65 ? 77.661 94.090 45.973 1.00 13.85 65 ALA B CA 1
ATOM 2689 C C . ALA B 1 65 ? 78.572 93.716 44.801 1.00 14.23 65 ALA B C 1
ATOM 2690 O O . ALA B 1 65 ? 79.547 94.414 44.525 1.00 14.62 65 ALA B O 1
ATOM 2692 N N . TRP B 1 66 ? 78.242 92.625 44.113 1.00 14.02 66 TRP B N 1
ATOM 2693 C CA . TRP B 1 66 ? 78.998 92.200 42.927 1.00 14.24 66 TRP B CA 1
ATOM 2694 C C . TRP B 1 66 ? 78.898 93.194 41.770 1.00 14.10 66 TRP B C 1
ATOM 2695 O O . TRP B 1 66 ? 79.887 93.435 41.074 1.00 14.53 66 TRP B O 1
ATOM 2706 N N . ARG B 1 67 ? 77.714 93.772 41.568 1.00 14.03 67 ARG B N 1
ATOM 2707 C CA . ARG B 1 67 ? 77.527 94.807 40.540 1.00 14.05 67 ARG B CA 1
ATOM 2708 C C . ARG B 1 67 ? 78.424 96.035 40.74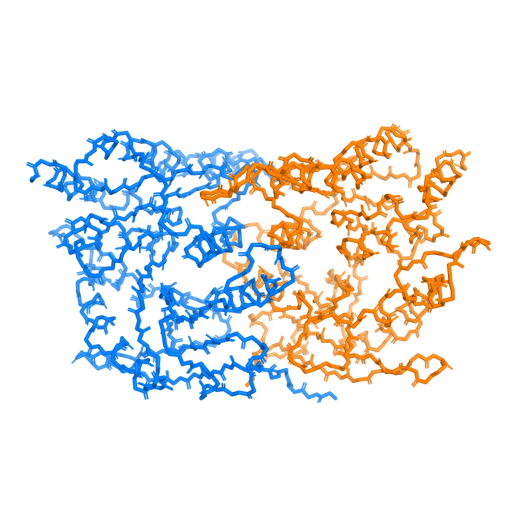8 1.00 14.05 67 ARG B C 1
ATOM 2709 O O . ARG B 1 67 ? 78.822 96.677 39.776 1.00 14.65 67 ARG B O 1
ATOM 2717 N N . ARG B 1 68 ? 78.761 96.345 42.002 1.00 14.35 68 ARG B N 1
ATOM 2718 C CA . ARG B 1 68 ? 79.648 97.475 42.300 1.00 14.51 68 ARG B CA 1
ATOM 2719 C C . ARG B 1 68 ? 81.047 97.351 41.693 1.00 15.08 68 ARG B C 1
ATOM 2720 O O . ARG B 1 68 ? 81.683 98.370 41.449 1.00 15.38 68 ARG B O 1
ATOM 2728 N N . ALA B 1 69 ? 81.516 96.129 41.435 1.00 15.72 69 ALA B N 1
ATOM 2729 C CA . ALA B 1 69 ? 82.827 95.916 40.796 1.00 16.61 69 ALA B CA 1
ATOM 2730 C C . ALA B 1 69 ? 82.988 96.634 39.446 1.00 17.39 69 ALA B C 1
ATOM 2731 O O . ALA B 1 69 ? 84.107 96.990 39.066 1.00 19.10 69 ALA B O 1
ATOM 2733 N N . ALA B 1 70 ? 81.877 96.837 38.733 1.00 17.86 70 ALA B N 1
ATOM 2734 C CA . ALA B 1 70 ? 81.861 97.595 37.472 1.00 18.75 70 ALA B CA 1
ATOM 2735 C C . ALA B 1 70 ? 81.667 99.115 37.638 1.00 19.65 70 ALA B C 1
ATOM 2736 O O . ALA B 1 70 ? 81.741 99.851 36.650 1.00 21.20 70 ALA B O 1
ATOM 2738 N N . ALA B 1 71 ? 81.422 99.579 38.866 1.00 19.62 71 ALA B N 1
ATOM 2739 C CA . ALA B 1 71 ? 81.195 101.002 39.151 1.00 19.83 71 ALA B CA 1
ATOM 2740 C C . ALA B 1 71 ? 82.514 101.741 39.368 1.00 20.67 71 ALA B C 1
ATOM 2741 O O . ALA B 1 71 ? 83.485 101.164 39.867 1.00 20.67 71 ALA B O 1
ATOM 2743 N N . SER B 1 72 ? 82.520 103.028 39.016 1.00 21.66 72 SER B N 1
ATOM 2744 C CA A SER B 1 72 ? 83.718 103.872 39.093 0.50 22.05 72 SER B CA 1
ATOM 2745 C CA B SER B 1 72 ? 83.731 103.850 39.088 0.50 21.86 72 SER B CA 1
ATOM 2746 C C . SER B 1 72 ? 84.228 104.069 40.522 1.00 21.57 72 SER B C 1
ATOM 2747 O O . SER B 1 72 ? 85.433 104.187 40.744 1.00 22.75 72 SER B O 1
ATOM 2752 N N . HIS B 1 73 ? 83.306 104.105 41.488 1.00 20.25 73 HIS B N 1
ATOM 2753 C CA . HIS B 1 73 ? 83.646 104.354 42.901 1.00 19.74 73 HIS B CA 1
ATOM 2754 C C . HIS B 1 73 ? 83.948 103.079 43.724 1.00 18.83 73 HIS B C 1
ATOM 2755 O O . HIS B 1 73 ? 84.055 103.147 44.952 1.00 19.02 73 HIS B O 1
ATOM 2762 N N . PHE B 1 74 ? 84.104 101.933 43.053 1.00 17.96 74 PHE B N 1
ATOM 2763 C CA . PHE B 1 74 ? 84.440 100.660 43.710 1.00 17.58 74 PHE B CA 1
ATOM 2764 C C . PHE B 1 74 ? 85.798 100.749 44.402 1.00 17.47 74 PHE B C 1
ATOM 2765 O O . PHE B 1 74 ? 86.761 101.234 43.810 1.00 18.53 74 PHE B O 1
ATOM 2773 N N . ALA B 1 75 ? 85.857 100.285 45.651 1.00 17.28 75 ALA B N 1
ATOM 2774 C CA . ALA B 1 75 ? 87.080 100.323 46.462 1.00 17.32 75 ALA B CA 1
ATOM 2775 C C . ALA B 1 75 ? 87.638 98.941 46.830 1.00 17.57 75 ALA B C 1
ATOM 2776 O O . ALA B 1 75 ? 88.674 98.866 47.497 1.00 17.95 75 ALA B O 1
ATOM 2778 N N . GLY B 1 76 ? 86.978 97.863 46.396 1.00 17.62 76 GLY B N 1
ATOM 2779 C CA . GLY B 1 76 ? 87.379 96.492 46.743 1.00 18.03 76 GLY B CA 1
ATOM 2780 C C . GLY B 1 76 ? 86.261 95.624 47.295 1.00 18.23 76 GLY B C 1
ATOM 2781 O O . GLY B 1 76 ? 86.387 94.396 47.317 1.00 18.83 76 GLY B O 1
ATOM 2782 N N . GLY B 1 77 ? 85.177 96.250 47.753 1.00 17.62 77 GLY B N 1
ATOM 2783 C CA . GLY B 1 77 ? 84.009 95.527 48.242 1.00 17.91 77 GLY B CA 1
ATOM 2784 C C . GLY B 1 77 ? 84.164 95.062 49.676 1.00 18.20 77 GLY B C 1
ATOM 2785 O O . GLY B 1 77 ? 85.040 95.535 50.405 1.00 19.37 77 GLY B O 1
ATOM 2786 N N . GLY B 1 78 ? 83.306 94.127 50.075 1.00 17.68 78 GLY B N 1
ATOM 2787 C CA . GLY B 1 78 ? 83.286 93.619 51.446 1.00 17.38 78 GLY B CA 1
ATOM 2788 C C . GLY B 1 78 ? 82.547 92.304 51.582 1.00 17.03 78 GLY B C 1
ATOM 2789 O O . GLY B 1 78 ? 82.250 91.639 50.587 1.00 17.02 78 GLY B O 1
ATOM 2790 N N . ILE B 1 79 ? 82.243 91.942 52.826 1.00 16.96 79 ILE B N 1
ATOM 2791 C CA . ILE B 1 79 ? 81.616 90.660 53.149 1.00 17.44 79 ILE B CA 1
ATOM 2792 C C . ILE B 1 79 ? 80.139 90.876 53.491 1.00 16.94 79 ILE B C 1
ATOM 2793 O O . ILE B 1 79 ? 79.798 91.775 54.262 1.00 17.03 79 ILE B O 1
ATOM 2798 N N . ILE B 1 80 ? 79.276 90.053 52.898 1.00 16.57 80 ILE B N 1
ATOM 2799 C CA . ILE B 1 80 ? 77.840 90.047 53.184 1.00 16.84 80 ILE B CA 1
ATOM 2800 C C . ILE B 1 80 ? 77.545 88.847 54.075 1.00 16.59 80 ILE B C 1
ATOM 2801 O O . ILE B 1 80 ? 77.920 87.726 53.735 1.00 16.61 80 ILE B O 1
ATOM 2806 N N . VAL B 1 81 ? 76.872 89.085 55.202 1.00 16.27 81 VAL B N 1
ATOM 2807 C CA . VAL B 1 81 ? 76.428 88.017 56.101 1.00 16.73 81 VAL B CA 1
ATOM 2808 C C . VAL B 1 81 ? 74.921 88.141 56.285 1.00 16.86 81 VAL B C 1
ATOM 2809 O O . VAL B 1 81 ? 74.442 89.138 56.823 1.00 18.00 81 VAL B O 1
ATOM 2813 N N . ALA B 1 82 ? 74.186 87.130 55.829 1.00 16.53 82 ALA B N 1
ATOM 2814 C CA . ALA B 1 82 ? 72.738 87.069 56.005 1.00 16.08 82 ALA B CA 1
ATOM 2815 C C . ALA B 1 82 ? 72.417 86.087 57.125 1.00 16.28 82 ALA B C 1
ATOM 2816 O O . ALA B 1 82 ? 72.839 84.929 57.079 1.00 16.79 82 ALA B O 1
ATOM 2818 N N . ILE B 1 83 ? 71.678 86.561 58.127 1.00 16.29 83 ILE B N 1
ATOM 2819 C CA . ILE B 1 83 ? 71.334 85.767 59.306 1.00 16.58 83 ILE B CA 1
ATOM 2820 C C . ILE B 1 83 ? 69.856 85.408 59.196 1.00 16.49 83 ILE B C 1
ATOM 2821 O O . ILE B 1 83 ? 68.985 86.261 59.391 1.00 16.32 83 ILE B O 1
ATOM 2826 N N . GLY B 1 84 ? 69.590 84.145 58.868 1.00 16.68 84 GLY B N 1
ATOM 2827 C CA . GLY B 1 84 ? 68.244 83.677 58.562 1.00 17.42 84 GLY B CA 1
ATOM 2828 C C . GLY B 1 84 ? 67.883 82.403 59.295 1.00 17.72 84 GLY B C 1
ATOM 2829 O O . GLY B 1 84 ? 68.516 82.043 60.293 1.00 18.05 84 GLY B O 1
ATOM 2830 N N . TYR B 1 85 ? 66.863 81.722 58.778 1.00 18.16 85 TYR B N 1
ATOM 2831 C CA . TYR B 1 85 ? 66.278 80.542 59.411 1.00 18.82 85 TYR B CA 1
ATOM 2832 C C . TYR B 1 85 ? 66.169 79.391 58.409 1.00 19.64 85 TYR B C 1
ATOM 2833 O O . TYR B 1 85 ? 66.143 79.629 57.197 1.00 19.30 85 TYR B O 1
ATOM 2842 N N . PRO B 1 86 ? 66.112 78.138 58.906 1.00 20.79 86 PRO B N 1
ATOM 2843 C CA . PRO B 1 86 ? 65.839 77.015 58.003 1.00 21.97 86 PRO B CA 1
ATOM 2844 C C . PRO B 1 86 ? 64.399 77.081 57.488 1.00 22.35 86 PRO B C 1
ATOM 2845 O O . PRO B 1 86 ? 63.454 76.917 58.264 1.00 23.85 86 PRO B O 1
ATOM 2849 N N . LEU B 1 87 ? 64.256 77.357 56.192 1.00 22.06 87 LEU B N 1
ATOM 2850 C CA . LEU B 1 87 ? 62.955 77.582 55.562 1.00 22.18 87 LEU B CA 1
ATOM 2851 C C . LEU B 1 87 ? 62.878 76.922 54.190 1.00 22.71 87 LEU B C 1
ATOM 2852 O O . LEU B 1 87 ? 63.893 76.771 53.506 1.00 23.30 87 LEU B O 1
ATOM 2857 N N . LYS B 1 88 ? 61.663 76.533 53.806 1.00 23.54 88 LYS B N 1
ATOM 2858 C CA . LYS B 1 88 ? 61.365 76.051 52.458 1.00 25.12 88 LYS B CA 1
ATOM 2859 C C . LYS B 1 88 ? 60.069 76.697 51.970 1.00 23.74 88 LYS B C 1
ATOM 2860 O O . LYS B 1 88 ? 59.060 76.684 52.677 1.00 24.25 88 LYS B O 1
ATOM 2866 N N . GLY B 1 89 ? 60.111 77.273 50.769 1.00 22.37 89 GLY B N 1
ATOM 2867 C CA . GLY B 1 89 ? 58.925 77.849 50.133 1.00 22.50 89 GLY B CA 1
ATOM 2868 C C . GLY B 1 89 ? 58.524 79.250 50.568 1.00 21.95 89 GLY B C 1
ATOM 2869 O O . GLY B 1 89 ? 57.514 79.776 50.093 1.00 22.14 89 GLY B O 1
ATOM 2870 N N . LYS B 1 90 ? 59.308 79.862 51.457 1.00 21.25 90 LYS B N 1
ATOM 2871 C CA . LYS B 1 90 ? 59.038 81.215 51.941 1.00 21.38 90 LYS B CA 1
ATOM 2872 C C . LYS B 1 90 ? 60.323 81.870 52.447 1.00 19.34 90 LYS B C 1
ATOM 2873 O O . LYS B 1 90 ? 61.333 81.193 52.650 1.00 18.54 90 LYS B O 1
ATOM 2879 N N . LEU B 1 91 ? 60.264 83.185 52.650 1.00 17.66 91 LEU B N 1
ATOM 2880 C CA . LEU B 1 91 ? 61.437 83.992 53.004 1.00 17.25 91 LEU B CA 1
ATOM 2881 C C . LEU B 1 91 ? 61.492 84.446 54.466 1.00 17.27 91 LEU B C 1
ATOM 2882 O O . LEU B 1 91 ? 62.510 84.992 54.891 1.00 17.61 91 LEU B O 1
ATOM 2887 N N . TYR B 1 92 ? 60.413 84.242 55.224 1.00 17.30 92 TYR B N 1
ATOM 2888 C CA . TYR B 1 92 ? 60.335 84.697 56.615 1.00 17.23 92 TYR B CA 1
ATOM 2889 C C . TYR B 1 92 ? 59.836 83.587 57.534 1.00 18.01 92 TYR B C 1
ATOM 2890 O O . TYR B 1 92 ? 59.009 82.767 57.133 1.00 18.99 92 TYR B O 1
ATOM 2899 N N . ASP B 1 93 ? 60.360 83.564 58.759 1.00 18.60 93 ASP B N 1
ATOM 2900 C CA . ASP B 1 93 ? 59.837 82.721 59.831 1.00 19.49 93 ASP B CA 1
ATOM 2901 C C . ASP B 1 93 ? 59.148 83.657 60.821 1.00 19.40 93 ASP B C 1
ATOM 2902 O O . ASP B 1 93 ? 59.806 84.274 61.659 1.00 19.29 93 ASP B O 1
ATOM 2907 N N . ALA B 1 94 ? 57.822 83.754 60.713 1.00 19.84 94 ALA B N 1
ATOM 2908 C CA . ALA B 1 94 ? 57.031 84.712 61.498 1.00 20.53 94 ALA B CA 1
ATOM 2909 C C . ALA B 1 94 ? 57.192 84.535 63.010 1.00 20.82 94 ALA B C 1
ATOM 2910 O O . ALA B 1 94 ? 57.365 85.518 63.732 1.00 21.12 94 ALA B O 1
ATOM 2912 N N . ARG B 1 95 ? 57.146 83.286 63.474 1.00 21.50 95 ARG B N 1
ATOM 2913 C CA . ARG B 1 95 ? 57.278 82.976 64.904 1.00 22.68 95 ARG B CA 1
ATOM 2914 C C . ARG B 1 95 ? 58.667 83.334 65.438 1.00 21.69 95 ARG B C 1
ATOM 2915 O O . ARG B 1 95 ? 58.784 84.023 66.453 1.00 22.63 95 ARG B O 1
ATOM 2923 N N . ARG B 1 96 ? 59.707 82.866 64.750 1.00 21.03 96 ARG B N 1
ATOM 2924 C CA . ARG B 1 96 ? 61.094 83.094 65.176 1.00 21.10 96 ARG B CA 1
ATOM 2925 C C . ARG B 1 96 ? 61.475 84.577 65.153 1.00 19.61 96 ARG B C 1
ATOM 2926 O O . ARG B 1 96 ? 62.056 85.084 66.115 1.00 19.42 96 ARG B O 1
ATOM 2934 N N . ARG B 1 97 ? 61.142 85.262 64.059 1.00 18.30 97 ARG B N 1
ATOM 2935 C CA . ARG B 1 97 ? 61.492 86.680 63.896 1.00 17.32 97 ARG B CA 1
ATOM 2936 C C . ARG B 1 97 ? 60.730 87.603 64.855 1.00 17.56 97 ARG B C 1
ATOM 2937 O O . ARG B 1 97 ? 61.250 88.645 65.252 1.00 17.17 97 ARG B O 1
ATOM 2945 N N . SER B 1 98 ? 59.506 87.224 65.220 1.00 18.06 98 SER B N 1
ATOM 2946 C CA . SER B 1 98 ? 58.723 87.986 66.199 1.00 18.70 98 SER B CA 1
ATOM 2947 C C . SER B 1 98 ? 59.425 88.080 67.556 1.00 18.58 98 SER B C 1
ATOM 2948 O O . SER B 1 98 ? 59.355 89.118 68.215 1.00 18.95 98 SER B O 1
ATOM 2951 N N . PHE B 1 99 ? 60.103 87.007 67.962 1.00 18.59 99 PHE B N 1
ATOM 2952 C CA . PHE B 1 99 ? 60.907 87.024 69.186 1.00 18.51 99 PHE B CA 1
ATOM 2953 C C . PHE B 1 99 ? 62.248 87.723 68.954 1.00 17.91 99 PHE B C 1
ATOM 2954 O O . PHE B 1 99 ? 62.607 88.637 69.697 1.00 18.27 99 PHE B O 1
ATOM 2962 N N . ASP B 1 100 ? 62.969 87.303 67.915 1.00 17.35 100 ASP B N 1
ATOM 2963 C CA . ASP B 1 100 ? 64.338 87.782 67.660 1.00 17.26 100 ASP B CA 1
ATOM 2964 C C . ASP B 1 100 ? 64.472 89.283 67.394 1.00 16.80 100 ASP B C 1
ATOM 2965 O O . ASP B 1 100 ? 65.500 89.867 67.730 1.00 16.71 100 ASP B O 1
ATOM 2970 N N . LEU B 1 101 ? 63.456 89.894 66.786 1.00 16.49 101 LEU B N 1
ATOM 2971 C CA . LEU B 1 101 ? 63.573 91.263 66.268 1.00 16.43 101 LEU B CA 1
ATOM 2972 C C . LEU B 1 101 ? 62.903 92.354 67.108 1.00 16.85 101 LEU B C 1
ATOM 2973 O O . LEU B 1 101 ? 63.097 93.537 66.821 1.00 17.64 101 LEU B O 1
ATOM 2978 N N . THR B 1 102 ? 62.133 91.979 68.133 1.00 16.94 102 THR B N 1
ATOM 2979 C CA . THR B 1 102 ? 61.419 92.959 68.961 1.00 17.36 102 THR B CA 1
ATOM 2980 C C . THR B 1 102 ? 62.058 93.115 70.347 1.00 17.65 102 THR B C 1
ATOM 2981 O O . THR B 1 102 ? 62.472 92.121 70.950 1.00 17.63 102 THR B O 1
ATOM 2985 N N . PRO B 1 103 ? 62.143 94.364 70.856 1.00 18.12 103 PRO B N 1
ATOM 2986 C CA . PRO B 1 103 ? 62.767 94.610 72.158 1.00 18.27 103 PRO B CA 1
ATOM 2987 C C . PRO B 1 103 ? 61.874 94.206 73.336 1.00 18.58 103 PRO B C 1
ATOM 2988 O O . PRO B 1 103 ? 60.652 94.132 73.180 1.00 18.34 103 PRO B O 1
ATOM 2992 N N . PRO B 1 104 ? 62.480 93.950 74.513 1.00 19.12 104 PRO B N 1
ATOM 2993 C CA . PRO B 1 104 ? 61.702 93.541 75.685 1.00 19.76 104 PRO B CA 1
ATOM 2994 C C . PRO B 1 104 ? 60.847 94.676 76.250 1.00 20.32 104 PRO B C 1
ATOM 2995 O O . PRO B 1 104 ? 61.348 95.786 76.438 1.00 20.68 104 PRO B O 1
ATOM 2999 N N . THR B 1 105 ? 59.565 94.395 76.483 1.00 21.08 105 THR B N 1
ATOM 3000 C CA . THR B 1 105 ? 58.651 95.327 77.158 1.00 22.54 105 THR B CA 1
ATOM 3001 C C . THR B 1 105 ? 57.724 94.549 78.092 1.00 22.86 105 THR B C 1
ATOM 3002 O O . THR B 1 105 ? 57.493 93.352 77.896 1.00 22.00 105 THR B O 1
ATOM 3006 N N . ALA B 1 106 ? 57.194 95.240 79.097 1.00 23.54 106 ALA B N 1
ATOM 3007 C CA . ALA B 1 106 ? 56.321 94.619 80.099 1.00 24.58 106 ALA B CA 1
ATOM 3008 C C . ALA B 1 106 ? 54.969 94.162 79.537 1.00 26.36 106 ALA B C 1
ATOM 3009 O O . ALA B 1 106 ? 54.398 93.193 80.042 1.00 26.31 106 ALA B O 1
ATOM 3011 N N . CYS B 1 107 ? 54.482 94.850 78.497 1.00 28.45 107 CYS B N 1
ATOM 3012 C CA A CYS B 1 107 ? 53.184 94.551 77.881 0.50 29.87 107 CYS B CA 1
ATOM 3013 C CA B CYS B 1 107 ? 53.184 94.549 77.882 0.50 30.02 107 CYS B CA 1
ATOM 3014 C C . CYS B 1 107 ? 53.295 93.766 76.566 1.00 30.24 107 CYS B C 1
ATOM 3015 O O . CYS B 1 107 ? 52.279 93.502 75.916 1.00 31.26 107 CYS B O 1
ATOM 3020 N N . ALA B 1 108 ? 54.516 93.389 76.171 1.00 29.93 108 ALA B N 1
ATOM 3021 C CA . ALA B 1 108 ? 54.714 92.596 74.944 1.00 30.48 108 ALA B CA 1
ATOM 3022 C C . ALA B 1 108 ? 54.040 91.225 75.086 1.00 30.63 108 ALA B C 1
ATOM 3023 O O . ALA B 1 108 ? 54.157 90.601 76.144 1.00 30.20 108 ALA B O 1
ATOM 3025 N N . PRO B 1 109 ? 53.334 90.753 74.033 1.00 30.64 109 PRO B N 1
ATOM 3026 C CA . PRO B 1 109 ? 52.745 89.409 74.112 1.00 30.05 109 PRO B CA 1
ATOM 3027 C C . PRO B 1 109 ? 53.779 88.283 74.207 1.00 27.13 109 PRO B C 1
ATOM 3028 O O . PRO B 1 109 ? 54.979 88.515 74.022 1.00 25.69 109 PRO B O 1
ATOM 3032 N N . VAL B 1 110 ? 53.295 87.075 74.484 1.00 26.22 110 VAL B N 1
ATOM 3033 C CA . VAL B 1 110 ? 54.147 85.885 74.550 1.00 25.88 110 VAL B CA 1
ATOM 3034 C C . VAL B 1 110 ? 54.746 85.649 73.160 1.00 24.60 110 VAL B C 1
ATOM 3035 O O . VAL B 1 110 ? 54.045 85.761 72.152 1.00 25.42 110 VAL B O 1
ATOM 3039 N N . GLY B 1 111 ? 56.043 85.345 73.118 1.00 23.04 111 GLY B N 1
ATOM 3040 C CA . GLY B 1 111 ? 56.770 85.166 71.857 1.00 21.75 111 GLY B CA 1
ATOM 3041 C C . GLY B 1 111 ? 57.402 86.423 71.274 1.00 21.23 111 GLY B C 1
ATOM 3042 O O . GLY B 1 111 ? 57.896 86.390 70.147 1.00 21.26 111 GLY B O 1
ATOM 3043 N N . TYR B 1 112 ? 57.385 87.524 72.029 1.00 20.74 112 TYR B N 1
ATOM 3044 C CA . TYR B 1 112 ? 58.060 88.769 71.647 1.00 20.29 112 TYR B CA 1
ATOM 3045 C C . TYR B 1 112 ? 59.078 89.151 72.719 1.00 19.58 112 TYR B C 1
ATOM 3046 O O . TYR B 1 112 ? 59.050 88.622 73.834 1.00 20.21 112 TYR B O 1
ATOM 3055 N N . GLY B 1 113 ? 59.979 90.066 72.369 1.00 18.82 113 GLY B N 1
ATOM 3056 C CA . GLY B 1 113 ? 60.925 90.643 73.325 1.00 18.29 113 GLY B CA 1
ATOM 3057 C C . GLY B 1 113 ? 62.265 89.941 73.460 1.00 18.02 113 GLY B C 1
ATOM 3058 O O . GLY B 1 113 ? 62.890 90.009 74.520 1.00 18.32 113 GLY B O 1
ATOM 3059 N N . GLY B 1 114 ? 62.721 89.292 72.387 1.00 17.70 114 GLY B N 1
ATOM 3060 C CA . GLY B 1 114 ? 63.985 88.547 72.391 1.00 17.56 114 GLY B CA 1
ATOM 3061 C C . GLY B 1 114 ? 65.133 89.205 71.643 1.00 16.94 114 GLY B C 1
ATOM 3062 O O . GLY B 1 114 ? 66.099 88.526 71.290 1.00 17.27 114 GLY B O 1
ATOM 3063 N N . ALA B 1 115 ? 65.047 90.519 71.417 1.00 16.67 115 ALA B N 1
ATOM 3064 C CA . ALA B 1 115 ? 66.056 91.250 70.630 1.00 16.81 115 ALA B CA 1
ATOM 3065 C C . ALA B 1 115 ? 67.459 91.194 71.224 1.00 17.26 115 ALA B C 1
ATOM 3066 O O . ALA B 1 115 ? 68.434 91.070 70.487 1.00 17.63 115 ALA B O 1
ATOM 3068 N N . ASP B 1 116 ? 67.557 91.286 72.547 1.00 17.79 116 ASP B N 1
ATOM 3069 C CA . ASP B 1 116 ? 68.860 91.274 73.221 1.00 18.09 116 ASP B CA 1
ATOM 3070 C C . ASP B 1 116 ? 69.505 89.887 73.192 1.00 17.75 116 ASP B C 1
ATOM 3071 O O . ASP B 1 116 ? 70.726 89.776 73.070 1.00 18.39 116 ASP B O 1
ATOM 3076 N N . VAL B 1 117 ? 68.682 88.841 73.286 1.00 17.74 117 VAL B N 1
ATOM 3077 C CA . VAL B 1 117 ? 69.154 87.457 73.126 1.00 18.28 117 VAL B CA 1
ATOM 3078 C C . VAL B 1 117 ? 69.730 87.277 71.716 1.00 18.09 117 VAL B C 1
ATOM 3079 O O . VAL B 1 117 ? 70.801 86.689 71.546 1.00 18.45 117 VAL B O 1
ATOM 3083 N N . PHE B 1 118 ? 69.016 87.801 70.720 1.00 17.48 118 PHE B N 1
ATOM 3084 C CA . PHE B 1 118 ? 69.433 87.714 69.319 1.00 17.15 118 PHE B CA 1
ATOM 3085 C C . PHE B 1 118 ? 70.685 88.546 69.032 1.00 17.33 118 PHE B C 1
ATOM 3086 O O . PHE B 1 118 ? 71.597 88.069 68.356 1.00 17.53 118 PHE B O 1
ATOM 3094 N N . LEU B 1 119 ? 70.737 89.775 69.546 1.00 17.19 119 LEU B N 1
ATOM 3095 C CA . LEU B 1 119 ? 71.927 90.624 69.376 1.00 17.85 119 LEU B CA 1
ATOM 3096 C C . LEU B 1 119 ? 73.171 90.008 70.029 1.00 18.42 119 LEU B C 1
ATOM 3097 O O . LEU B 1 119 ? 74.259 90.075 69.460 1.00 18.81 119 LEU B O 1
ATOM 3102 N N . ASP B 1 120 ? 73.003 89.399 71.204 1.00 19.53 120 ASP B N 1
ATOM 3103 C CA . ASP B 1 120 ? 74.086 88.631 71.840 1.00 20.35 120 ASP B CA 1
ATOM 3104 C C . ASP B 1 120 ? 74.554 87.464 70.962 1.00 19.97 120 ASP B C 1
ATOM 3105 O O . ASP B 1 120 ? 75.755 87.227 70.839 1.00 20.48 120 ASP B O 1
ATOM 3110 N N . PHE B 1 121 ? 73.605 86.749 70.356 1.00 19.43 121 PHE B N 1
ATOM 3111 C CA . PHE B 1 121 ? 73.917 85.670 69.407 1.00 19.40 121 PHE B CA 1
ATOM 3112 C C . PHE B 1 121 ? 74.718 86.177 68.201 1.00 19.10 121 PHE B C 1
ATOM 3113 O O . PHE B 1 121 ? 75.680 85.529 67.782 1.00 19.27 121 PHE B O 1
ATOM 3121 N N . ILE B 1 122 ? 74.340 87.335 67.662 1.00 18.90 122 ILE B N 1
ATOM 3122 C CA . ILE B 1 122 ? 75.056 87.922 66.520 1.00 19.09 122 ILE B CA 1
ATOM 3123 C C . ILE B 1 122 ? 76.498 88.269 66.907 1.00 19.54 122 ILE B C 1
ATOM 3124 O O . ILE B 1 122 ? 77.437 87.920 66.191 1.00 19.77 122 ILE B O 1
ATOM 3129 N N . GLU B 1 123 ? 76.662 88.944 68.043 1.00 20.03 123 GLU B N 1
ATOM 3130 C CA . GLU B 1 123 ? 77.983 89.388 68.497 1.00 20.93 123 GLU B CA 1
ATOM 3131 C C . GLU B 1 123 ? 78.884 88.258 68.999 1.00 21.57 123 GLU B C 1
ATOM 3132 O O . GLU B 1 123 ? 80.081 88.254 68.706 1.00 21.97 123 GLU B O 1
ATOM 3138 N N . ASN B 1 124 ? 78.314 87.311 69.746 1.00 22.17 124 ASN B N 1
ATOM 3139 C CA . ASN B 1 124 ? 79.099 86.255 70.406 1.00 23.21 124 ASN B CA 1
ATOM 3140 C C . ASN B 1 124 ? 79.210 84.931 69.637 1.00 22.48 124 ASN B C 1
ATOM 3141 O O . ASN B 1 124 ? 80.089 84.127 69.955 1.00 22.90 124 ASN B O 1
ATOM 3146 N N . SER B 1 125 ? 78.335 84.695 68.655 1.00 21.61 125 SER B N 1
ATOM 3147 C CA . SER B 1 125 ? 78.380 83.461 67.843 1.00 21.47 125 SER B CA 1
ATOM 3148 C C . SER B 1 125 ? 78.587 83.700 66.344 1.00 20.76 125 SER B C 1
ATOM 3149 O O . SER B 1 125 ? 79.469 83.083 65.743 1.00 21.06 125 SER B O 1
ATOM 3152 N N . VAL B 1 126 ? 77.789 84.585 65.742 1.00 20.06 126 VAL B N 1
ATOM 3153 C CA . VAL B 1 126 ? 77.841 84.807 64.286 1.00 19.32 126 VAL B CA 1
ATOM 3154 C C . VAL B 1 126 ? 79.139 85.510 63.881 1.00 19.42 126 VAL B C 1
ATOM 3155 O O . VAL B 1 126 ? 79.836 85.049 62.978 1.00 19.40 126 VAL B O 1
ATOM 3159 N N . ARG B 1 127 ? 79.449 86.621 64.550 1.00 19.91 127 ARG B N 1
ATOM 3160 C CA . ARG B 1 127 ? 80.672 87.394 64.275 1.00 20.22 127 ARG B CA 1
ATOM 3161 C C . ARG B 1 127 ? 81.958 86.543 64.351 1.00 20.33 127 ARG B C 1
ATOM 3162 O O . ARG B 1 127 ? 82.734 86.543 63.392 1.00 20.96 127 ARG B O 1
ATOM 3170 N N . PRO B 1 128 ? 82.185 85.820 65.472 1.00 20.49 128 PRO B N 1
ATOM 3171 C CA . PRO B 1 128 ? 83.378 84.952 65.517 1.00 20.65 128 PRO B CA 1
ATOM 3172 C C . PRO B 1 128 ? 83.368 83.788 64.515 1.00 21.51 128 PRO B C 1
ATOM 3173 O O . PRO B 1 128 ? 84.431 83.411 64.016 1.00 22.54 128 PRO B O 1
ATOM 3177 N N . ALA B 1 129 ? 82.189 83.232 64.227 1.00 21.67 129 ALA B N 1
ATOM 3178 C CA . ALA B 1 129 ? 82.057 82.174 63.217 1.00 22.08 129 ALA B CA 1
ATOM 3179 C C . ALA B 1 129 ? 82.471 82.667 61.832 1.00 22.00 129 ALA B C 1
ATOM 3180 O O . ALA B 1 129 ? 83.212 81.981 61.128 1.00 22.66 129 ALA B O 1
ATOM 3182 N N . VAL B 1 130 ? 81.999 83.857 61.459 1.00 21.56 130 VAL B N 1
ATOM 3183 C CA . VAL B 1 130 ? 82.357 84.476 60.174 1.00 21.95 130 VAL B CA 1
ATOM 3184 C C . VAL B 1 130 ? 83.838 84.874 60.152 1.00 21.91 130 VAL B C 1
ATOM 3185 O O . VAL B 1 130 ? 84.515 84.653 59.150 1.00 21.44 130 VAL B O 1
ATOM 3189 N N . GLN B 1 131 ? 84.335 85.443 61.252 1.00 22.53 131 GLN B N 1
ATOM 3190 C CA . GLN B 1 131 ? 85.763 85.777 61.388 1.00 23.45 131 GLN B CA 1
ATOM 3191 C C . GLN B 1 131 ? 86.672 84.565 61.144 1.00 23.61 131 GLN B C 1
ATOM 3192 O O . GLN B 1 131 ? 87.719 84.695 60.507 1.00 24.02 131 GLN B O 1
ATOM 3198 N N . ALA B 1 132 ? 86.261 83.397 61.639 1.00 23.44 132 ALA B N 1
ATOM 3199 C CA . ALA B 1 132 ? 87.019 82.150 61.454 1.00 24.02 132 ALA B CA 1
ATOM 3200 C C . ALA B 1 132 ? 87.053 81.641 60.002 1.00 24.24 132 ALA B C 1
ATOM 3201 O O . ALA B 1 132 ? 87.937 80.859 59.648 1.00 25.22 132 ALA B O 1
ATOM 3203 N N . ARG B 1 133 ? 86.091 82.065 59.180 1.00 23.81 133 ARG B N 1
ATOM 3204 C CA . ARG B 1 133 ? 86.088 81.760 57.741 1.00 24.04 133 ARG B CA 1
ATOM 3205 C C . ARG B 1 133 ? 87.073 82.624 56.948 1.00 24.17 133 ARG B C 1
ATOM 3206 O O . ARG B 1 133 ? 87.507 82.222 55.865 1.00 24.84 133 ARG B O 1
ATOM 3214 N N . PHE B 1 134 ? 87.401 83.808 57.474 1.00 24.26 134 PHE B N 1
ATOM 3215 C CA . PHE B 1 134 ? 88.375 84.719 56.866 1.00 24.60 134 PHE B CA 1
ATOM 3216 C C . PHE B 1 134 ? 89.454 85.102 57.893 1.00 25.34 134 PHE B C 1
ATOM 3217 O O . PHE B 1 134 ? 89.511 86.255 58.334 1.00 24.17 134 PHE B O 1
ATOM 3225 N N . PRO B 1 135 ? 90.319 84.141 58.283 1.00 27.18 135 PRO B N 1
ATOM 3226 C CA . PRO B 1 135 ? 91.318 84.420 59.333 1.00 28.66 135 PRO B CA 1
ATOM 3227 C C . PRO B 1 135 ? 92.381 85.480 58.994 1.00 29.58 135 PRO B C 1
ATOM 3228 O O . PRO B 1 135 ? 92.944 86.075 59.915 1.00 30.76 135 PRO B O 1
ATOM 3232 N N . GLN B 1 136 ? 92.644 85.716 57.707 1.00 30.81 136 GLN B N 1
ATOM 3233 C CA . GLN B 1 136 ? 93.581 86.769 57.277 1.00 33.07 136 GLN B CA 1
ATOM 3234 C C . GLN B 1 136 ? 92.914 88.135 57.030 1.00 30.39 136 GLN B C 1
ATOM 3235 O O . GLN B 1 136 ? 93.600 89.099 56.680 1.00 30.09 136 GLN B O 1
ATOM 3241 N N . VAL B 1 137 ? 91.594 88.212 57.215 1.00 27.56 137 VAL B N 1
ATOM 3242 C CA . VAL B 1 137 ? 90.837 89.464 57.121 1.00 26.02 137 VAL B CA 1
ATOM 3243 C C . VAL B 1 137 ? 90.615 90.037 58.521 1.00 24.89 137 VAL B C 1
ATOM 3244 O O . VAL B 1 137 ? 90.313 89.294 59.458 1.00 25.11 137 VAL B O 1
ATOM 3248 N N . SER B 1 138 ? 90.774 91.355 58.651 1.00 24.53 138 SER B N 1
ATOM 3249 C CA . SER B 1 138 ? 90.323 92.094 59.830 1.00 25.22 138 SER B CA 1
ATOM 3250 C C . SER B 1 138 ? 89.045 92.850 59.469 1.00 24.88 138 SER B C 1
ATOM 3251 O O . SER B 1 138 ? 88.908 93.354 58.352 1.00 24.44 138 SER B O 1
ATOM 3254 N N . LEU B 1 139 ? 88.105 92.911 60.409 1.00 25.21 139 LEU B N 1
ATOM 3255 C CA . LEU B 1 139 ? 86.833 93.593 60.182 1.00 25.40 139 LEU B CA 1
ATOM 3256 C C . LEU B 1 139 ? 87.010 95.087 60.458 1.00 24.68 139 LEU B C 1
ATOM 3257 O O . LEU B 1 139 ? 86.998 95.524 61.612 1.00 26.43 139 LEU B O 1
ATOM 3262 N N . ALA B 1 140 ? 87.200 95.852 59.380 1.00 23.67 140 ALA B N 1
ATOM 3263 C CA . ALA B 1 140 ? 87.458 97.300 59.444 1.00 24.05 140 ALA B CA 1
ATOM 3264 C C . ALA B 1 140 ? 86.308 98.067 60.084 1.00 22.28 140 ALA B C 1
ATOM 3265 O O . ALA B 1 140 ? 86.521 98.974 60.891 1.00 23.62 140 ALA B O 1
ATOM 3267 N N . ARG B 1 141 ? 85.093 97.699 59.694 1.00 19.57 141 ARG B N 1
ATOM 3268 C CA . ARG B 1 141 ? 83.876 98.263 60.263 1.00 17.97 141 ARG B CA 1
ATOM 3269 C C . ARG B 1 141 ? 82.723 97.301 60.018 1.00 17.32 141 ARG B C 1
ATOM 3270 O O . ARG B 1 141 ? 82.783 96.476 59.101 1.00 16.73 141 ARG B O 1
ATOM 3278 N N . GLU B 1 142 ? 81.679 97.425 60.833 1.00 16.99 142 GLU B N 1
ATOM 3279 C CA . GLU B 1 142 ? 80.549 96.501 60.822 1.00 17.69 142 GLU B CA 1
ATOM 3280 C C . GLU B 1 142 ? 79.233 97.261 60.755 1.00 16.72 142 GLU B C 1
ATOM 3281 O O . GLU B 1 142 ? 79.042 98.235 61.486 1.00 16.60 142 GLU B O 1
ATOM 3287 N N . ALA B 1 143 ? 78.337 96.812 59.875 1.00 15.81 143 ALA B N 1
ATOM 3288 C CA . ALA B 1 143 ? 76.996 97.382 59.750 1.00 15.42 143 ALA B CA 1
ATOM 3289 C C . ALA B 1 143 ? 75.934 96.340 60.092 1.00 15.21 143 ALA B C 1
ATOM 3290 O O . ALA B 1 143 ? 76.100 95.157 59.789 1.00 14.98 143 ALA B O 1
ATOM 3292 N N . LEU B 1 144 ? 74.855 96.792 60.732 1.00 15.02 144 LEU B N 1
ATOM 3293 C CA . LEU B 1 144 ? 73.681 95.964 61.002 1.00 14.89 144 LEU B CA 1
ATOM 3294 C C . LEU B 1 144 ? 72.513 96.513 60.190 1.00 14.87 144 LEU B C 1
ATOM 3295 O O . LEU B 1 144 ? 72.112 97.663 60.384 1.00 14.82 144 LEU B O 1
ATOM 3300 N N . TYR B 1 145 ? 71.991 95.692 59.278 1.00 14.51 145 TYR B N 1
ATOM 3301 C CA . TYR B 1 145 ? 70.838 96.048 58.448 1.00 14.23 145 TYR B CA 1
ATOM 3302 C C . TYR B 1 145 ? 69.631 95.220 58.854 1.00 13.99 145 TYR B C 1
ATOM 3303 O O . TYR B 1 145 ? 69.739 94.010 59.061 1.00 14.18 145 TYR B O 1
ATOM 3312 N N . GLY B 1 146 ? 68.473 95.869 58.914 1.00 13.75 146 GLY B N 1
ATOM 3313 C CA . GLY B 1 146 ? 67.204 95.159 58.991 1.00 13.67 146 GLY B CA 1
ATOM 3314 C C . GLY B 1 146 ? 66.062 95.978 58.427 1.00 13.81 146 GLY B C 1
ATOM 3315 O O . GLY B 1 146 ? 66.133 97.211 58.380 1.00 13.95 146 GLY B O 1
ATOM 3316 N N . HIS B 1 147 ? 65.012 95.274 58.006 1.00 13.85 147 HIS B N 1
ATOM 3317 C CA . HIS B 1 147 ? 63.825 95.875 57.409 1.00 13.97 147 HIS B CA 1
ATOM 3318 C C . HIS B 1 147 ? 62.578 95.527 58.226 1.00 14.28 147 HIS B C 1
ATOM 3319 O O . HIS B 1 147 ? 62.425 94.384 58.661 1.00 14.60 147 HIS B O 1
ATOM 3326 N N . ALA B 1 148 ? 61.708 96.521 58.432 1.00 14.39 148 ALA B N 1
ATOM 3327 C CA . ALA B 1 148 ? 60.459 96.372 59.202 1.00 14.85 148 ALA B CA 1
ATOM 3328 C C . ALA B 1 148 ? 60.753 96.055 60.682 1.00 14.90 148 ALA B C 1
ATOM 3329 O O . ALA B 1 148 ? 61.341 96.905 61.358 1.00 14.98 148 ALA B O 1
ATOM 3331 N N . TYR B 1 149 ? 60.377 94.878 61.199 1.00 14.99 149 TYR B N 1
ATOM 3332 C CA . TYR B 1 149 ? 60.848 94.453 62.530 1.00 15.62 149 TYR B CA 1
ATOM 3333 C C . TYR B 1 149 ? 62.379 94.441 62.609 1.00 15.05 149 TYR B C 1
ATOM 3334 O O . TYR B 1 149 ? 62.944 94.724 63.662 1.00 15.36 149 TYR B O 1
ATOM 3343 N N . GLY B 1 150 ? 63.042 94.104 61.503 1.00 14.82 150 GLY B N 1
ATOM 3344 C CA . GLY B 1 150 ? 64.502 94.189 61.419 1.00 14.75 150 GLY B CA 1
ATOM 3345 C C . GLY B 1 150 ? 65.037 95.602 61.602 1.00 14.52 150 GLY B C 1
ATOM 3346 O O . GLY B 1 150 ? 66.112 95.794 62.175 1.00 14.79 150 GLY B O 1
ATOM 3347 N N . GLY B 1 151 ? 64.302 96.588 61.088 1.00 14.71 151 GLY B N 1
ATOM 3348 C CA . GLY B 1 151 ? 64.631 97.999 61.273 1.00 15.09 151 GLY B CA 1
ATOM 3349 C C . GLY B 1 151 ? 64.465 98.425 62.719 1.00 15.66 151 GLY B C 1
ATOM 3350 O O . GLY B 1 151 ? 65.270 99.196 63.240 1.00 15.95 151 GLY B O 1
ATOM 3351 N N . LEU B 1 152 ? 63.411 97.922 63.361 1.00 16.35 152 LEU B N 1
ATOM 3352 C CA . LEU B 1 152 ? 63.203 98.109 64.799 1.00 17.20 152 LEU B CA 1
ATOM 3353 C C . LEU B 1 152 ? 64.376 97.539 65.608 1.00 17.01 152 LEU B C 1
ATOM 3354 O O . LEU B 1 152 ? 64.853 98.187 66.544 1.00 17.09 152 LEU B O 1
ATOM 3359 N N . LEU B 1 153 ? 64.842 96.344 65.236 1.00 16.71 153 LEU B N 1
ATOM 3360 C CA . LEU B 1 153 ? 66.028 95.737 65.863 1.00 16.87 153 LEU B CA 1
ATOM 3361 C C . LEU B 1 153 ? 67.265 96.626 65.720 1.00 16.62 153 LEU B C 1
ATOM 3362 O O . LEU B 1 153 ? 67.996 96.830 66.689 1.00 16.61 153 LEU B O 1
ATOM 3367 N N . ALA B 1 154 ? 67.500 97.127 64.507 1.00 16.33 154 ALA B N 1
ATOM 3368 C CA . ALA B 1 154 ? 68.640 98.010 64.230 1.00 16.37 154 ALA B CA 1
ATOM 3369 C C . ALA B 1 154 ? 68.621 99.267 65.104 1.00 16.31 154 ALA B C 1
ATOM 3370 O O . ALA B 1 154 ? 69.650 99.654 65.662 1.00 16.62 154 ALA B O 1
ATOM 3372 N N . LEU B 1 155 ? 67.448 99.888 65.230 1.00 16.43 155 LEU B N 1
ATOM 3373 C CA . LEU B 1 155 ? 67.274 101.051 66.111 1.00 16.62 155 LEU B CA 1
ATOM 3374 C C . LEU B 1 155 ? 67.504 100.690 67.579 1.00 16.62 155 LEU B C 1
ATOM 3375 O O . LEU B 1 155 ? 68.185 101.424 68.296 1.00 17.12 155 LEU B O 1
ATOM 3380 N N . HIS B 1 156 ? 66.941 99.563 68.013 1.00 16.46 156 HIS B N 1
ATOM 3381 C CA . HIS B 1 156 ? 67.126 99.076 69.385 1.00 16.67 156 HIS B CA 1
ATOM 3382 C C . HIS B 1 156 ? 68.604 98.843 69.712 1.00 16.53 156 HIS B C 1
ATOM 3383 O O . HIS B 1 156 ? 69.069 99.218 70.792 1.00 17.00 156 HIS B O 1
ATOM 3390 N N . ALA B 1 157 ? 69.325 98.229 68.775 1.00 16.50 157 ALA B N 1
ATOM 3391 C CA . ALA B 1 157 ? 70.769 98.017 68.905 1.00 16.43 157 ALA B CA 1
ATOM 3392 C C . ALA B 1 157 ? 71.521 99.336 69.072 1.00 16.63 157 ALA B C 1
ATOM 3393 O O . ALA B 1 157 ? 72.360 99.458 69.963 1.00 17.40 157 ALA B O 1
ATOM 3395 N N . LEU B 1 158 ? 71.211 100.317 68.223 1.00 16.63 158 LEU B N 1
ATOM 3396 C CA . LEU B 1 158 ? 71.827 101.649 68.313 1.00 17.29 158 LEU B CA 1
ATOM 3397 C C . LEU B 1 158 ? 71.606 102.296 69.681 1.00 17.76 158 LEU B C 1
ATOM 3398 O O . LEU B 1 158 ? 72.552 102.794 70.291 1.00 18.38 158 LEU B O 1
ATOM 3403 N N . PHE B 1 159 ? 70.361 102.286 70.151 1.00 18.01 159 PHE B N 1
ATOM 3404 C CA . PHE B 1 159 ? 70.000 103.004 71.378 1.00 18.27 159 PHE B CA 1
ATOM 3405 C C . PHE B 1 159 ? 70.479 102.330 72.667 1.00 18.81 159 PHE B C 1
ATOM 3406 O O . PHE B 1 159 ? 70.725 103.022 73.656 1.00 19.96 159 PHE B O 1
ATOM 3414 N N . THR B 1 160 ? 70.611 101.000 72.657 1.00 18.78 160 THR B N 1
ATOM 3415 C CA . THR B 1 160 ? 70.988 100.235 73.862 1.00 19.24 160 THR B CA 1
ATOM 3416 C C . THR B 1 160 ? 72.408 99.646 73.858 1.00 19.46 160 THR B C 1
ATOM 3417 O O . THR B 1 160 ? 72.946 99.359 74.930 1.00 20.84 160 THR B O 1
ATOM 3421 N N . ARG B 1 161 ? 73.004 99.451 72.679 1.00 19.01 161 ARG B N 1
ATOM 3422 C CA . ARG B 1 161 ? 74.396 98.987 72.572 1.00 19.03 161 ARG B CA 1
ATOM 3423 C C . ARG B 1 161 ? 75.121 99.653 71.383 1.00 18.85 161 ARG B C 1
ATOM 3424 O O . ARG B 1 161 ? 75.585 98.967 70.470 1.00 19.34 161 ARG B O 1
ATOM 3432 N N . PRO B 1 162 ? 75.236 101.002 71.404 1.00 19.02 162 PRO B N 1
ATOM 3433 C CA . PRO B 1 162 ? 75.773 101.760 70.254 1.00 19.03 162 PRO B CA 1
ATOM 3434 C C . PRO B 1 162 ? 77.182 101.368 69.782 1.00 19.92 162 PRO B C 1
ATOM 3435 O O . PRO B 1 162 ? 77.475 101.498 68.594 1.00 19.92 162 PRO B O 1
ATOM 3439 N N . GLN B 1 163 ? 78.033 100.890 70.693 1.00 21.50 163 GLN B N 1
ATOM 3440 C CA . GLN B 1 163 ? 79.397 100.460 70.340 1.00 23.17 163 GLN B CA 1
ATOM 3441 C C . GLN B 1 163 ? 79.484 99.106 69.616 1.00 21.92 163 GLN B C 1
ATOM 3442 O O . GLN B 1 163 ? 80.557 98.745 69.130 1.00 22.86 163 GLN B O 1
ATOM 3448 N N . SER B 1 164 ? 78.381 98.358 69.550 1.00 20.51 164 SER B N 1
ATOM 3449 C CA . SER B 1 164 ? 78.388 97.012 68.960 1.00 20.34 164 SER B CA 1
ATOM 3450 C C . SER B 1 164 ? 78.600 96.985 67.445 1.00 19.70 164 SER B C 1
ATOM 3451 O O . SER B 1 164 ? 79.230 96.057 66.932 1.00 20.10 164 SER B O 1
ATOM 3454 N N . PHE B 1 165 ? 78.062 97.985 66.745 1.00 19.13 165 PHE B N 1
ATOM 3455 C CA . PHE B 1 165 ? 78.260 98.148 65.300 1.00 18.53 165 PHE B CA 1
ATOM 3456 C C . PHE B 1 165 ? 78.603 99.600 64.975 1.00 18.37 165 PHE B C 1
ATOM 3457 O O . PHE B 1 165 ? 78.262 100.513 65.730 1.00 19.03 165 PHE B O 1
ATOM 3465 N N . ASP B 1 166 ? 79.275 99.799 63.844 1.00 17.82 166 ASP B N 1
ATOM 3466 C CA . ASP B 1 166 ? 79.674 101.135 63.386 1.00 17.96 166 ASP B CA 1
ATOM 3467 C C . ASP B 1 166 ? 78.545 101.864 62.665 1.00 17.29 166 ASP B C 1
ATOM 3468 O O . ASP B 1 166 ? 78.457 103.093 62.731 1.00 17.15 166 ASP B O 1
ATOM 3473 N N . CYS B 1 167 ? 77.702 101.104 61.967 1.00 16.77 167 CYS B N 1
ATOM 3474 C CA . CYS B 1 167 ? 76.605 101.657 61.182 1.00 16.98 167 CYS B CA 1
ATOM 3475 C C . CYS B 1 167 ? 75.338 100.836 61.399 1.00 16.59 167 CYS B C 1
ATOM 3476 O O . CYS B 1 167 ? 75.384 99.607 61.409 1.00 16.27 167 CYS B O 1
ATOM 3479 N N . TYR B 1 168 ? 74.216 101.527 61.585 1.00 15.92 168 TYR B N 1
ATOM 3480 C CA . TYR B 1 168 ? 72.911 100.897 61.760 1.00 15.73 168 TYR B CA 1
ATOM 3481 C C . TYR B 1 168 ? 72.039 101.335 60.597 1.00 15.40 168 TYR B C 1
ATOM 3482 O O . TYR B 1 168 ? 71.917 102.530 60.332 1.00 15.68 168 TYR B O 1
ATOM 3491 N N . ILE B 1 169 ? 71.463 100.370 59.884 1.00 15.07 169 ILE B N 1
ATOM 3492 C CA . ILE B 1 169 ? 70.661 100.657 58.695 1.00 14.98 169 ILE B CA 1
ATOM 3493 C C . ILE B 1 169 ? 69.248 100.144 58.954 1.00 14.39 169 ILE B C 1
ATOM 3494 O O . ILE B 1 169 ? 68.996 98.939 58.918 1.00 14.46 169 ILE B O 1
ATOM 3499 N N . ALA B 1 170 ? 68.345 101.079 59.247 1.00 14.21 170 ALA B N 1
ATOM 3500 C CA . ALA B 1 170 ? 66.957 100.778 59.584 1.00 14.29 170 ALA B CA 1
ATOM 3501 C C . ALA B 1 170 ? 66.063 101.064 58.383 1.00 14.22 170 ALA B C 1
ATOM 3502 O O . ALA B 1 170 ? 65.698 102.212 58.128 1.00 14.61 170 ALA B O 1
ATOM 3504 N N . SER B 1 171 ? 65.731 100.011 57.642 1.00 13.93 171 SER B N 1
ATOM 3505 C CA . SER B 1 171 ? 64.844 100.112 56.486 1.00 13.92 171 SER B CA 1
ATOM 3506 C C . SER B 1 171 ? 63.395 99.959 56.947 1.00 14.16 171 SER B C 1
ATOM 3507 O O . SER B 1 171 ? 63.043 98.953 57.555 1.00 14.48 171 SER B O 1
ATOM 3510 N N . SER B 1 172 ? 62.576 100.974 56.671 1.00 14.24 172 SER B N 1
ATOM 3511 C CA . SER B 1 172 ? 61.151 101.001 57.037 1.00 14.17 172 SER B CA 1
ATOM 3512 C C . SER B 1 172 ? 60.886 100.445 58.445 1.00 14.45 172 SER B C 1
ATOM 3513 O O . SER B 1 172 ? 60.087 99.521 58.609 1.00 14.21 172 SER B O 1
ATOM 3516 N N . PRO B 1 173 ? 61.558 101.012 59.466 1.00 14.74 173 PRO B N 1
ATOM 3517 C CA . PRO B 1 173 ? 61.494 100.436 60.811 1.00 14.92 173 PRO B CA 1
ATOM 3518 C C . PRO B 1 173 ? 60.083 100.469 61.386 1.00 15.29 173 PRO B C 1
ATOM 3519 O O . PRO B 1 173 ? 59.383 101.475 61.240 1.00 15.22 173 PRO B O 1
ATOM 3523 N N . SER B 1 174 ? 59.677 99.375 62.027 1.00 15.55 174 SER B N 1
ATOM 3524 C CA . SER B 1 174 ? 58.334 99.255 62.599 1.00 16.12 174 SER B CA 1
ATOM 3525 C C . SER B 1 174 ? 58.240 100.021 63.922 1.00 16.55 174 SER B C 1
ATOM 3526 O O . SER B 1 174 ? 58.060 99.424 64.987 1.00 17.36 174 SER B O 1
ATOM 3529 N N . ILE B 1 175 ? 58.342 101.348 63.838 1.00 16.61 175 ILE B N 1
ATOM 3530 C CA . ILE B 1 175 ? 58.333 102.221 65.020 1.00 17.23 175 ILE B CA 1
ATOM 3531 C C . ILE B 1 175 ? 56.978 102.141 65.734 1.00 18.22 175 ILE B C 1
ATOM 3532 O O . ILE B 1 175 ? 56.921 102.230 66.958 1.00 19.49 175 ILE B O 1
ATOM 3537 N N . TRP B 1 176 ? 55.906 101.953 64.962 1.00 18.99 176 TRP B N 1
ATOM 3538 C CA . TRP B 1 176 ? 54.554 101.701 65.494 1.00 19.70 176 TRP B CA 1
ATOM 3539 C C . TRP B 1 176 ? 54.438 100.595 66.556 1.00 20.64 176 TRP B C 1
ATOM 3540 O O . TRP B 1 176 ? 53.558 100.671 67.416 1.00 22.40 176 TRP B O 1
ATOM 3551 N N . TRP B 1 177 ? 55.302 99.577 66.486 1.00 20.62 177 TRP B N 1
ATOM 3552 C CA . TRP B 1 177 ? 55.186 98.380 67.335 1.00 21.02 177 TRP B CA 1
ATOM 3553 C C . TRP B 1 177 ? 55.115 98.669 68.843 1.00 21.99 177 TRP B C 1
ATOM 3554 O O . TRP B 1 177 ? 55.927 99.428 69.377 1.00 21.80 177 TRP B O 1
ATOM 3565 N N . ASN B 1 178 ? 54.128 98.052 69.498 1.00 23.81 178 ASN B N 1
ATOM 3566 C CA . ASN B 1 178 ? 53.921 98.123 70.952 1.00 27.22 178 ASN B CA 1
ATOM 3567 C C . ASN B 1 178 ? 53.810 99.561 71.478 1.00 28.37 178 ASN B C 1
ATOM 3568 O O . ASN B 1 178 ? 54.538 99.969 72.387 1.00 28.90 178 ASN B O 1
ATOM 3573 N N . SER B 1 179 ? 52.887 100.316 70.881 1.00 30.30 179 SER B N 1
ATOM 3574 C CA . SER B 1 179 ? 52.603 101.709 71.258 1.00 31.47 179 SER B CA 1
ATOM 3575 C C . SER B 1 179 ? 53.844 102.618 71.223 1.00 31.11 179 SER B C 1
ATOM 3576 O O . SER B 1 179 ? 54.063 103.427 72.131 1.00 31.28 179 SER B O 1
ATOM 3579 N N . LEU B 1 180 ? 54.641 102.471 70.163 1.00 30.62 180 LEU B N 1
ATOM 3580 C CA . LEU B 1 180 ? 55.852 103.273 69.932 1.00 31.09 180 LEU B CA 1
ATOM 3581 C C . LEU B 1 180 ? 56.854 103.230 71.098 1.00 30.21 180 LEU B C 1
ATOM 3582 O O . LEU B 1 180 ? 57.380 104.261 71.524 1.00 29.83 180 LEU B O 1
ATOM 3587 N N . CYS B 1 181 ? 57.125 102.018 71.583 1.00 30.40 181 CYS B N 1
ATOM 3588 C CA . CYS B 1 181 ? 58.018 101.808 72.733 1.00 30.71 181 CYS B CA 1
ATOM 3589 C C . CYS B 1 181 ? 59.490 102.139 72.453 1.00 28.99 181 CYS B C 1
ATOM 3590 O O . CYS B 1 181 ? 60.242 102.438 73.381 1.00 28.83 181 CYS B O 1
ATOM 3593 N N . ILE B 1 182 ? 59.890 102.085 71.182 1.00 27.30 182 ILE B N 1
ATOM 3594 C CA . ILE B 1 182 ? 61.259 102.426 70.764 1.00 25.85 182 ILE B CA 1
ATOM 3595 C C . ILE B 1 182 ? 61.641 103.898 71.029 1.00 25.65 182 ILE B C 1
ATOM 3596 O O . ILE B 1 182 ? 62.820 104.206 71.213 1.00 26.20 182 ILE B O 1
ATOM 3601 N N . LEU B 1 183 ? 60.651 104.793 71.059 1.00 25.60 183 LEU B N 1
ATOM 3602 C CA . LEU B 1 183 ? 60.902 106.224 71.285 1.00 26.16 183 LEU B CA 1
ATOM 3603 C C . LEU B 1 183 ? 61.372 106.561 72.706 1.00 26.55 183 LEU B C 1
ATOM 3604 O O . LEU B 1 183 ? 62.062 107.565 72.898 1.00 26.40 183 LEU B O 1
ATOM 3609 N N . HIS B 1 184 ? 61.000 105.738 73.689 1.00 27.43 184 HIS B N 1
ATOM 3610 C CA . HIS B 1 184 ? 61.566 105.854 75.046 1.00 28.68 184 HIS B CA 1
ATOM 3611 C C . HIS B 1 184 ? 63.072 105.572 75.053 1.00 26.41 184 HIS B C 1
ATOM 3612 O O . HIS B 1 184 ? 63.831 106.269 75.730 1.00 26.04 184 HIS B O 1
ATOM 3619 N N . GLU B 1 185 ? 63.494 104.563 74.292 1.00 24.97 185 GLU B N 1
ATOM 3620 C CA . GLU B 1 185 ? 64.918 104.237 74.150 1.00 24.51 185 GLU B CA 1
ATOM 3621 C C . GLU B 1 185 ? 65.680 105.314 73.369 1.00 23.73 185 GLU B C 1
ATOM 3622 O O . GLU B 1 185 ? 66.831 105.613 73.691 1.00 23.54 185 GLU B O 1
ATOM 3628 N N . ALA B 1 186 ? 65.035 105.890 72.353 1.00 23.52 186 ALA B N 1
ATOM 3629 C CA . ALA B 1 186 ? 65.608 107.008 71.591 1.00 24.01 186 ALA B CA 1
ATOM 3630 C C . ALA B 1 186 ? 65.824 108.254 72.457 1.00 24.67 186 ALA B C 1
ATOM 3631 O O . ALA B 1 186 ? 66.850 108.921 72.336 1.00 24.24 186 ALA B O 1
ATOM 3633 N N . LYS B 1 187 ? 64.856 108.556 73.322 1.00 26.08 187 LYS B N 1
ATOM 3634 C CA . LYS B 1 187 ? 64.946 109.696 74.245 1.00 28.33 187 LYS B CA 1
ATOM 3635 C C . LYS B 1 187 ? 66.096 109.539 75.245 1.00 27.57 187 LYS B C 1
ATOM 3636 O O . LYS B 1 187 ? 66.848 110.485 75.484 1.00 27.98 187 LYS B O 1
ATOM 3642 N N . ALA B 1 188 ? 66.217 108.348 75.827 1.00 26.79 188 ALA B N 1
ATOM 3643 C CA . ALA B 1 188 ? 67.320 108.031 76.743 1.00 27.23 188 ALA B CA 1
ATOM 3644 C C . ALA B 1 188 ? 68.685 108.096 76.053 1.00 27.09 188 ALA B C 1
ATOM 3645 O O . ALA B 1 188 ? 69.673 108.512 76.662 1.00 28.60 188 ALA B O 1
ATOM 3647 N N . PHE B 1 189 ? 68.730 107.680 74.786 1.00 26.37 189 PHE B N 1
ATOM 3648 C CA . PHE B 1 189 ? 69.946 107.750 73.972 1.00 26.07 189 PHE B CA 1
ATOM 3649 C C . PHE B 1 189 ? 70.419 109.198 73.773 1.00 27.56 189 PHE B C 1
ATOM 3650 O O . PHE B 1 189 ? 71.593 109.492 73.988 1.00 28.21 189 PHE B O 1
ATOM 3658 N N . VAL B 1 190 ? 69.509 110.093 73.383 1.00 29.62 190 VAL B N 1
ATOM 3659 C CA . VAL B 1 190 ? 69.864 111.513 73.162 1.00 32.10 190 VAL B CA 1
ATOM 3660 C C . VAL B 1 190 ? 70.162 112.282 74.458 1.00 34.72 190 VAL B C 1
ATOM 3661 O O . VAL B 1 190 ? 71.049 113.138 74.476 1.00 34.93 190 VAL B O 1
ATOM 3665 N N . GLU B 1 191 ? 69.429 111.971 75.528 1.00 37.77 191 GLU B N 1
ATOM 3666 C CA . GLU B 1 191 ? 69.608 112.640 76.827 1.00 41.11 191 GLU B CA 1
ATOM 3667 C C . GLU B 1 191 ? 70.841 112.169 77.615 1.00 43.63 191 GLU B C 1
ATOM 3668 O O . GLU B 1 191 ? 71.234 112.819 78.586 1.00 45.21 191 GLU B O 1
ATOM 3674 N N . THR B 1 192 ? 71.441 111.052 77.198 1.00 46.23 192 THR B N 1
ATOM 3675 C CA . THR B 1 192 ? 72.629 110.493 77.854 1.00 48.30 192 THR B CA 1
ATOM 3676 C C . THR B 1 192 ? 73.902 111.143 77.304 1.00 48.39 192 THR B C 1
ATOM 3677 O O . THR B 1 192 ? 73.913 111.690 76.200 1.00 47.31 192 THR B O 1
ATOM 3681 N N . SER B 1 200 ? 81.621 107.857 67.493 1.00 30.49 200 SER B N 1
ATOM 3682 C CA . SER B 1 200 ? 80.177 107.639 67.467 1.00 29.06 200 SER B CA 1
ATOM 3683 C C . SER B 1 200 ? 79.737 106.911 66.192 1.00 26.32 200 SER B C 1
ATOM 3684 O O . SER B 1 200 ? 80.316 107.131 65.128 1.00 26.15 200 SER B O 1
ATOM 3687 N N . PRO B 1 201 ? 78.703 106.052 66.294 1.00 23.17 201 PRO B N 1
ATOM 3688 C CA . PRO B 1 201 ? 78.194 105.347 65.118 1.00 21.98 201 PRO B CA 1
ATOM 3689 C C . PRO B 1 201 ? 77.326 106.229 64.222 1.00 20.25 201 PRO B C 1
ATOM 3690 O O . PRO B 1 201 ? 77.025 107.372 64.572 1.00 19.99 201 PRO B O 1
ATOM 3694 N N . SER B 1 202 ? 76.938 105.680 63.074 1.00 18.92 202 SER B N 1
ATOM 3695 C CA . SER B 1 202 ? 76.059 106.356 62.122 1.00 18.29 202 SER B CA 1
ATOM 3696 C C . SER B 1 202 ? 74.764 105.572 61.949 1.00 17.54 202 SER B C 1
ATOM 3697 O O . SER B 1 202 ? 74.718 104.366 62.198 1.00 17.67 202 SER B O 1
ATOM 3700 N N . LEU B 1 203 ? 73.719 106.278 61.524 1.00 16.99 203 LEU B N 1
ATOM 3701 C CA . LEU B 1 203 ? 72.392 105.702 61.331 1.00 16.81 203 LEU B CA 1
ATOM 3702 C C . LEU B 1 203 ? 71.855 106.094 59.960 1.00 17.12 203 LEU B C 1
ATOM 3703 O O . LEU B 1 203 ? 71.904 107.265 59.586 1.00 17.26 203 LEU B O 1
ATOM 3708 N N . MET B 1 204 ? 71.355 105.104 59.220 1.00 17.62 204 MET B N 1
ATOM 3709 C CA . MET B 1 204 ? 70.605 105.331 57.989 1.00 18.55 204 MET B CA 1
ATOM 3710 C C . MET B 1 204 ? 69.176 104.860 58.232 1.00 18.28 204 MET B C 1
ATOM 3711 O O . MET B 1 204 ? 68.965 103.704 58.600 1.00 19.13 204 MET B O 1
ATOM 3716 N N . VAL B 1 205 ? 68.211 105.761 58.050 1.00 17.73 205 VAL B N 1
ATOM 3717 C CA . VAL B 1 205 ? 66.785 105.433 58.156 1.00 17.97 205 VAL B CA 1
ATOM 3718 C C . VAL B 1 205 ? 66.140 105.674 56.796 1.00 17.65 205 VAL B C 1
ATOM 3719 O O . VAL B 1 205 ? 66.414 106.683 56.150 1.00 18.59 205 VAL B O 1
ATOM 3723 N N . SER B 1 206 ? 65.284 104.753 56.360 1.00 16.32 206 SER B N 1
ATOM 3724 C CA . SER B 1 206 ? 64.570 104.928 55.097 1.00 15.99 206 SER B CA 1
ATOM 3725 C C . SER B 1 206 ? 63.165 104.355 55.122 1.00 15.79 206 SER B C 1
ATOM 3726 O O . SER B 1 206 ? 62.812 103.568 56.001 1.00 15.74 206 SER B O 1
ATOM 3729 N N . TRP B 1 207 ? 62.371 104.785 54.148 1.00 15.47 207 TRP B N 1
ATOM 3730 C CA . TRP B 1 207 ? 61.010 104.290 53.953 1.00 15.52 207 TRP B CA 1
ATOM 3731 C C . TRP B 1 207 ? 60.559 104.619 52.530 1.00 15.30 207 TRP B C 1
ATOM 3732 O O . TRP B 1 207 ? 61.157 105.464 51.867 1.00 15.40 207 TRP B O 1
ATOM 3743 N N . GLY B 1 208 ? 59.515 103.939 52.067 1.00 15.10 208 GLY B N 1
ATOM 3744 C CA . GLY B 1 208 ? 58.920 104.208 50.756 1.00 15.40 208 GLY B CA 1
ATOM 3745 C C . GLY B 1 208 ? 57.785 105.211 50.873 1.00 16.07 208 GLY B C 1
ATOM 3746 O O . GLY B 1 208 ? 57.033 105.183 51.850 1.00 16.27 208 GLY B O 1
ATOM 3747 N N . SER B 1 209 ? 57.647 106.087 49.876 1.00 16.55 209 SER B N 1
ATOM 3748 C CA . SER B 1 209 ? 56.615 107.140 49.902 1.00 17.52 209 SER B CA 1
ATOM 3749 C C . SER B 1 209 ? 55.176 106.605 49.825 1.00 17.80 209 SER B C 1
ATOM 3750 O O . SER B 1 209 ? 54.242 107.289 50.252 1.00 18.87 209 SER B O 1
ATOM 3753 N N . TRP B 1 210 ? 55.004 105.399 49.281 1.00 17.37 210 TRP B N 1
ATOM 3754 C CA . TRP B 1 210 ? 53.685 104.756 49.184 1.00 17.42 210 TRP B CA 1
ATOM 3755 C C . TRP B 1 210 ? 53.283 103.949 50.426 1.00 17.16 210 TRP B C 1
ATOM 3756 O O . TRP B 1 210 ? 52.158 103.450 50.487 1.00 18.18 210 TRP B O 1
ATOM 3767 N N . GLU B 1 211 ? 54.176 103.825 51.410 1.00 16.41 211 GLU B N 1
ATOM 3768 C CA . GLU B 1 211 ? 53.876 103.055 52.623 1.00 16.22 211 GLU B CA 1
ATOM 3769 C C . GLU B 1 211 ? 52.745 103.677 53.442 1.00 16.87 211 GLU B C 1
ATOM 3770 O O . GLU B 1 211 ? 51.754 103.008 53.734 1.00 17.65 211 GLU B O 1
ATOM 3776 N N . GLN B 1 212 ? 52.896 104.953 53.795 1.00 17.19 212 GLN B N 1
ATOM 3777 C CA . GLN B 1 212 ? 51.868 105.678 54.555 1.00 17.76 212 GLN B CA 1
ATOM 3778 C C . GLN B 1 212 ? 50.755 106.245 53.667 1.00 18.47 212 GLN B C 1
ATOM 3779 O O . GLN B 1 212 ? 49.629 106.425 54.136 1.00 19.19 212 GLN B O 1
ATOM 3785 N N . HIS B 1 213 ? 51.072 106.533 52.403 1.00 18.60 213 HIS B N 1
ATOM 3786 C CA . HIS B 1 213 ? 50.117 107.126 51.462 1.00 19.60 213 HIS B CA 1
ATOM 3787 C C . HIS B 1 213 ? 50.079 106.331 50.153 1.00 18.87 213 HIS B C 1
ATOM 3788 O O . HIS B 1 213 ? 50.604 106.784 49.132 1.00 19.11 213 HIS B O 1
ATOM 3795 N N . PRO B 1 214 ? 49.458 105.133 50.182 1.00 18.63 214 PRO B N 1
ATOM 3796 C CA . PRO B 1 214 ? 49.420 104.285 48.990 1.00 18.75 214 PRO B CA 1
ATOM 3797 C C . PRO B 1 214 ? 48.475 104.820 47.912 1.00 19.03 214 PRO B C 1
ATOM 3798 O O . PRO B 1 214 ? 47.399 105.320 48.249 1.00 19.22 214 PRO B O 1
ATOM 3802 N N . PRO B 1 215 ? 48.873 104.726 46.626 1.00 19.56 215 PRO B N 1
ATOM 3803 C CA . PRO B 1 215 ? 47.933 105.033 45.555 1.00 19.79 215 PRO B CA 1
ATOM 3804 C C . PRO B 1 215 ? 46.964 103.878 45.328 1.00 19.40 215 PRO B C 1
ATOM 3805 O O . PRO B 1 215 ? 47.273 102.728 45.651 1.00 18.97 215 PRO B O 1
ATOM 3809 N N . ARG B 1 216 ? 45.805 104.200 44.767 1.00 19.55 216 ARG B N 1
ATOM 3810 C CA . ARG B 1 216 ? 44.798 103.207 44.423 1.00 20.02 216 ARG B CA 1
ATOM 3811 C C . ARG B 1 216 ? 45.276 102.393 43.225 1.00 20.00 216 ARG B C 1
ATOM 3812 O O . ARG B 1 216 ? 45.815 102.959 42.271 1.00 21.07 216 ARG B O 1
ATOM 3820 N N . TRP B 1 217 ? 45.093 101.073 43.279 1.00 19.69 217 TRP B N 1
ATOM 3821 C CA . TRP B 1 217 ? 45.433 100.208 42.144 1.00 20.58 217 TRP B CA 1
ATOM 3822 C C . TRP B 1 217 ? 44.397 100.370 41.042 1.00 21.94 217 TRP B C 1
ATOM 3823 O O . TRP B 1 217 ? 43.276 100.829 41.290 1.00 22.38 217 TRP B O 1
ATOM 3834 N N . ALA B 1 218 ? 44.774 99.981 39.827 1.00 23.78 218 ALA B N 1
ATOM 3835 C CA . ALA B 1 218 ? 43.825 99.906 38.719 1.00 25.39 218 ALA B CA 1
ATOM 3836 C C . ALA B 1 218 ? 42.762 98.853 39.041 1.00 27.11 218 ALA B C 1
ATOM 3837 O O . ALA B 1 218 ? 43.087 97.764 39.523 1.00 27.68 218 ALA B O 1
ATOM 3839 N N . ASP B 1 219 ? 41.498 99.211 38.814 1.00 28.94 219 ASP B N 1
ATOM 3840 C CA . ASP B 1 219 ? 40.332 98.351 39.095 1.00 31.40 219 ASP B CA 1
ATOM 3841 C C . ASP B 1 219 ? 40.074 98.038 40.585 1.00 28.13 219 ASP B C 1
ATOM 3842 O O . ASP B 1 219 ? 39.227 97.193 40.890 1.00 28.88 219 ASP B O 1
ATOM 3847 N N . GLU B 1 220 ? 40.763 98.721 41.505 1.00 24.05 220 GLU B N 1
ATOM 3848 C CA . GLU B 1 220 ? 40.535 98.521 42.937 1.00 21.47 220 GLU B CA 1
ATOM 3849 C C . GLU B 1 220 ? 39.273 99.273 43.340 1.00 21.48 220 GLU B C 1
ATOM 3850 O O . GLU B 1 220 ? 39.134 100.462 43.046 1.00 21.84 220 GLU B O 1
ATOM 3856 N N . LEU B 1 221 ? 38.367 98.574 44.018 1.00 21.18 221 LEU B N 1
ATOM 3857 C CA . LEU B 1 221 ? 37.115 99.170 44.478 1.00 21.55 221 LEU B CA 1
ATOM 3858 C C . LEU B 1 221 ? 37.355 99.977 45.753 1.00 20.78 221 LEU B C 1
ATOM 3859 O O . LEU B 1 221 ? 38.329 99.743 46.475 1.00 20.52 221 LEU B O 1
ATOM 3864 N N . LEU B 1 222 ? 36.461 100.929 46.015 1.00 20.44 222 LEU B N 1
ATOM 3865 C CA . LEU B 1 222 ? 36.697 101.987 47.006 1.00 20.24 222 LEU B CA 1
ATOM 3866 C C . LEU B 1 222 ? 36.882 101.502 48.445 1.00 19.44 222 LEU B C 1
ATOM 3867 O O . LEU B 1 222 ? 37.796 101.963 49.130 1.00 19.01 222 LEU B O 1
ATOM 3872 N N . ASP B 1 223 ? 36.012 100.602 48.905 1.00 19.19 223 ASP B N 1
ATOM 3873 C CA . ASP B 1 223 ? 36.105 100.073 50.279 1.00 19.24 223 ASP B CA 1
ATOM 3874 C C . ASP B 1 223 ? 37.439 99.368 50.537 1.00 18.83 223 ASP B C 1
ATOM 3875 O O . ASP B 1 223 ? 38.040 99.550 51.599 1.00 18.89 223 ASP B O 1
ATOM 3880 N N . HIS B 1 224 ? 37.890 98.577 49.565 1.00 18.76 224 HIS B N 1
ATOM 3881 C CA . HIS B 1 224 ? 39.190 97.902 49.646 1.00 19.09 224 HIS B CA 1
ATOM 3882 C C . HIS B 1 224 ? 40.334 98.914 49.760 1.00 18.71 224 HIS B C 1
ATOM 3883 O O . HIS B 1 224 ? 41.236 98.740 50.580 1.00 18.95 224 HIS B O 1
ATOM 3890 N N . TYR B 1 225 ? 40.277 99.972 48.950 1.00 18.43 225 TYR B N 1
ATOM 3891 C CA . TYR B 1 225 ? 41.305 101.019 48.953 1.00 18.43 225 TYR B CA 1
ATOM 3892 C C . TYR B 1 225 ? 41.321 101.834 50.247 1.00 18.46 225 TYR B C 1
ATOM 3893 O O . TYR B 1 225 ? 42.388 102.076 50.813 1.00 18.71 225 TYR B O 1
ATOM 3902 N N . GLU B 1 226 ? 40.145 102.254 50.709 1.00 18.93 226 GLU B N 1
ATOM 3903 C CA . GLU B 1 226 ? 40.038 103.010 51.963 1.00 19.60 226 GLU B CA 1
ATOM 3904 C C . GLU B 1 226 ? 40.519 102.202 53.175 1.00 18.82 226 GLU B C 1
ATOM 3905 O O . GLU B 1 226 ? 41.102 102.768 54.103 1.00 18.95 226 GLU B O 1
ATOM 3911 N N . ALA B 1 227 ? 40.291 100.887 53.151 1.00 18.60 227 ALA B N 1
ATOM 3912 C CA . ALA B 1 227 ? 40.812 99.979 54.181 1.00 19.15 227 ALA B CA 1
ATOM 3913 C C . ALA B 1 227 ? 42.343 99.928 54.174 1.00 18.68 227 ALA B C 1
ATOM 3914 O O . ALA B 1 227 ? 42.964 99.928 55.239 1.00 18.97 227 ALA B O 1
ATOM 3916 N N . ARG B 1 228 ? 42.941 99.885 52.981 1.00 18.15 228 ARG B N 1
ATOM 3917 C CA . ARG B 1 228 ? 44.407 99.953 52.844 1.00 18.27 228 ARG B CA 1
ATOM 3918 C C . ARG B 1 228 ? 44.965 101.287 53.346 1.00 18.90 228 ARG B C 1
ATOM 3919 O O . ARG B 1 228 ? 45.999 101.310 54.016 1.00 19.47 228 ARG B O 1
ATOM 3927 N N . LYS B 1 229 ? 44.284 102.386 53.020 1.00 19.78 229 LYS B N 1
ATOM 3928 C CA . LYS B 1 229 ? 44.685 103.716 53.496 1.00 21.13 229 LYS B CA 1
ATOM 3929 C C . LYS B 1 229 ? 44.602 103.852 55.020 1.00 21.05 229 LYS B C 1
ATOM 3930 O O . LYS B 1 229 ? 45.460 104.496 55.627 1.00 21.08 229 LYS B O 1
ATOM 3936 N N . ARG B 1 230 ? 43.580 103.246 55.628 1.00 21.51 230 ARG B N 1
ATOM 3937 C CA . ARG B 1 230 ? 43.419 103.278 57.087 1.00 22.99 230 ARG B CA 1
ATOM 3938 C C . ARG B 1 230 ? 44.542 102.509 57.786 1.00 22.33 230 ARG B C 1
ATOM 3939 O O . ARG B 1 230 ? 45.110 102.998 58.764 1.00 22.75 230 ARG B O 1
ATOM 3947 N N . THR B 1 231 ? 44.850 101.311 57.284 1.00 21.71 231 THR B N 1
ATOM 3948 C CA . THR B 1 231 ? 45.966 100.507 57.801 1.00 22.08 231 THR B CA 1
ATOM 3949 C C . THR B 1 231 ? 47.293 101.260 57.661 1.00 21.55 231 THR B C 1
ATOM 3950 O O . THR B 1 231 ? 48.081 101.307 58.605 1.00 21.43 231 THR B O 1
ATOM 3954 N N . ALA B 1 232 ? 47.519 101.850 56.488 1.00 20.97 232 ALA B N 1
ATOM 3955 C CA . ALA B 1 232 ? 48.717 102.661 56.224 1.00 20.95 232 ALA B CA 1
ATOM 3956 C C . ALA B 1 232 ? 48.860 103.841 57.191 1.00 21.54 232 ALA B C 1
ATOM 3957 O O . ALA B 1 232 ? 49.961 104.125 57.670 1.00 22.26 232 ALA B O 1
ATOM 3959 N N . ALA B 1 233 ? 47.746 104.518 57.469 1.00 22.17 233 ALA B N 1
ATOM 3960 C CA . ALA B 1 233 ? 47.722 105.642 58.412 1.00 22.62 233 ALA B CA 1
ATOM 3961 C C . ALA B 1 233 ? 48.043 105.214 59.849 1.00 23.29 233 ALA B C 1
ATOM 3962 O O . ALA B 1 233 ? 48.743 105.933 60.566 1.00 24.35 233 ALA B O 1
ATOM 3964 N N . GLU B 1 234 ? 47.530 104.052 60.256 1.00 23.58 234 GLU B N 1
ATOM 3965 C CA . GLU B 1 234 ? 47.799 103.486 61.588 1.00 24.41 234 GLU B CA 1
ATOM 3966 C C . GLU B 1 234 ? 49.272 103.124 61.793 1.00 22.94 234 GLU B C 1
ATOM 3967 O O . GLU B 1 234 ? 49.830 103.378 62.862 1.00 23.21 234 GLU B O 1
ATOM 3973 N N . LEU B 1 235 ? 49.891 102.530 60.772 1.00 21.74 235 LEU B N 1
ATOM 3974 C CA . LEU B 1 235 ? 51.317 102.181 60.826 1.00 21.26 235 LEU B CA 1
ATOM 3975 C C . LEU B 1 235 ? 52.213 103.425 60.823 1.00 20.04 235 LEU B C 1
ATOM 3976 O O . LEU B 1 235 ? 53.292 103.406 61.420 1.00 20.20 235 LEU B O 1
ATOM 3981 N N . ARG B 1 236 ? 51.767 104.488 60.145 1.00 18.98 236 ARG B N 1
ATOM 3982 C CA . ARG B 1 236 ? 52.389 105.820 60.218 1.00 18.85 236 ARG B CA 1
ATOM 3983 C C . ARG B 1 236 ? 53.899 105.768 59.938 1.00 18.13 236 ARG B C 1
ATOM 3984 O O . ARG B 1 236 ? 54.699 106.362 60.656 1.00 18.58 236 ARG B O 1
ATOM 3992 N N . MET B 1 237 ? 54.273 105.051 58.881 1.00 17.27 237 MET B N 1
ATOM 3993 C CA . MET B 1 237 ? 55.681 104.744 58.610 1.00 17.12 237 MET B CA 1
ATOM 3994 C C . MET B 1 237 ? 56.543 105.996 58.450 1.00 17.11 237 MET B C 1
ATOM 3995 O O . MET B 1 237 ? 57.578 106.126 59.108 1.00 17.05 237 MET B O 1
ATOM 4000 N N . ALA B 1 238 ? 56.108 106.904 57.579 1.00 17.34 238 ALA B N 1
ATOM 4001 C CA . ALA B 1 238 ? 56.887 108.097 57.242 1.00 18.10 238 ALA B CA 1
ATOM 4002 C C . ALA B 1 238 ? 56.975 109.079 58.406 1.00 19.08 238 ALA B C 1
ATOM 4003 O O . ALA B 1 238 ? 58.070 109.502 58.782 1.00 19.94 238 ALA B O 1
ATOM 4005 N N . ASP B 1 239 ? 55.825 109.426 58.981 1.00 19.59 239 ASP B N 1
ATOM 4006 C CA . ASP B 1 239 ? 55.780 110.422 60.057 1.00 20.46 239 ASP B CA 1
ATOM 4007 C C . ASP B 1 239 ? 56.425 109.948 61.366 1.00 19.74 239 ASP B C 1
ATOM 4008 O O . ASP B 1 239 ? 57.048 110.753 62.057 1.00 19.92 239 ASP B O 1
ATOM 4013 N N . ASN B 1 240 ? 56.298 108.660 61.699 1.00 18.97 240 ASN B N 1
ATOM 4014 C CA . ASN B 1 240 ? 57.026 108.093 62.851 1.00 18.76 240 ASN B CA 1
ATOM 4015 C C . ASN B 1 240 ? 58.540 108.130 62.633 1.00 18.58 240 ASN B C 1
ATOM 4016 O O . ASN B 1 240 ? 59.288 108.438 63.560 1.00 18.90 240 ASN B O 1
ATOM 4021 N N . ALA B 1 241 ? 58.981 107.816 61.415 1.00 18.50 241 ALA B N 1
ATOM 4022 C CA . ALA B 1 241 ? 60.405 107.889 61.064 1.00 18.62 241 ALA B CA 1
ATOM 4023 C C . ALA B 1 241 ? 60.930 109.327 61.126 1.00 19.41 241 ALA B C 1
ATOM 4024 O O . ALA B 1 241 ? 62.013 109.569 61.664 1.00 19.26 241 ALA B O 1
ATOM 4026 N N . LEU B 1 242 ? 60.155 110.269 60.586 1.00 20.16 242 LEU B N 1
ATOM 4027 C CA . LEU B 1 242 ? 60.511 111.694 60.630 1.00 21.36 242 LEU B CA 1
ATOM 4028 C C . LEU B 1 242 ? 60.528 112.248 62.061 1.00 21.81 242 LEU B C 1
ATOM 4029 O O . LEU B 1 242 ? 61.416 113.031 62.406 1.00 22.68 242 LEU B O 1
ATOM 4034 N N . ASP B 1 243 ? 59.556 111.840 62.880 1.00 21.90 243 ASP B N 1
ATOM 4035 C CA . ASP B 1 243 ? 59.537 112.192 64.311 1.00 22.66 243 ASP B CA 1
ATOM 4036 C C . ASP B 1 243 ? 60.784 111.689 65.042 1.00 22.10 243 ASP B C 1
ATOM 4037 O O . ASP B 1 243 ? 61.368 112.420 65.845 1.00 22.46 243 ASP B O 1
ATOM 4042 N N . LEU B 1 244 ? 61.182 110.447 64.763 1.00 21.37 244 LEU B N 1
ATOM 4043 C CA . LEU B 1 244 ? 62.389 109.872 65.366 1.00 21.51 244 LEU B CA 1
ATOM 4044 C C . LEU B 1 244 ? 63.647 110.623 64.932 1.00 21.57 244 LEU B C 1
ATOM 4045 O O . LEU B 1 244 ? 64.486 110.959 65.767 1.00 21.83 244 LEU B O 1
ATOM 4050 N N . CYS B 1 245 ? 63.773 110.878 63.632 1.00 21.55 245 CYS B N 1
ATOM 4051 C CA . CYS B 1 245 ? 64.931 111.601 63.092 1.00 22.22 245 CYS B CA 1
ATOM 4052 C C . CYS B 1 245 ? 65.051 113.028 63.643 1.00 23.03 245 CYS B C 1
ATOM 4053 O O . CYS B 1 245 ? 66.162 113.505 63.885 1.00 23.79 245 CYS B O 1
ATOM 4056 N N . ALA B 1 246 ? 63.913 113.692 63.844 1.00 23.76 246 ALA B N 1
ATOM 4057 C CA . ALA B 1 246 ? 63.877 115.019 64.478 1.00 24.47 246 ALA B CA 1
ATOM 4058 C C . ALA B 1 246 ? 64.352 114.984 65.939 1.00 25.78 246 ALA B C 1
ATOM 4059 O O . ALA B 1 246 ? 65.015 115.918 66.401 1.00 25.89 246 ALA B O 1
ATOM 4061 N N . MET B 1 247 ? 64.008 113.912 66.652 1.00 26.41 247 MET B N 1
ATOM 4062 C CA . MET B 1 247 ? 64.475 113.693 68.028 1.00 28.20 247 MET B CA 1
ATOM 4063 C C . MET B 1 247 ? 65.994 113.486 68.083 1.00 26.96 247 MET B C 1
ATOM 4064 O O . MET B 1 247 ? 66.659 113.992 68.990 1.00 27.10 247 MET B O 1
ATOM 4069 N N . LEU B 1 248 ? 66.527 112.748 67.109 1.00 25.95 248 LEU B N 1
ATOM 4070 C CA . LEU B 1 248 ? 67.966 112.461 67.023 1.00 25.95 248 LEU B CA 1
ATOM 4071 C C . LEU B 1 248 ? 68.808 113.585 66.399 1.00 28.28 248 LEU B C 1
ATOM 4072 O O . LEU B 1 248 ? 70.037 113.527 66.464 1.00 28.72 248 LEU B O 1
ATOM 4077 N N . HIS B 1 249 ? 68.162 114.584 65.792 1.00 31.66 249 HIS B N 1
ATOM 4078 C CA . HIS B 1 249 ? 68.866 115.705 65.149 1.00 35.06 249 HIS B CA 1
ATOM 4079 C C . HIS B 1 249 ? 69.730 116.486 66.145 1.00 35.06 249 HIS B C 1
ATOM 4080 O O . HIS B 1 249 ? 69.251 116.898 67.203 1.00 35.27 249 HIS B O 1
ATOM 4087 N N . GLY B 1 250 ? 71.001 116.674 65.792 1.00 35.96 250 GLY B N 1
ATOM 4088 C CA . GLY B 1 250 ? 71.964 117.361 66.651 1.00 36.57 250 GLY B CA 1
ATOM 4089 C C . GLY B 1 250 ? 72.411 116.584 67.880 1.00 36.94 250 GLY B C 1
ATOM 4090 O O . GLY B 1 250 ? 72.914 117.183 68.833 1.00 38.07 250 GLY B O 1
ATOM 4091 N N . CYS B 1 251 ? 72.248 115.258 67.861 1.00 36.44 251 CYS B N 1
ATOM 4092 C CA . CYS B 1 251 ? 72.639 114.408 68.989 1.00 36.97 251 CYS B CA 1
ATOM 4093 C C . CYS B 1 251 ? 74.154 114.214 69.000 1.00 37.15 251 CYS B C 1
ATOM 4094 O O . CYS B 1 251 ? 74.755 113.939 67.958 1.00 37.85 251 CYS B O 1
ATOM 4097 N N . SER B 1 252 ? 74.757 114.353 70.179 1.00 37.07 252 SER B N 1
ATOM 4098 C CA . SER B 1 252 ? 76.211 114.231 70.342 1.00 37.57 252 SER B CA 1
ATOM 4099 C C . SER B 1 252 ? 76.735 112.800 70.167 1.00 36.09 252 SER B C 1
ATOM 4100 O O . SER B 1 252 ? 77.890 112.608 69.781 1.00 36.99 252 SER B O 1
ATOM 4103 N N . ARG B 1 253 ? 75.885 111.808 70.442 1.00 33.78 253 ARG B N 1
ATOM 4104 C CA . ARG B 1 253 ? 76.270 110.391 70.375 1.00 32.53 253 ARG B CA 1
ATOM 4105 C C . ARG B 1 253 ? 76.082 109.739 68.996 1.00 30.46 253 ARG B C 1
ATOM 4106 O O . ARG B 1 253 ? 76.277 108.529 68.861 1.00 30.12 253 ARG B O 1
ATOM 4114 N N . LEU B 1 254 ? 75.700 110.526 67.988 1.00 28.52 254 LEU B N 1
ATOM 4115 C CA . LEU B 1 254 ? 75.514 110.035 66.625 1.00 27.68 254 LEU B CA 1
ATOM 4116 C C . LEU B 1 254 ? 76.378 110.878 65.682 1.00 27.17 254 LEU B C 1
ATOM 4117 O O . LEU B 1 254 ? 76.255 112.104 65.653 1.00 28.43 254 LEU B O 1
ATOM 4122 N N . HIS B 1 255 ? 77.263 110.215 64.934 1.00 25.57 255 HIS B N 1
ATOM 4123 C CA . HIS B 1 255 ? 78.164 110.894 63.994 1.00 25.39 255 HIS B CA 1
ATOM 4124 C C . HIS B 1 255 ? 77.402 111.471 62.806 1.00 24.48 255 HIS B C 1
ATOM 4125 O O . HIS B 1 255 ? 77.571 112.642 62.463 1.00 25.48 255 HIS B O 1
ATOM 4132 N N . ALA B 1 256 ? 76.584 110.630 62.179 1.00 22.91 256 ALA B N 1
ATOM 4133 C CA . ALA B 1 256 ? 75.800 111.014 61.008 1.00 21.80 256 ALA B CA 1
ATOM 4134 C C . ALA B 1 256 ? 74.421 110.372 61.061 1.00 21.34 256 ALA B C 1
ATOM 4135 O O . ALA B 1 256 ? 74.276 109.235 61.516 1.00 20.50 256 ALA B O 1
ATOM 4137 N N . LEU B 1 257 ? 73.418 111.118 60.602 1.00 21.76 257 LEU B N 1
ATOM 4138 C CA . LEU B 1 257 ? 72.062 110.609 60.440 1.00 22.72 257 LEU B CA 1
ATOM 4139 C C . LEU B 1 257 ? 71.614 110.907 59.016 1.00 22.27 257 LEU B C 1
ATOM 4140 O O . LEU B 1 257 ? 71.510 112.071 58.625 1.00 22.90 257 LEU B O 1
ATOM 4145 N N . ILE B 1 258 ? 71.378 109.847 58.245 1.00 21.63 258 ILE B N 1
ATOM 4146 C CA . ILE B 1 258 ? 70.945 109.949 56.854 1.00 22.15 258 ILE B CA 1
ATOM 4147 C C . ILE B 1 258 ? 69.522 109.406 56.782 1.00 21.92 258 ILE B C 1
ATOM 4148 O O . ILE B 1 258 ? 69.275 108.267 57.178 1.00 21.64 258 ILE B O 1
ATOM 4153 N N . LYS B 1 259 ? 68.593 110.229 56.296 1.00 21.94 259 LYS B N 1
ATOM 4154 C CA . LYS B 1 259 ? 67.203 109.811 56.109 1.00 22.22 259 LYS B CA 1
ATOM 4155 C C . LYS B 1 259 ? 66.796 109.937 54.640 1.00 21.20 259 LYS B C 1
ATOM 4156 O O . LYS B 1 259 ? 67.177 110.896 53.962 1.00 21.15 259 LYS B O 1
ATOM 4162 N N . THR B 1 260 ? 66.029 108.957 54.163 1.00 20.05 260 THR B N 1
ATOM 4163 C CA . THR B 1 260 ? 65.670 108.846 52.748 1.00 19.79 260 THR B CA 1
ATOM 4164 C C . THR B 1 260 ? 64.232 108.359 52.587 1.00 18.76 260 THR B C 1
ATOM 4165 O O . THR B 1 260 ? 63.878 107.298 53.096 1.00 17.75 260 THR B O 1
ATOM 4169 N N . GLU B 1 261 ? 63.416 109.138 51.878 1.00 18.55 261 GLU B N 1
ATOM 4170 C CA . GLU B 1 261 ? 62.123 108.668 51.386 1.00 18.67 261 GLU B CA 1
ATOM 4171 C C . GLU B 1 261 ? 62.292 108.270 49.923 1.00 17.88 261 GLU B C 1
ATOM 4172 O O . GLU B 1 261 ? 62.610 109.113 49.084 1.00 18.84 261 GLU B O 1
ATOM 4178 N N . TYR B 1 262 ? 62.092 106.986 49.629 1.00 16.76 262 TYR B N 1
ATOM 4179 C CA . TYR B 1 262 ? 62.130 106.488 48.251 1.00 16.40 262 TYR B CA 1
ATOM 4180 C C . TYR B 1 262 ? 60.779 106.712 47.580 1.00 16.46 262 TYR B C 1
ATOM 4181 O O . TYR B 1 262 ? 59.780 106.102 47.975 1.00 16.34 262 TYR B O 1
ATOM 4190 N N . GLU B 1 263 ? 60.750 107.578 46.566 1.00 16.94 263 GLU B N 1
ATOM 4191 C CA . GLU B 1 263 ? 59.507 107.898 45.862 1.00 18.08 263 GLU B CA 1
ATOM 4192 C C . GLU B 1 263 ? 58.984 106.683 45.101 1.00 17.52 263 GLU B C 1
ATOM 4193 O O . GLU B 1 263 ? 59.728 106.029 44.368 1.00 17.91 263 GLU B O 1
ATOM 4199 N N . GLY B 1 264 ? 57.701 106.391 45.290 1.00 17.11 264 GLY B N 1
ATOM 4200 C CA . GLY B 1 264 ? 57.022 105.349 44.532 1.00 16.87 264 GLY B CA 1
ATOM 4201 C C . GLY B 1 264 ? 57.227 103.919 44.996 1.00 16.41 264 GLY B C 1
ATOM 4202 O O . GLY B 1 264 ? 56.833 102.991 44.289 1.00 17.47 264 GLY B O 1
ATOM 4203 N N . GLU B 1 265 ? 57.825 103.729 46.174 1.00 15.97 265 GLU B N 1
ATOM 4204 C CA . GLU B 1 265 ? 58.088 102.391 46.705 1.00 15.72 265 GLU B CA 1
ATOM 4205 C C . GLU B 1 265 ? 57.118 102.064 47.834 1.00 15.95 265 GLU B C 1
ATOM 4206 O O . GLU B 1 265 ? 56.798 102.929 48.652 1.00 15.77 265 GLU B O 1
ATOM 4212 N N . ASP B 1 266 ? 56.659 100.812 47.861 1.00 16.66 266 ASP B N 1
ATOM 4213 C CA . ASP B 1 266 ? 55.824 100.288 48.952 1.00 17.51 266 ASP B CA 1
ATOM 4214 C C . ASP B 1 266 ? 56.700 99.547 49.975 1.00 16.45 266 ASP B C 1
ATOM 4215 O O . ASP B 1 266 ? 57.927 99.502 49.829 1.00 15.79 266 ASP B O 1
ATOM 4220 N N . HIS B 1 267 ? 56.076 98.990 51.012 1.00 15.81 267 HIS B N 1
ATOM 4221 C CA . HIS B 1 267 ? 56.798 98.327 52.112 1.00 15.78 267 HIS B CA 1
ATOM 4222 C C . HIS B 1 267 ? 57.695 97.163 51.665 1.00 15.73 267 HIS B C 1
ATOM 4223 O O . HIS B 1 267 ? 58.755 96.932 52.254 1.00 15.86 267 HIS B O 1
ATOM 4230 N N . THR B 1 268 ? 57.271 96.446 50.626 1.00 15.51 268 THR B N 1
ATOM 4231 C CA . THR B 1 268 ? 58.029 95.319 50.084 1.00 15.64 268 THR B CA 1
ATOM 4232 C C . THR B 1 268 ? 59.042 95.769 49.031 1.00 15.42 268 THR B C 1
ATOM 4233 O O . THR B 1 268 ? 60.205 95.373 49.083 1.00 15.33 268 THR B O 1
ATOM 4237 N N . SER B 1 269 ? 58.593 96.586 48.079 1.00 15.55 269 SER B N 1
ATOM 4238 C CA . SER B 1 269 ? 59.432 97.007 46.946 1.00 15.85 269 SER B CA 1
ATOM 4239 C C . SER B 1 269 ? 60.658 97.823 47.364 1.00 15.70 269 SER B C 1
ATOM 4240 O O . SER B 1 269 ? 61.716 97.721 46.738 1.00 16.52 269 SER B O 1
ATOM 4243 N N . VAL B 1 270 ? 60.521 98.610 48.432 1.00 15.14 270 VAL B N 1
ATOM 4244 C CA . VAL B 1 270 ? 61.621 99.446 48.933 1.00 14.90 270 VAL B CA 1
ATOM 4245 C C . VAL B 1 270 ? 62.833 98.635 49.431 1.00 14.94 270 VAL B C 1
ATOM 4246 O O . VAL B 1 270 ? 63.941 99.165 49.500 1.00 15.58 270 VAL B O 1
ATOM 4250 N N . MET B 1 271 ? 62.622 97.358 49.761 1.00 14.80 271 MET B N 1
ATOM 4251 C CA . MET B 1 271 ? 63.691 96.480 50.257 1.00 14.55 271 MET B CA 1
ATOM 4252 C C . MET B 1 271 ? 64.850 96.343 49.267 1.00 14.49 271 MET B C 1
ATOM 4253 O O . MET B 1 271 ? 66.014 96.337 49.673 1.00 14.86 271 MET B O 1
ATOM 4258 N N . SER B 1 272 ? 64.530 96.236 47.978 1.00 14.82 272 SER B N 1
ATOM 4259 C CA . SER B 1 272 ? 65.553 96.178 46.927 1.00 15.50 272 SER B CA 1
ATOM 4260 C C . SER B 1 272 ? 66.421 97.438 46.923 1.00 16.30 272 SER B C 1
ATOM 4261 O O . SER B 1 272 ? 67.651 97.349 46.868 1.00 17.44 272 SER B O 1
ATOM 4264 N N . CYS B 1 273 ? 65.771 98.598 46.998 1.00 16.88 273 CYS B N 1
ATOM 4265 C CA . CYS B 1 273 ? 66.455 99.895 47.018 1.00 17.80 273 CYS B CA 1
ATOM 4266 C C . CYS B 1 273 ? 67.289 100.111 48.278 1.00 16.70 273 CYS B C 1
ATOM 4267 O O . CYS B 1 273 ? 68.448 100.524 48.196 1.00 16.43 273 CYS B O 1
ATOM 4270 N N . SER B 1 274 ? 66.694 99.835 49.438 1.00 15.71 274 SER B N 1
ATOM 4271 C CA . SER B 1 274 ? 67.326 100.154 50.723 1.00 15.38 274 SER B CA 1
ATOM 4272 C C . SER B 1 274 ? 68.526 99.265 51.052 1.00 15.08 274 SER B C 1
ATOM 4273 O O . SER B 1 274 ? 69.526 99.762 51.575 1.00 15.38 274 SER B O 1
ATOM 4276 N N . VAL B 1 275 ? 68.438 97.966 50.755 1.00 14.79 275 VAL B N 1
ATOM 4277 C CA . VAL B 1 275 ? 69.571 97.060 50.996 1.00 14.76 275 VAL B CA 1
ATOM 4278 C C . VAL B 1 275 ? 70.724 97.368 50.031 1.00 14.83 275 VAL B C 1
ATOM 4279 O O . VAL B 1 275 ? 71.891 97.329 50.429 1.00 15.56 275 VAL B O 1
ATOM 4283 N N . SER B 1 276 ? 70.391 97.711 48.786 1.00 15.15 276 SER B N 1
ATOM 4284 C CA . SER B 1 276 ? 71.395 98.043 47.773 1.00 15.50 276 SER B CA 1
ATOM 4285 C C . SER B 1 276 ? 72.129 99.345 48.106 1.00 15.51 276 SER B C 1
ATOM 4286 O O . SER B 1 276 ? 73.362 99.375 48.100 1.00 16.00 276 SER B O 1
ATOM 4289 N N . ARG B 1 277 ? 71.385 100.409 48.409 1.00 15.56 277 ARG B N 1
ATOM 4290 C CA . ARG B 1 277 ? 72.011 101.682 48.802 1.00 16.14 277 ARG B CA 1
ATOM 4291 C C . ARG B 1 277 ? 72.766 101.558 50.126 1.00 15.87 277 ARG B C 1
ATOM 4292 O O . ARG B 1 277 ? 73.847 102.133 50.275 1.00 16.24 277 ARG B O 1
ATOM 4300 N N . GLY B 1 278 ? 72.188 100.822 51.076 1.00 15.54 278 GLY B N 1
ATOM 4301 C CA . GLY B 1 278 ? 72.789 100.627 52.394 1.00 15.52 278 GLY B CA 1
ATOM 4302 C C . GLY B 1 278 ? 74.190 100.051 52.325 1.00 15.81 278 GLY B C 1
ATOM 4303 O O . GLY B 1 278 ? 75.137 100.646 52.847 1.00 15.50 278 GLY B O 1
ATOM 4304 N N . LEU B 1 279 ? 74.325 98.903 51.661 1.00 15.89 279 LEU B N 1
ATOM 4305 C CA . LEU B 1 279 ? 75.631 98.256 51.511 1.00 16.43 279 LEU B CA 1
ATOM 4306 C C . LEU B 1 279 ? 76.588 99.096 50.662 1.00 16.13 279 LEU B C 1
ATOM 4307 O O . LEU B 1 279 ? 77.781 99.159 50.962 1.00 16.80 279 LEU B O 1
ATOM 4312 N N . THR B 1 280 ? 76.069 99.745 49.619 1.00 15.76 280 THR B N 1
ATOM 4313 C CA . THR B 1 280 ? 76.900 100.567 48.730 1.00 16.11 280 THR B CA 1
ATOM 4314 C C . THR B 1 280 ? 77.513 101.757 49.469 1.00 16.05 280 THR B C 1
ATOM 4315 O O . THR B 1 280 ? 78.723 101.978 49.390 1.00 16.36 280 THR B O 1
ATOM 4319 N N . MET B 1 281 ? 76.684 102.509 50.188 1.00 16.22 281 MET B N 1
ATOM 4320 C CA . MET B 1 281 ? 77.167 103.659 50.960 1.00 16.60 281 MET B CA 1
ATOM 4321 C C . MET B 1 281 ? 78.127 103.237 52.071 1.00 16.01 281 MET B C 1
ATOM 4322 O O . MET B 1 281 ? 79.166 103.872 52.267 1.00 16.14 281 MET B O 1
ATOM 4327 N N . PHE B 1 282 ? 77.787 102.159 52.776 1.00 15.46 282 PHE B N 1
ATOM 4328 C CA . PHE B 1 282 ? 78.645 101.632 53.840 1.00 15.76 282 PHE B CA 1
ATOM 4329 C C . PHE B 1 282 ? 80.008 101.156 53.320 1.00 15.68 282 PHE B C 1
ATOM 4330 O O . PHE B 1 282 ? 81.027 101.369 53.980 1.00 16.29 282 PHE B O 1
ATOM 4338 N N . PHE B 1 283 ? 80.023 100.525 52.147 1.00 15.45 283 PHE B N 1
ATOM 4339 C CA . PHE B 1 283 ? 81.277 100.064 51.535 1.00 15.57 283 PHE B CA 1
ATOM 4340 C C . PHE B 1 283 ? 82.096 101.202 50.910 1.00 16.13 283 PHE B C 1
ATOM 4341 O O . PHE B 1 283 ? 83.307 101.272 51.126 1.00 16.83 283 PHE B O 1
ATOM 4349 N N . GLU B 1 284 ? 81.442 102.084 50.151 1.00 16.50 284 GLU B N 1
ATOM 4350 C CA . GLU B 1 284 ? 82.141 103.037 49.266 1.00 16.89 284 GLU B CA 1
ATOM 4351 C C . GLU B 1 284 ? 82.189 104.503 49.705 1.00 17.32 284 GLU B C 1
ATOM 4352 O O . GLU B 1 284 ? 83.023 105.256 49.197 1.00 17.80 284 GLU B O 1
ATOM 4358 N N . ASP B 1 285 ? 81.312 104.910 50.621 1.00 17.67 285 ASP B N 1
ATOM 4359 C CA . ASP B 1 285 ? 81.188 106.322 51.006 1.00 18.39 285 ASP B CA 1
ATOM 4360 C C . ASP B 1 285 ? 81.465 106.560 52.497 1.00 18.73 285 ASP B C 1
ATOM 4361 O O . ASP B 1 285 ? 80.957 107.517 53.082 1.00 20.20 285 ASP B O 1
ATOM 4366 N N . TRP B 1 286 ? 82.310 105.713 53.088 1.00 18.38 286 TRP B N 1
ATOM 4367 C CA . TRP B 1 286 ? 82.626 105.772 54.517 1.00 18.47 286 TRP B CA 1
ATOM 4368 C C . TRP B 1 286 ? 83.925 106.554 54.744 1.00 19.64 286 TRP B C 1
ATOM 4369 O O . TRP B 1 286 ? 84.881 106.371 53.993 1.00 20.34 286 TRP B O 1
ATOM 4380 N N . PRO B 1 287 ? 83.978 107.415 55.782 1.00 20.67 287 PRO B N 1
ATOM 4381 C CA . PRO B 1 287 ? 82.921 107.781 56.727 1.00 21.24 287 PRO B CA 1
ATOM 4382 C C . PRO B 1 287 ? 81.929 108.772 56.129 1.00 22.08 287 PRO B C 1
ATOM 4383 O O . PRO B 1 287 ? 82.281 109.535 55.225 1.00 22.89 287 PRO B O 1
ATOM 4387 N N . PHE B 1 288 ? 80.703 108.759 56.647 1.00 23.33 288 PHE B N 1
ATOM 4388 C CA . PHE B 1 288 ? 79.668 109.704 56.220 1.00 25.18 288 PHE B CA 1
ATOM 4389 C C . PHE B 1 288 ? 79.983 111.085 56.793 1.00 29.35 288 PHE B C 1
ATOM 4390 O O . PHE B 1 288 ? 80.745 111.203 57.756 1.00 29.89 288 PHE B O 1
ATOM 4398 N N . HIS B 1 289 ? 79.390 112.122 56.204 1.00 35.66 289 HIS B N 1
ATOM 4399 C CA . HIS B 1 289 ? 79.627 113.501 56.658 1.00 43.31 289 HIS B CA 1
ATOM 4400 C C . HIS B 1 289 ? 79.049 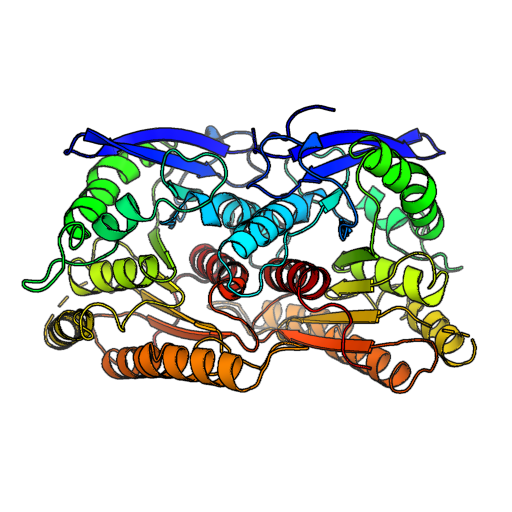113.702 58.061 1.00 46.05 289 HIS B C 1
ATOM 4401 O O . HIS B 1 289 ? 78.030 113.100 58.407 1.00 44.74 289 HIS B O 1
ATOM 4408 N N . GLN B 1 290 ? 79.708 114.556 58.845 1.00 50.79 290 GLN B N 1
ATOM 4409 C CA . GLN B 1 290 ? 79.362 114.814 60.258 1.00 55.20 290 GLN B CA 1
ATOM 4410 C C . GLN B 1 290 ? 77.878 115.112 60.493 1.00 54.88 290 GLN B C 1
ATOM 4411 O O . GLN B 1 290 ? 77.234 115.798 59.699 1.00 56.23 290 GLN B O 1
#

Foldseek 3Di:
DDDDDDPQKDWDWDAAPVRAIKIKIKGFAPPAPYLQSDAEEFAEEEEELQQLCVVLLRVLQNVCVPPPLDDRGHMYIRIHHDDDPDSDDVLQLQDCLAADDPPDDPSHHNVVSNLCCCQVPVVVVVCVSNVRYDHNFYEYEYAASSLSSLLVCCLPPVVSGQEGERELYQCLPPNSPSVVSLLNSLVPVAHAYEYEYEPCQQPNDDDPPDDPVRVVVSNVVSVSSVRPNSRVVSLVSCPPRPNHFYYHYYYHYPAYRSRCSSVRSSVVSCCSRRVPPPHGD/DDPQKDWDWDAAPVGAIKIKIKGAAPPDPHLASDAEEFAEEEEELQQLPVVLLRVLQNVCVPPPLDDRGHMYIGIHHDDDPDSHDVLQLQDCLAADDPPDDPSHHNPVSNLCCCQVPVVVVVCVSRVRYDHNFYEYDYAASSLSSLLVCCLPPQVSGQEGERELYQCLPPNSPSVVSLLNSQVPAHAYEYEYEPCQQPNDDDVPHDDVRVVVSNVVSVSSVRPVSSVVSVVSCPPRPHHQYYHYYYHYPDYRSRCSSVRSSVVSCCSRRVPPDHD

Solvent-accessible surface area: 22845 Å² total; per-residue (Å²): 89,82,81,0,82,30,69,27,26,49,98,18,140,44,113,8,123,144,46,47,61,0,16,0,32,1,1,16,8,16,92,18,137,79,54,132,59,4,196,24,101,22,10,0,0,0,0,0,5,0,24,0,0,6,16,0,0,0,0,2,14,13,3,13,54,75,17,96,42,56,81,29,11,3,0,1,0,0,1,2,4,58,46,180,30,117,15,51,27,72,176,12,34,17,59,4,1,0,1,70,47,120,95,23,76,155,37,67,18,1,0,50,32,3,0,63,8,0,34,110,37,0,47,64,21,0,57,77,85,4,104,74,5,59,40,56,41,22,0,1,0,0,7,12,33,0,0,0,0,0,0,3,0,0,13,66,52,17,138,14,6,56,0,0,5,0,0,0,1,4,1,78,12,31,102,63,14,0,50,136,38,0,113,59,2,43,125,115,180,35,6,1,0,15,2,11,6,0,26,106,22,18,132,14,53,120,55,68,152,14,143,102,123,94,30,79,56,49,75,174,72,8,62,116,65,91,8,10,52,7,0,70,76,0,2,76,66,1,131,71,21,106,67,15,49,0,16,43,114,27,90,18,148,13,7,38,76,15,12,0,6,1,4,4,0,6,40,0,0,11,39,0,14,17,48,72,86,12,151,122,70,127,15,69,28,11,12,18,23,133,39,117,10,147,143,44,50,51,1,15,0,18,0,1,18,9,13,90,18,141,72,32,108,62,5,170,25,100,22,12,0,0,0,0,0,6,0,24,0,0,2,12,0,0,0,1,3,14,13,4,10,53,69,14,96,43,56,89,26,14,3,0,2,0,0,1,2,4,60,48,188,28,117,15,54,26,72,179,15,34,17,56,4,1,0,2,72,44,120,96,23,81,156,38,67,18,0,0,49,47,3,0,64,10,0,33,110,31,0,48,62,23,0,59,72,70,6,88,100,6,60,39,55,40,21,0,1,0,0,8,13,32,0,0,0,0,0,0,2,0,0,13,67,48,23,182,19,4,57,0,0,5,0,0,0,1,4,1,82,14,32,106,68,25,0,40,148,42,0,109,57,2,41,126,110,101,17,1,0,15,1,11,6,0,24,111,21,18,129,14,51,117,52,72,141,16,142,99,126,98,28,78,57,47,76,174,73,7,59,114,65,92,8,11,52,4,0,69,69,0,6,74,67,2,154,77,19,100,68,16,66,8,52,46,117,27,91,19,147,12,7,42,75,15,13,0,6,1,3,4,0,6,40,0,0,10,40,0,14,19,56,74,90,10,153,191